Protein AF-0000000078465126 (afdb_homodimer)

Solvent-accessible surface area (backbone atoms only — not comparable to full-atom values): 21123 Å² total; per-residue (Å²): 135,84,80,79,78,78,78,77,76,74,73,74,71,70,72,68,72,71,70,72,54,33,46,31,30,32,21,65,24,27,44,39,33,75,88,56,52,77,50,41,41,66,29,32,48,38,38,35,36,29,52,96,70,33,20,34,39,36,42,40,41,42,85,44,65,56,59,35,47,18,15,30,31,31,20,53,16,15,35,66,43,62,28,32,54,52,13,58,57,61,22,40,92,79,71,47,52,25,33,24,78,83,40,97,57,58,82,42,30,24,50,16,47,65,36,61,45,54,20,35,80,84,5,37,25,74,43,76,48,77,39,65,83,33,42,70,57,74,97,67,34,45,57,3,14,14,42,36,35,24,62,27,44,38,47,43,37,66,69,82,46,79,48,8,45,64,60,12,51,10,68,55,54,47,28,25,17,43,24,8,30,46,72,67,43,70,67,72,78,70,83,68,84,81,80,80,80,77,71,83,71,84,127,135,85,80,77,79,78,76,78,76,74,72,76,69,72,71,67,73,70,69,72,52,33,47,32,31,32,21,64,24,27,45,42,32,75,86,56,53,78,48,41,42,67,29,31,46,38,39,36,40,30,51,96,72,32,19,34,40,34,41,38,40,41,86,43,65,57,60,35,47,16,14,31,31,31,20,54,15,15,35,65,44,61,26,32,56,54,13,60,58,59,22,40,94,78,71,47,53,24,32,23,78,83,39,96,56,58,81,42,31,24,49,19,47,64,33,62,45,54,20,36,80,85,5,37,26,75,45,76,48,77,41,66,82,34,41,70,58,73,95,69,34,47,59,4,12,15,42,34,34,24,64,27,43,39,45,42,36,66,70,81,46,78,48,8,46,64,60,12,52,10,69,56,54,46,27,24,17,44,24,9,30,45,69,66,44,69,64,71,78,66,84,69,83,83,79,81,80,78,72,82,70,84,125

Foldseek 3Di:
DPPPPPPPPPPPPPPPPQQPFKWKKKWFKFFQDAPCDPDTHTQWMWMWIDGPQKIKIWIKGAPADAFAKKWKWWADALDCPRSNCVLPFGQAPPPFWQAEPPDPPNVGHRLGGDFIFTAHRRRMTGGTDMDGSAACDDPSHSAFIKIWIARHGQCRLPPPDPCNGTHSPRHGTGMMTGMHTDDGDSPPPPPDDDDDPPPPPPD/DPPPPPPPPPPPPPPPPQQPFKWKKKWFKFFQDAPCDPDTHTQWMWMWTDGPQKIKIWIKGAPADAFAKKWKWWADALDCPRSNCVLPFGQAPPPFWQAAPPDPPNVGHRLGGDFIFTAHRRRMTGGTDMDGSAACDDPSHSAFIKIWIARHGQCRLPPPDPCNGTHSPRHGTGMMTGMHTDDGDSPPPPPDDDDDPPPPPPD

Organism: Toxocara canis (NCBI:txid6265)

Structure (mmCIF, N/CA/C/O backbone):
data_AF-0000000078465126-model_v1
#
loop_
_entity.id
_entity.type
_entity.pdbx_description
1 polymer 'Superoxide dismutase'
#
loop_
_atom_site.group_PDB
_atom_site.id
_atom_site.type_symbol
_atom_site.label_atom_id
_atom_site.label_alt_id
_atom_site.label_comp_id
_atom_site.label_asym_id
_atom_site.label_entity_id
_atom_site.label_seq_id
_atom_site.pdbx_PDB_ins_code
_atom_site.Cartn_x
_atom_site.Cartn_y
_atom_site.Cartn_z
_atom_site.occupancy
_atom_site.B_iso_or_equiv
_atom_site.auth_seq_id
_atom_site.auth_comp_id
_atom_site.auth_asym_id
_atom_site.auth_atom_id
_atom_site.pdbx_PDB_model_num
ATOM 1 N N . MET A 1 1 ? -54.25 -12.383 51.281 1 35.88 1 MET A N 1
ATOM 2 C CA . MET A 1 1 ? -53.875 -11.812 50 1 35.88 1 MET A CA 1
ATOM 3 C C . MET A 1 1 ? -52.406 -11.531 49.938 1 35.88 1 MET A C 1
ATOM 5 O O . MET A 1 1 ? -51.906 -10.594 50.562 1 35.88 1 MET A O 1
ATOM 9 N N . HIS A 1 2 ? -51.531 -12.609 49.906 1 43.81 2 HIS A N 1
ATOM 10 C CA . HIS A 1 2 ? -50.094 -12.609 49.875 1 43.81 2 HIS A CA 1
ATOM 11 C C . HIS A 1 2 ? -49.562 -11.914 48.625 1 43.81 2 HIS A C 1
ATOM 13 O O . HIS A 1 2 ? -49.938 -12.266 47.5 1 43.81 2 HIS A O 1
ATOM 19 N N . VAL A 1 3 ? -49.188 -10.617 48.688 1 42.22 3 VAL A N 1
ATOM 20 C CA . VAL A 1 3 ? -48.562 -9.805 47.656 1 42.22 3 VAL A CA 1
ATOM 21 C C . VAL A 1 3 ? -47.219 -10.414 47.25 1 42.22 3 VAL A C 1
ATOM 23 O O . VAL A 1 3 ? -46.312 -10.555 48.062 1 42.22 3 VAL A O 1
ATOM 26 N N . ALA A 1 4 ? -47.156 -11.352 46.25 1 45.34 4 ALA A N 1
ATOM 27 C CA . ALA A 1 4 ? -45.938 -11.875 45.625 1 45.34 4 ALA A CA 1
ATOM 28 C C . ALA A 1 4 ? -45.062 -10.742 45.062 1 45.34 4 ALA A C 1
ATOM 30 O O . ALA A 1 4 ? -45.531 -9.906 44.312 1 45.34 4 ALA A O 1
ATOM 31 N N . THR A 1 5 ? -44.094 -10.234 45.844 1 44.03 5 THR A N 1
ATOM 32 C CA . THR A 1 5 ? -43.094 -9.281 45.406 1 44.03 5 THR A CA 1
ATOM 33 C C . THR A 1 5 ? -42.312 -9.836 44.219 1 44.03 5 THR A C 1
ATOM 35 O O . THR A 1 5 ? -41.656 -10.883 44.344 1 44.03 5 THR A O 1
ATOM 38 N N . PHE A 1 6 ? -42.75 -9.672 42.969 1 46.06 6 PHE A N 1
ATOM 39 C CA . PHE A 1 6 ? -41.969 -9.984 41.781 1 46.06 6 PHE A CA 1
AT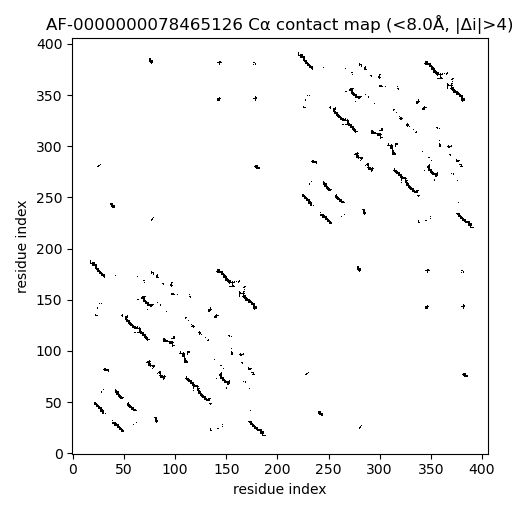OM 40 C C . PHE A 1 6 ? -40.688 -9.18 41.781 1 46.06 6 PHE A C 1
ATOM 42 O O . PHE A 1 6 ? -40.719 -7.945 41.781 1 46.06 6 PHE A O 1
ATOM 49 N N . ILE A 1 7 ? -39.594 -9.688 42.406 1 44.06 7 ILE A N 1
ATOM 50 C CA . ILE A 1 7 ? -38.281 -9.102 42.25 1 44.06 7 ILE A CA 1
ATOM 51 C C . ILE A 1 7 ? -37.844 -9.18 40.781 1 44.06 7 ILE A C 1
ATOM 53 O O . ILE A 1 7 ? -37.781 -10.273 40.188 1 44.06 7 ILE A O 1
ATOM 57 N N . LEU A 1 8 ? -38.156 -8.148 40 1 44.09 8 LEU A N 1
ATOM 58 C CA . LEU A 1 8 ? -37.594 -8.016 38.656 1 44.09 8 LEU A CA 1
ATOM 59 C C . LEU A 1 8 ? -36.062 -8.031 38.719 1 44.09 8 LEU A C 1
ATOM 61 O O . LEU A 1 8 ? -35.469 -7.16 39.312 1 44.09 8 LEU A O 1
ATOM 65 N N . LEU A 1 9 ? -35.438 -9.211 38.625 1 42.88 9 LEU A N 1
ATOM 66 C CA . LEU A 1 9 ? -34 -9.297 38.438 1 42.88 9 LEU A CA 1
ATOM 67 C C . LEU A 1 9 ? -33.594 -8.633 37.125 1 42.88 9 LEU A C 1
ATOM 69 O O . LEU A 1 9 ? -33.969 -9.086 36.062 1 42.88 9 LEU A O 1
ATOM 73 N N . LEU A 1 10 ? -33.438 -7.32 37.219 1 44.53 10 LEU A N 1
ATOM 74 C CA . LEU A 1 10 ? -32.75 -6.68 36.062 1 44.53 10 LEU A CA 1
ATOM 75 C C . LEU A 1 10 ? -31.406 -7.309 35.812 1 44.53 10 LEU A C 1
ATOM 77 O O . LEU A 1 10 ? -30.516 -7.27 36.688 1 44.53 10 LEU A O 1
ATOM 81 N N . SER A 1 11 ? -31.359 -8.375 35.062 1 43.53 11 SER A N 1
ATOM 82 C CA . SER A 1 11 ? -30.047 -8.852 34.594 1 43.53 11 SER A CA 1
ATOM 83 C C . SER A 1 11 ? -29.266 -7.742 33.906 1 43.53 11 SER A C 1
ATOM 85 O O . SER A 1 11 ? -29.766 -7.109 32.969 1 43.53 11 SER A O 1
ATOM 87 N N . PHE A 1 12 ? -28.406 -7.055 34.656 1 43.94 12 PHE A N 1
ATOM 88 C CA . PHE A 1 12 ? -27.422 -6.207 34 1 43.94 12 PHE A CA 1
ATOM 89 C C . PHE A 1 12 ? -26.672 -6.98 32.906 1 43.94 12 PHE A C 1
ATOM 91 O O . PHE A 1 12 ? -25.938 -7.918 33.219 1 43.94 12 PHE A O 1
ATOM 98 N N . VAL A 1 13 ? -27.297 -7.176 31.812 1 42.69 13 VAL A N 1
ATOM 99 C CA . VAL A 1 13 ? -26.453 -7.613 30.703 1 42.69 13 VAL A CA 1
ATOM 100 C C . VAL A 1 13 ? -25.25 -6.695 30.578 1 42.69 13 VAL A C 1
ATOM 102 O O . VAL A 1 13 ? -25.391 -5.492 30.344 1 42.69 13 VAL A O 1
ATOM 105 N N . SER A 1 14 ? -24.25 -6.961 31.375 1 39.88 14 SER A N 1
ATOM 106 C CA . SER A 1 14 ? -23 -6.301 31.031 1 39.88 14 SER A CA 1
ATOM 107 C C . SER A 1 14 ? -22.766 -6.281 29.516 1 39.88 14 SER A C 1
ATOM 109 O O . SER A 1 14 ? -22.719 -7.336 28.875 1 39.88 14 SER A O 1
ATOM 111 N N . PHE A 1 15 ? -23.297 -5.281 28.875 1 40.47 15 PHE A N 1
ATOM 112 C CA . PHE A 1 15 ? -22.75 -5.066 27.547 1 40.47 15 PHE A CA 1
ATOM 113 C C . PHE A 1 15 ? -21.219 -5.168 27.578 1 40.47 15 PHE A C 1
ATOM 115 O O . PHE A 1 15 ? -20.562 -4.344 28.203 1 40.47 15 PHE A O 1
ATOM 122 N N . SER A 1 16 ? -20.75 -6.332 27.656 1 39.59 16 SER A N 1
ATOM 123 C CA . SER A 1 16 ? -19.328 -6.406 27.344 1 39.59 16 SER A CA 1
ATOM 124 C C . SER A 1 16 ? -18.969 -5.453 26.203 1 39.59 16 SER A C 1
ATOM 126 O O . SER A 1 16 ? -19.609 -5.461 25.156 1 39.59 16 SER A O 1
ATOM 128 N N . SER A 1 17 ? -18.562 -4.309 26.531 1 40.88 17 SER A N 1
ATOM 129 C CA . SER A 1 17 ? -17.922 -3.494 25.5 1 40.88 17 SER A CA 1
ATOM 130 C C . SER A 1 17 ? -17.125 -4.355 24.531 1 40.88 17 SER A C 1
ATOM 132 O O . SER A 1 17 ? -16.156 -5.012 24.938 1 40.88 17 SER A O 1
ATOM 134 N N . SER A 1 18 ? -17.703 -5.094 23.703 1 43.53 18 SER A N 1
ATOM 135 C CA . SER A 1 18 ? -16.969 -5.766 22.641 1 43.53 18 SER A CA 1
ATOM 136 C C . SER A 1 18 ? -15.773 -4.93 22.188 1 43.53 18 SER A C 1
ATOM 138 O O . SER A 1 18 ? -15.938 -3.783 21.766 1 43.53 18 SER A O 1
ATOM 140 N N . GLN A 1 19 ? -14.703 -4.93 22.953 1 47.03 19 GLN A N 1
ATOM 141 C CA . GLN A 1 19 ? -13.453 -4.324 22.516 1 47.03 19 GLN A CA 1
ATOM 142 C C . GLN A 1 19 ? -13.258 -4.504 21.016 1 47.03 19 GLN A C 1
ATOM 144 O O . GLN A 1 19 ? -13.195 -5.633 20.516 1 47.03 19 GLN A O 1
ATOM 149 N N . MET A 1 20 ? -13.914 -3.75 20.188 1 56.91 20 MET A N 1
ATOM 150 C CA . MET A 1 20 ? -13.727 -3.814 18.75 1 56.91 20 MET A CA 1
ATOM 151 C C . MET A 1 20 ? -12.25 -3.871 18.391 1 56.91 20 MET A C 1
ATOM 153 O O . MET A 1 20 ? -11.43 -3.189 19 1 56.91 20 MET A O 1
ATOM 157 N N . ALA A 1 21 ? -11.719 -4.922 17.859 1 67.94 21 ALA A N 1
ATOM 158 C CA . ALA A 1 21 ? -10.344 -5.129 17.406 1 67.94 21 ALA A CA 1
ATOM 159 C C . ALA A 1 21 ? -9.852 -3.939 16.578 1 67.94 21 ALA A C 1
ATOM 161 O O . ALA A 1 21 ? -10.555 -3.453 15.695 1 67.94 21 ALA A O 1
ATOM 162 N N . ALA A 1 22 ? -8.766 -3.273 17.094 1 83.94 22 ALA A N 1
ATOM 163 C CA . ALA A 1 22 ? -8.156 -2.115 16.438 1 83.94 22 ALA A CA 1
ATOM 164 C C . ALA A 1 22 ? -7.637 -2.477 15.055 1 83.94 22 ALA A C 1
ATOM 166 O O . ALA A 1 22 ? -6.988 -3.51 14.875 1 83.94 22 ALA A O 1
ATOM 167 N N . LEU A 1 23 ? -8.086 -1.692 14.055 1 93.19 23 LEU A N 1
ATOM 168 C CA . LEU A 1 23 ? -7.473 -1.823 12.742 1 93.19 23 LEU A CA 1
ATOM 169 C C . LEU A 1 23 ? -6.082 -1.194 12.727 1 93.19 23 LEU A C 1
ATOM 171 O O . LEU A 1 23 ? -5.867 -0.138 13.32 1 93.19 23 LEU A O 1
ATOM 175 N N . ARG A 1 24 ? -5.172 -1.903 12.062 1 97.38 24 ARG A N 1
ATOM 176 C CA . ARG A 1 24 ? -3.785 -1.449 12.016 1 97.38 24 ARG A CA 1
ATOM 177 C C . ARG A 1 24 ? -3.275 -1.399 10.578 1 97.38 24 ARG A C 1
ATOM 179 O O . ARG A 1 24 ? -3.678 -2.213 9.742 1 97.38 24 ARG A O 1
ATOM 186 N N . GLY A 1 25 ? -2.426 -0.397 10.328 1 98.38 25 GLY A N 1
ATOM 187 C CA . GLY A 1 25 ? -1.74 -0.257 9.055 1 98.38 25 GLY A CA 1
ATOM 188 C C . GLY A 1 25 ? -0.276 0.112 9.203 1 98.38 25 GLY A C 1
ATOM 189 O O . GLY A 1 25 ? 0.188 0.402 10.305 1 98.38 25 GLY A O 1
ATOM 190 N N . ARG A 1 26 ? 0.407 -0.006 8.125 1 98.75 26 ARG A N 1
ATOM 191 C CA . ARG A 1 26 ? 1.817 0.363 8.07 1 98.75 26 ARG A CA 1
ATOM 192 C C . ARG A 1 26 ? 2.189 0.896 6.691 1 98.75 26 ARG A C 1
ATOM 194 O O . ARG A 1 26 ? 1.671 0.424 5.676 1 98.75 26 ARG A O 1
ATOM 201 N N . ALA A 1 27 ? 3.072 1.847 6.656 1 98.81 27 ALA A N 1
ATOM 202 C CA . ALA A 1 27 ? 3.627 2.352 5.402 1 98.81 27 ALA A CA 1
ATOM 203 C C . ALA A 1 27 ? 5.152 2.395 5.457 1 98.81 27 ALA A C 1
ATOM 205 O O . ALA A 1 27 ? 5.73 2.92 6.41 1 98.81 27 ALA A O 1
ATOM 206 N N . TYR A 1 28 ? 5.809 1.729 4.539 1 98.31 28 TYR A N 1
ATOM 207 C CA . TYR A 1 28 ? 7.203 2.031 4.227 1 98.31 28 TYR A CA 1
ATOM 208 C C . TYR A 1 28 ? 7.312 3.314 3.41 1 98.31 28 TYR A C 1
ATOM 210 O O . TYR A 1 28 ? 6.793 3.391 2.293 1 98.31 28 TYR A O 1
ATOM 218 N N . VAL A 1 29 ? 7.941 4.301 3.953 1 98.69 29 VAL A N 1
ATOM 219 C CA . VAL A 1 29 ? 8.023 5.617 3.334 1 98.69 29 VAL A CA 1
ATOM 220 C C . VAL A 1 29 ? 9.367 5.773 2.619 1 98.69 29 VAL A C 1
ATOM 222 O O . VAL A 1 29 ? 10.422 5.664 3.244 1 98.69 29 VAL A O 1
ATOM 225 N N . PHE A 1 30 ? 9.281 6.039 1.357 1 98.06 30 PHE A N 1
ATOM 226 C CA . PHE A 1 30 ? 10.477 6.156 0.54 1 98.06 30 PHE A CA 1
ATOM 227 C C . PHE A 1 30 ? 10.742 7.613 0.168 1 98.06 30 PHE A C 1
ATOM 229 O O . PHE A 1 30 ? 9.797 8.367 -0.087 1 98.06 30 PHE A O 1
ATOM 236 N N . THR A 1 31 ? 12.039 7.93 0.124 1 97.88 31 THR A N 1
ATOM 237 C CA . THR A 1 31 ? 12.43 9.258 -0.333 1 97.88 31 THR A CA 1
ATOM 238 C C . THR A 1 31 ? 12.039 9.469 -1.793 1 97.88 31 THR A C 1
ATOM 240 O O . THR A 1 31 ? 12.211 8.57 -2.621 1 97.88 31 THR A O 1
ATOM 243 N N . ALA A 1 32 ? 11.406 10.625 -2.002 1 96.88 32 ALA A N 1
ATOM 244 C CA . ALA A 1 32 ? 11.086 10.969 -3.385 1 96.88 32 ALA A CA 1
ATOM 245 C C . ALA A 1 32 ? 12.352 11.078 -4.234 1 96.88 32 ALA A C 1
ATOM 247 O O . ALA A 1 32 ? 13.328 11.711 -3.826 1 96.88 32 ALA A O 1
ATOM 248 N N . GLN A 1 33 ? 12.336 10.344 -5.312 1 88.88 33 GLN A N 1
ATOM 249 C CA . GLN A 1 33 ? 13.484 10.398 -6.215 1 88.88 33 GLN A CA 1
ATOM 250 C C . GLN A 1 33 ? 13.062 10.836 -7.613 1 88.88 33 GLN A C 1
ATOM 252 O O . GLN A 1 33 ? 11.992 10.445 -8.094 1 88.88 33 GLN A O 1
ATOM 257 N N . ALA A 1 34 ? 14.016 11.602 -8.148 1 79.94 34 ALA A N 1
ATOM 258 C CA . ALA A 1 34 ? 13.758 12 -9.523 1 79.94 34 ALA A CA 1
ATOM 259 C C . ALA A 1 34 ? 13.734 10.781 -10.445 1 79.94 34 ALA A C 1
ATOM 261 O O . ALA A 1 34 ? 14.508 9.844 -10.266 1 79.94 34 ALA A O 1
ATOM 262 N N . ASN A 1 35 ? 12.945 10.719 -11.438 1 71.31 35 ASN A N 1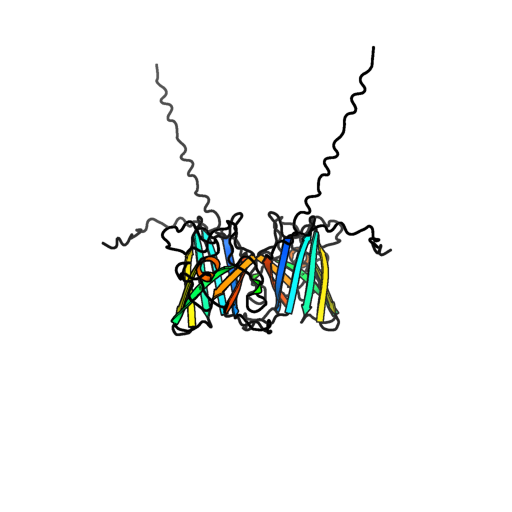
ATOM 263 C CA . ASN A 1 35 ? 12.844 9.758 -12.531 1 71.31 35 ASN A CA 1
ATOM 264 C C . ASN A 1 35 ? 12.656 8.336 -12.008 1 71.31 35 ASN A C 1
ATOM 266 O O . ASN A 1 35 ? 13.031 7.367 -12.68 1 71.31 35 ASN A O 1
ATOM 270 N N . ASN A 1 36 ? 12.133 8.125 -10.82 1 69.75 36 ASN A N 1
ATOM 271 C CA . ASN A 1 36 ? 11.953 6.797 -10.242 1 69.75 36 ASN A CA 1
ATOM 272 C C . ASN A 1 36 ? 13.258 6.004 -10.227 1 69.75 36 ASN A C 1
ATOM 274 O O . ASN A 1 36 ? 13.281 4.832 -10.609 1 69.75 36 ASN A O 1
ATOM 278 N N . ASN A 1 37 ? 14.227 6.637 -9.875 1 80.81 37 ASN A N 1
ATOM 279 C CA . ASN A 1 37 ? 15.516 5.957 -9.812 1 80.81 37 ASN A CA 1
ATOM 280 C C . ASN A 1 37 ? 15.469 4.754 -8.875 1 80.81 37 ASN A C 1
ATOM 282 O O . ASN A 1 37 ? 14.836 4.805 -7.824 1 80.81 37 ASN A O 1
ATOM 286 N N . ASN A 1 38 ? 16.016 3.652 -9.266 1 89.38 38 ASN A N 1
ATOM 287 C CA . ASN A 1 38 ? 16.188 2.404 -8.523 1 89.38 38 ASN A CA 1
ATOM 288 C C . ASN A 1 38 ? 17.609 2.258 -7.984 1 89.38 38 ASN A C 1
ATOM 290 O O . ASN A 1 38 ? 18.578 2.582 -8.68 1 89.38 38 ASN A O 1
ATOM 294 N N . PRO A 1 39 ? 17.812 1.863 -6.625 1 94.81 39 PRO A N 1
ATOM 295 C CA . PRO A 1 39 ? 16.781 1.394 -5.684 1 94.81 39 PRO A CA 1
ATOM 296 C C . PRO A 1 39 ? 16.094 2.535 -4.938 1 94.81 39 PRO A C 1
ATOM 298 O O . PRO A 1 39 ? 16.516 3.689 -5.051 1 94.81 39 PRO A O 1
ATOM 301 N N . PHE A 1 40 ? 14.984 2.23 -4.312 1 95.56 40 PHE A N 1
ATOM 302 C CA . PHE A 1 40 ? 14.219 3.199 -3.533 1 95.56 40 PHE A CA 1
ATOM 303 C C . PHE A 1 40 ? 14.789 3.334 -2.127 1 95.56 40 PHE A C 1
ATOM 305 O O . PHE A 1 40 ? 14.805 2.367 -1.363 1 95.56 40 PHE A O 1
ATOM 312 N N . PRO A 1 41 ? 15.258 4.574 -1.784 1 96.31 41 PRO A N 1
ATOM 313 C CA . PRO A 1 41 ? 15.75 4.77 -0.416 1 96.31 41 PRO A CA 1
ATOM 314 C C . PRO A 1 41 ? 14.617 4.84 0.608 1 96.31 41 PRO A C 1
ATOM 316 O O . PRO A 1 41 ? 13.695 5.645 0.463 1 96.31 41 PRO A O 1
ATOM 319 N N . LEU A 1 42 ? 14.703 4 1.599 1 96.62 42 LEU A N 1
ATOM 320 C CA . LEU A 1 42 ? 13.727 4.023 2.682 1 96.62 42 LEU A CA 1
ATOM 321 C C . LEU A 1 42 ? 13.992 5.184 3.631 1 96.62 42 LEU A C 1
ATOM 323 O O . LEU A 1 42 ? 15.086 5.293 4.199 1 96.62 42 LEU A O 1
ATOM 327 N N . ALA A 1 43 ? 13 6.059 3.773 1 98.19 43 ALA A N 1
ATOM 328 C CA . ALA A 1 43 ? 13.102 7.203 4.676 1 98.19 43 ALA A CA 1
ATOM 329 C C . ALA A 1 43 ? 12.602 6.848 6.07 1 98.19 43 ALA A C 1
ATOM 331 O O . ALA A 1 43 ? 13.008 7.465 7.059 1 98.19 43 ALA A O 1
ATOM 332 N N . GLY A 1 44 ? 11.695 5.926 6.125 1 98.12 44 GLY A N 1
ATOM 333 C CA . GLY A 1 44 ? 11.172 5.516 7.422 1 98.12 44 GLY A CA 1
ATOM 334 C C . GLY A 1 44 ? 9.945 4.629 7.32 1 98.12 44 GLY A C 1
ATOM 335 O O . GLY A 1 44 ? 9.555 4.23 6.223 1 98.12 44 GLY A O 1
ATOM 336 N N . ILE A 1 45 ? 9.453 4.223 8.484 1 98.38 45 ILE A N 1
ATOM 337 C CA . ILE A 1 45 ? 8.273 3.381 8.609 1 98.38 45 ILE A CA 1
ATOM 338 C C . ILE A 1 45 ? 7.262 4.043 9.539 1 98.38 45 ILE A C 1
ATOM 340 O O . ILE A 1 45 ? 7.629 4.559 10.602 1 98.38 45 ILE A O 1
ATOM 344 N N . LEU A 1 46 ? 6.031 4.098 9.102 1 98.81 46 LEU A N 1
ATOM 345 C CA . LEU A 1 46 ? 4.949 4.648 9.906 1 98.81 46 LEU A CA 1
ATOM 346 C C . LEU A 1 46 ? 3.887 3.594 10.188 1 98.81 46 LEU A C 1
ATOM 348 O O . LEU A 1 46 ? 3.463 2.873 9.281 1 98.81 46 LEU A O 1
ATOM 352 N N . ASP A 1 47 ? 3.471 3.531 11.422 1 98.69 47 ASP A N 1
ATOM 353 C CA . ASP A 1 47 ? 2.383 2.656 11.844 1 98.69 47 ASP A CA 1
ATOM 354 C C . ASP A 1 47 ? 1.099 3.451 12.078 1 98.69 47 ASP A C 1
ATOM 356 O O . ASP A 1 47 ? 1.14 4.57 12.594 1 98.69 47 ASP A O 1
ATOM 360 N N . PHE A 1 48 ? 0.005 2.848 11.734 1 98.44 48 PHE A N 1
ATOM 361 C CA . PHE A 1 48 ? -1.333 3.402 11.906 1 98.44 48 PHE A CA 1
ATOM 362 C C . PHE A 1 48 ? -2.191 2.482 12.766 1 98.44 48 PHE A C 1
ATOM 364 O O . PHE A 1 48 ? -2.254 1.275 12.523 1 98.44 48 PHE A O 1
ATOM 371 N N . THR A 1 49 ? -2.787 3.045 13.766 1 97.19 49 THR A N 1
ATOM 372 C CA . THR A 1 49 ? -3.717 2.285 14.594 1 97.19 49 THR A CA 1
ATOM 373 C C . THR A 1 49 ? -5.016 3.059 14.797 1 97.19 49 THR A C 1
ATOM 375 O O . THR A 1 49 ? -4.996 4.223 15.211 1 97.19 49 THR A O 1
ATOM 378 N N . GLU A 1 50 ? -6.039 2.424 14.438 1 96.31 50 GLU A N 1
ATOM 379 C CA . GLU A 1 50 ? -7.336 3.053 14.672 1 96.31 50 GLU A CA 1
ATOM 380 C C . GLU A 1 50 ? -8.07 2.391 15.836 1 96.31 50 GLU A C 1
ATOM 382 O O . GLU A 1 50 ? -8.273 1.175 15.836 1 96.31 50 GLU A O 1
ATOM 387 N N . ASN A 1 51 ? -8.414 3.207 16.812 1 91.5 51 ASN A N 1
ATOM 388 C CA . ASN A 1 51 ? -9.234 2.818 17.953 1 91.5 51 ASN A CA 1
ATOM 389 C C . ASN A 1 51 ? -10.297 3.865 18.266 1 91.5 51 ASN A C 1
ATOM 391 O O . ASN A 1 51 ? -9.984 5.039 18.469 1 91.5 51 ASN A O 1
ATOM 395 N N . ASN A 1 52 ? -11.594 3.434 18.312 1 89.56 52 ASN A N 1
ATOM 396 C CA . ASN A 1 52 ? -12.688 4.324 18.672 1 89.56 52 ASN A CA 1
ATOM 397 C C . ASN A 1 52 ? -12.648 5.613 17.859 1 89.56 52 ASN A C 1
ATOM 399 O O . ASN A 1 52 ? -12.719 6.711 18.422 1 89.56 52 ASN A O 1
ATOM 403 N N . GLU A 1 53 ? -12.422 5.527 16.609 1 88.62 53 GLU A N 1
ATOM 404 C CA . GLU A 1 53 ? -12.492 6.613 15.648 1 88.62 53 GLU A CA 1
ATOM 405 C C . GLU A 1 53 ? -11.297 7.559 15.789 1 88.62 53 GLU A C 1
ATOM 407 O O . GLU A 1 53 ? -11.328 8.68 15.281 1 88.62 53 GLU A O 1
ATOM 412 N N . ILE A 1 54 ? -10.336 7.125 16.516 1 94.31 54 ILE A N 1
ATOM 413 C CA . ILE A 1 54 ? -9.086 7.871 16.641 1 94.31 54 ILE A CA 1
ATOM 414 C C . ILE A 1 54 ? -7.965 7.109 15.93 1 94.31 54 ILE A C 1
ATOM 416 O O . ILE A 1 54 ? -7.742 5.93 16.203 1 94.31 54 ILE A O 1
ATOM 420 N N . LEU A 1 55 ? -7.352 7.797 15.016 1 96.5 55 LEU A N 1
ATOM 421 C CA . LEU A 1 55 ? -6.195 7.227 14.328 1 96.5 55 LEU A CA 1
ATOM 422 C C . LEU A 1 55 ? -4.895 7.688 14.977 1 96.5 55 LEU A C 1
ATOM 424 O O . LEU A 1 55 ? -4.629 8.891 15.055 1 96.5 55 LEU A O 1
ATOM 428 N N . THR A 1 56 ? -4.18 6.762 15.445 1 97.81 56 THR A N 1
ATOM 429 C CA . THR A 1 56 ? -2.836 7.051 15.938 1 97.81 56 THR A CA 1
ATOM 430 C C . THR A 1 56 ? -1.793 6.715 14.875 1 97.81 56 THR A C 1
ATOM 432 O O . THR A 1 56 ? -1.802 5.613 14.312 1 97.81 56 THR A O 1
ATOM 435 N N . VAL A 1 57 ? -0.946 7.719 14.594 1 98.38 57 VAL A N 1
ATOM 436 C CA . VAL A 1 57 ? 0.187 7.496 13.703 1 98.38 57 VAL A CA 1
ATOM 437 C C . VAL A 1 57 ? 1.491 7.582 14.492 1 98.38 57 VAL A C 1
ATOM 439 O O . VAL A 1 57 ? 1.706 8.539 15.242 1 98.38 57 VAL A O 1
ATOM 442 N N . SER A 1 58 ? 2.289 6.551 14.305 1 98.81 58 SER A N 1
ATOM 443 C CA . SER A 1 58 ? 3.57 6.527 15 1 98.81 58 SER A CA 1
ATOM 444 C C . SER A 1 58 ? 4.691 6.047 14.086 1 98.81 58 SER A C 1
ATOM 446 O O . SER A 1 58 ? 4.441 5.316 13.125 1 98.81 58 SER A O 1
ATOM 448 N N . GLY A 1 59 ? 5.945 6.484 14.43 1 98.75 59 GLY A N 1
ATOM 449 C CA . GLY A 1 59 ? 7.129 6.133 13.656 1 98.75 59 GLY A CA 1
ATOM 450 C C . GLY A 1 59 ? 8.031 7.324 13.375 1 98.75 59 GLY A C 1
ATOM 451 O O . GLY A 1 59 ? 8.023 8.305 14.125 1 98.75 59 GLY A O 1
ATOM 452 N N . SER A 1 60 ? 8.859 7.141 12.312 1 98.81 60 SER A N 1
ATOM 453 C CA . SER A 1 60 ? 9.781 8.227 11.992 1 98.81 60 SER A CA 1
ATOM 454 C C . SER A 1 60 ? 10.055 8.297 10.492 1 98.81 60 SER A C 1
ATOM 456 O O . SER A 1 60 ? 9.914 7.293 9.789 1 98.81 60 SER A O 1
ATOM 458 N N . VAL A 1 61 ? 10.32 9.422 10.078 1 98.81 61 VAL A N 1
ATOM 459 C CA . VAL A 1 61 ? 10.758 9.695 8.711 1 98.81 61 VAL A CA 1
ATOM 460 C C . VAL A 1 61 ? 12.039 10.516 8.734 1 98.81 61 VAL A C 1
ATOM 462 O O . VAL A 1 61 ? 12.109 11.555 9.391 1 98.81 61 VAL A O 1
ATOM 465 N N . SER A 1 62 ? 13.062 10.094 8.031 1 98.69 62 SER A N 1
ATOM 466 C CA . SER A 1 62 ? 14.359 10.766 7.996 1 98.69 62 SER A CA 1
ATOM 467 C C . SER A 1 62 ? 14.625 11.391 6.629 1 98.69 62 SER A C 1
ATOM 469 O O . SER A 1 62 ? 13.836 11.211 5.699 1 98.69 62 SER A O 1
ATOM 471 N N . GLY A 1 63 ? 15.711 12.133 6.559 1 98.12 63 GLY A N 1
ATOM 472 C CA . GLY A 1 63 ? 16.094 12.758 5.305 1 98.12 63 GLY A CA 1
ATOM 473 C C . GLY A 1 63 ? 15.352 14.047 5.023 1 98.12 63 GLY A C 1
ATOM 474 O O . GLY A 1 63 ? 15.25 14.469 3.873 1 98.12 63 GLY A O 1
ATOM 475 N N . LEU A 1 64 ? 14.789 14.586 6.039 1 98.62 64 LEU A N 1
ATOM 476 C CA . LEU A 1 64 ? 14.031 15.828 5.902 1 98.62 64 LEU A CA 1
ATOM 477 C C . LEU A 1 64 ? 14.93 17.031 6.148 1 98.62 64 LEU A C 1
ATOM 479 O O . LEU A 1 64 ? 16.047 16.891 6.641 1 98.62 64 LEU A O 1
ATOM 483 N N . THR A 1 65 ? 14.461 18.172 5.656 1 98.38 65 THR A N 1
ATOM 484 C CA . THR A 1 65 ? 15.211 19.391 5.969 1 98.38 65 THR A CA 1
ATOM 485 C C . THR A 1 65 ? 15.266 19.609 7.477 1 98.38 65 THR A C 1
ATOM 487 O O . THR A 1 65 ? 14.227 19.672 8.141 1 98.38 65 THR A O 1
ATOM 490 N N . ALA A 1 66 ? 16.453 19.859 7.93 1 98.38 66 ALA A N 1
ATOM 491 C CA . ALA A 1 66 ? 16.719 19.938 9.367 1 98.38 66 ALA A CA 1
ATOM 492 C C . ALA A 1 66 ? 15.961 21.094 10 1 98.38 66 ALA A C 1
ATOM 494 O O . ALA A 1 66 ? 15.992 22.219 9.492 1 98.38 66 ALA A O 1
ATOM 495 N N . GLY A 1 67 ? 15.234 20.688 11.102 1 98.19 67 GLY A N 1
ATOM 496 C CA . GLY A 1 67 ? 14.641 21.719 11.945 1 98.19 67 GLY A CA 1
ATOM 497 C C . GLY A 1 67 ? 13.367 22.297 11.367 1 98.19 67 GLY A C 1
ATOM 498 O O . GLY A 1 67 ? 12.766 23.203 11.953 1 98.19 67 GLY A O 1
ATOM 499 N N . GLN A 1 68 ? 12.867 21.797 10.344 1 98.06 68 GLN A N 1
ATOM 500 C CA . GLN A 1 68 ? 11.742 22.422 9.648 1 98.06 68 GLN A CA 1
ATOM 501 C C . GLN A 1 68 ? 10.461 21.625 9.844 1 98.06 68 GLN A C 1
ATOM 503 O O . GLN A 1 68 ? 10.5 20.438 10.18 1 98.06 68 GLN A O 1
ATOM 508 N N . MET A 1 69 ? 9.344 22.375 9.68 1 98.06 69 MET A N 1
ATOM 509 C CA . MET A 1 69 ? 8.031 21.734 9.57 1 98.06 69 MET A CA 1
ATOM 510 C C . MET A 1 69 ? 7.773 21.281 8.141 1 98.06 69 MET A C 1
ATOM 512 O O . MET A 1 69 ? 8.211 21.922 7.184 1 98.06 69 MET A O 1
ATOM 516 N N . HIS A 1 70 ? 7.098 20.219 8.062 1 98.62 70 HIS A N 1
ATOM 517 C CA . HIS A 1 70 ? 6.754 19.625 6.777 1 98.62 70 HIS A CA 1
ATOM 518 C C . HIS A 1 70 ? 5.281 19.234 6.723 1 98.62 70 HIS A C 1
ATOM 520 O O . HIS A 1 70 ? 4.746 18.672 7.68 1 98.62 70 HIS A O 1
ATOM 526 N N . GLY A 1 71 ? 4.602 19.625 5.629 1 97.81 71 GLY A N 1
ATOM 527 C CA . GLY A 1 71 ? 3.252 19.125 5.434 1 97.81 71 GLY A CA 1
ATOM 528 C C . GLY A 1 71 ? 3.162 17.609 5.469 1 97.81 71 GLY A C 1
ATOM 529 O O . GLY A 1 71 ? 4.035 16.922 4.938 1 97.81 71 GLY A O 1
ATOM 530 N N . PHE A 1 72 ? 2.16 17.141 6.109 1 98.06 72 PHE A N 1
ATOM 531 C CA . PHE A 1 72 ? 1.912 15.727 6.332 1 98.06 72 PHE A CA 1
ATOM 532 C C . PHE A 1 72 ? 0.485 15.359 5.945 1 98.06 72 PHE A C 1
ATOM 534 O O . PHE A 1 72 ? -0.468 15.742 6.625 1 98.06 72 PHE A O 1
ATOM 541 N N . HIS A 1 73 ? 0.375 14.594 4.773 1 97.88 73 HIS A N 1
ATOM 542 C CA . HIS A 1 73 ? -0.955 14.406 4.203 1 97.88 73 HIS A CA 1
ATOM 543 C C . HIS A 1 73 ? -1.135 12.984 3.68 1 97.88 73 HIS A C 1
ATOM 545 O O . HIS A 1 73 ? -0.18 12.375 3.199 1 97.88 73 HIS A O 1
ATOM 551 N N . VAL A 1 74 ? -2.365 12.453 3.812 1 98.25 74 VAL A N 1
ATOM 552 C CA . VAL A 1 74 ? -2.758 11.297 3.02 1 98.25 74 VAL A CA 1
ATOM 553 C C . VAL A 1 74 ? -3.273 11.75 1.656 1 98.25 74 VAL A C 1
ATOM 555 O O . VAL A 1 74 ? -4.18 12.586 1.575 1 98.25 74 VAL A O 1
ATOM 558 N N . HIS A 1 75 ? -2.668 11.273 0.64 1 98.38 75 HIS A N 1
ATOM 559 C CA . HIS A 1 75 ? -3.096 11.57 -0.723 1 98.38 75 HIS A CA 1
ATOM 560 C C . HIS A 1 75 ? -4.02 10.484 -1.256 1 98.38 75 HIS A C 1
ATOM 562 O O . HIS A 1 75 ? -4.023 9.359 -0.748 1 98.38 75 HIS A O 1
ATOM 568 N N . ALA A 1 76 ? -4.766 10.797 -2.299 1 96.81 76 ALA A N 1
ATOM 569 C CA . ALA A 1 76 ? -5.883 9.977 -2.766 1 96.81 76 ALA A CA 1
ATOM 570 C C . ALA A 1 76 ? -5.383 8.695 -3.424 1 96.81 76 ALA A C 1
ATOM 572 O O . ALA A 1 76 ? -6.051 7.66 -3.367 1 96.81 76 ALA A O 1
ATOM 573 N N . VAL A 1 77 ? -4.203 8.766 -3.99 1 97.94 77 VAL A N 1
ATOM 574 C CA . VAL A 1 77 ? -3.746 7.691 -4.863 1 97.94 77 VAL A CA 1
ATOM 575 C C . VAL A 1 77 ? -2.537 7 -4.238 1 97.94 77 VAL A C 1
ATOM 577 O O . VAL A 1 77 ? -1.62 7.664 -3.746 1 97.94 77 VAL A O 1
ATOM 580 N N . GLY A 1 78 ? -2.627 5.629 -4.195 1 98.5 78 GLY A N 1
ATOM 581 C CA . GLY A 1 78 ? -1.532 4.824 -3.68 1 98.5 78 GLY A CA 1
ATOM 582 C C . GLY A 1 78 ? -0.486 4.5 -4.73 1 98.5 78 GLY A C 1
ATOM 583 O O . GLY A 1 78 ? -0.243 3.328 -5.031 1 98.5 78 GLY A O 1
ATOM 584 N N . ASP A 1 79 ? 0.122 5.488 -5.309 1 97.88 79 ASP A N 1
ATOM 585 C CA . ASP A 1 79 ? 1.192 5.398 -6.297 1 97.88 79 ASP A CA 1
ATOM 586 C C . ASP A 1 79 ? 2.396 6.242 -5.879 1 97.88 79 ASP A C 1
ATOM 588 O O . ASP A 1 79 ? 2.303 7.469 -5.789 1 97.88 79 ASP A O 1
ATOM 592 N N . ILE A 1 80 ? 3.537 5.57 -5.66 1 97.5 80 ILE A N 1
ATOM 593 C CA . ILE A 1 80 ? 4.684 6.281 -5.098 1 97.5 80 ILE A CA 1
ATOM 594 C C . ILE A 1 80 ? 5.641 6.684 -6.219 1 97.5 80 ILE A C 1
ATOM 596 O O . ILE A 1 80 ? 6.766 7.109 -5.957 1 97.5 80 ILE A O 1
ATOM 600 N N . GLY A 1 81 ? 5.23 6.531 -7.426 1 96.19 81 GLY A N 1
ATOM 601 C CA . GLY A 1 81 ? 6.07 6.875 -8.562 1 96.19 81 GLY A CA 1
ATOM 602 C C . GLY A 1 81 ? 6.16 8.367 -8.812 1 96.19 81 GLY A C 1
ATOM 603 O O . GLY A 1 81 ? 5.527 9.156 -8.109 1 96.19 81 GLY A O 1
ATOM 604 N N . ASN A 1 82 ? 7.059 8.719 -9.742 1 95.19 82 ASN A N 1
ATOM 605 C CA . ASN A 1 82 ? 7.242 10.102 -10.188 1 95.19 82 ASN A CA 1
ATOM 606 C C . ASN A 1 82 ? 7.523 11.039 -9.023 1 95.19 82 ASN A C 1
ATOM 608 O O . ASN A 1 82 ? 6.848 12.055 -8.859 1 95.19 82 ASN A O 1
ATOM 612 N N . SER A 1 83 ? 8.5 10.68 -8.211 1 95.5 83 SER A N 1
ATOM 613 C CA . SER A 1 83 ? 8.891 11.484 -7.059 1 95.5 83 SER A CA 1
ATOM 614 C C . SER A 1 83 ? 7.695 11.797 -6.164 1 95.5 83 SER A C 1
ATOM 616 O O . SER A 1 83 ? 7.512 12.938 -5.738 1 95.5 83 SER A O 1
ATOM 618 N N . CYS A 1 84 ? 6.809 10.883 -6.012 1 96.94 84 CYS A N 1
ATOM 619 C CA . CYS A 1 84 ? 5.633 10.938 -5.156 1 96.94 84 CYS A CA 1
ATOM 620 C C . CYS A 1 84 ? 4.535 11.781 -5.793 1 96.94 84 CYS A C 1
ATOM 622 O O . CYS A 1 84 ? 3.441 11.906 -5.234 1 96.94 84 CYS A O 1
ATOM 624 N N . ASN A 1 85 ? 4.773 12.289 -6.98 1 96.69 85 ASN A N 1
ATOM 625 C CA . ASN A 1 85 ? 3.744 13.078 -7.648 1 96.69 85 ASN A CA 1
ATOM 626 C C . ASN A 1 85 ? 2.588 12.203 -8.125 1 96.69 85 ASN A C 1
ATOM 628 O O . ASN A 1 85 ? 1.462 12.68 -8.273 1 96.69 85 ASN A O 1
ATOM 632 N N . ALA A 1 86 ? 2.848 10.992 -8.32 1 96.62 86 ALA A N 1
ATOM 633 C CA . ALA A 1 86 ? 1.813 10.086 -8.812 1 96.62 86 ALA A CA 1
ATOM 634 C C . ALA A 1 86 ? 0.764 9.812 -7.738 1 96.62 86 ALA A C 1
ATOM 636 O O . ALA A 1 86 ? -0.307 9.281 -8.031 1 96.62 86 ALA A O 1
ATOM 637 N N . ALA A 1 87 ? 1.045 10.188 -6.512 1 97.5 87 ALA A N 1
ATOM 638 C CA . ALA A 1 87 ? 0.055 10.062 -5.445 1 97.5 87 ALA A CA 1
ATOM 639 C C . ALA A 1 87 ? -1.086 11.055 -5.633 1 97.5 87 ALA A C 1
ATOM 641 O O . ALA A 1 87 ? -2.131 10.945 -4.988 1 97.5 87 ALA A O 1
ATOM 642 N N . LEU A 1 88 ? -0.885 12.016 -6.426 1 96.94 88 LEU A N 1
ATOM 643 C CA . LEU A 1 88 ? -1.854 13.055 -6.762 1 96.94 88 LEU A CA 1
ATOM 644 C C . LEU A 1 88 ? -2.262 13.836 -5.52 1 96.94 88 LEU A C 1
ATOM 646 O O . LEU A 1 88 ? -1.431 14.102 -4.645 1 96.94 88 LEU A O 1
ATOM 650 N N . GLY A 1 89 ? -3.479 14.445 -5.469 1 95.75 89 GLY A N 1
ATOM 651 C CA . GLY A 1 89 ? -3.826 15.414 -4.449 1 95.75 89 GLY A CA 1
ATOM 652 C C . GLY A 1 89 ? -4.273 14.781 -3.146 1 95.75 89 GLY A C 1
ATOM 653 O O . GLY A 1 89 ? -4.398 13.555 -3.057 1 95.75 89 GLY A O 1
ATOM 654 N N . HIS A 1 90 ? -4.582 15.656 -2.102 1 95.69 90 HIS A N 1
ATOM 655 C CA . HIS A 1 90 ? -5.082 15.195 -0.809 1 95.69 90 HIS A CA 1
ATOM 656 C C . HIS A 1 90 ? -6.293 14.289 -0.977 1 95.69 90 HIS A C 1
ATOM 658 O O . HIS A 1 90 ? -7.137 14.523 -1.848 1 95.69 90 HIS A O 1
ATOM 664 N N . TYR A 1 91 ? -6.363 13.32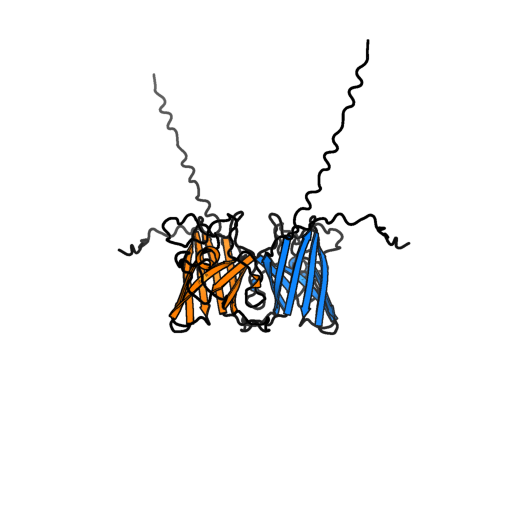 -0.138 1 95.88 91 TYR A N 1
ATOM 665 C CA . TYR A 1 91 ? -7.609 12.562 -0.035 1 95.88 91 TYR A CA 1
ATOM 666 C C . TYR A 1 91 ? -8.742 13.453 0.476 1 95.88 91 TYR A C 1
ATOM 668 O O . TYR A 1 91 ? -8.719 13.891 1.627 1 95.88 91 TYR A O 1
ATOM 676 N N . ASN A 1 92 ? -9.703 13.68 -0.436 1 92.62 92 ASN A N 1
ATOM 677 C CA . ASN A 1 92 ? -10.797 14.602 -0.158 1 92.62 92 ASN A CA 1
ATOM 678 C C . ASN A 1 92 ? -12.133 14.062 -0.683 1 92.62 92 ASN A C 1
ATOM 680 O O . ASN A 1 92 ? -12.75 14.68 -1.553 1 92.62 92 ASN A O 1
ATOM 684 N N . PRO A 1 93 ? -12.57 12.977 -0.06 1 90.19 93 PRO A N 1
ATOM 685 C CA . PRO A 1 93 ? -13.781 12.336 -0.576 1 90.19 93 PRO A CA 1
ATOM 686 C C . PRO A 1 93 ? -15.031 13.195 -0.381 1 90.19 93 PRO A C 1
ATOM 688 O O . PRO A 1 93 ? -16.062 12.953 -1.026 1 90.19 93 PRO A O 1
ATOM 691 N N . LEU A 1 94 ? -14.945 14.211 0.408 1 85.56 94 LEU A N 1
ATOM 692 C CA . LEU A 1 94 ? -16.125 15.016 0.71 1 85.56 94 LEU A CA 1
ATOM 693 C C . LEU A 1 94 ? -16.062 16.359 -0.012 1 85.56 94 LEU A C 1
ATOM 695 O O . LEU A 1 94 ? -16.938 17.203 0.17 1 85.56 94 LEU A O 1
ATOM 699 N N . GLY A 1 95 ? -15.016 16.547 -0.735 1 84.31 95 GLY A N 1
ATOM 700 C CA . GLY A 1 95 ? -14.906 17.75 -1.553 1 84.31 95 GLY A CA 1
ATOM 701 C C . GLY A 1 95 ? -14.836 19.016 -0.735 1 84.31 95 GLY A C 1
ATOM 702 O O . GLY A 1 95 ? -15.422 20.031 -1.107 1 84.31 95 GLY A O 1
ATOM 703 N N . ARG A 1 96 ? -14.141 18.969 0.406 1 79.5 96 ARG A N 1
ATOM 704 C CA . ARG A 1 96 ? -14.008 20.125 1.287 1 79.5 96 ARG A CA 1
ATOM 705 C C . ARG A 1 96 ? -12.828 21 0.878 1 79.5 96 ARG A C 1
ATOM 707 O O . ARG A 1 96 ? -12 20.594 0.064 1 79.5 96 ARG A O 1
ATOM 714 N N . THR A 1 97 ? -12.859 22.156 1.37 1 78.75 97 THR A N 1
ATOM 715 C CA . THR A 1 97 ? -11.672 22.984 1.237 1 78.75 97 THR A CA 1
ATOM 716 C C . THR A 1 97 ? -10.57 22.531 2.188 1 78.75 97 THR A C 1
ATOM 718 O O . THR A 1 97 ? -10.82 21.734 3.096 1 78.75 97 THR A O 1
ATOM 721 N N . HIS A 1 98 ? -9.18 22.844 2.002 1 76.75 98 HIS A N 1
ATOM 722 C CA . HIS A 1 98 ? -7.984 22.312 2.652 1 76.75 98 HIS A CA 1
ATOM 723 C C . HIS A 1 98 ? -8.07 22.484 4.168 1 76.75 98 HIS A C 1
ATOM 725 O O . HIS A 1 98 ? -7.691 21.578 4.914 1 76.75 98 HIS A O 1
ATOM 731 N N . GLY A 1 99 ? -8.625 23.234 4.805 1 66.06 99 GLY A N 1
ATOM 732 C CA . GLY A 1 99 ? -8.648 23.484 6.234 1 66.06 99 GLY A CA 1
ATOM 733 C C . GLY A 1 99 ? -7.559 22.75 6.992 1 66.06 99 GLY A C 1
ATOM 734 O O . GLY A 1 99 ? -6.582 22.297 6.395 1 66.06 99 GLY A O 1
ATOM 735 N N . GLY A 1 100 ? -7.152 22.766 8.297 1 59.44 100 GLY A N 1
ATOM 736 C CA . GLY A 1 100 ? -6.148 22.047 9.07 1 59.44 100 GLY A CA 1
ATOM 737 C C . GLY A 1 100 ? -6.578 21.766 10.492 1 59.44 100 GLY A C 1
ATOM 738 O O . GLY A 1 100 ? -7.582 22.312 10.961 1 59.44 100 GLY A O 1
ATOM 739 N N . PRO A 1 101 ? -5.895 20.75 10.984 1 57.88 101 PRO A N 1
ATOM 740 C CA . PRO A 1 101 ? -6.191 20.562 12.406 1 57.88 101 PRO A CA 1
ATOM 741 C C . PRO A 1 101 ? -6.051 21.859 13.219 1 57.88 101 PRO A C 1
ATOM 743 O O . PRO A 1 101 ? -5.141 22.656 12.961 1 57.88 101 PRO A O 1
ATOM 746 N N . GLY A 1 102 ? -7.059 22.172 14.023 1 55.34 102 GLY A N 1
ATOM 747 C CA . GLY A 1 102 ? -6.992 23.328 14.906 1 55.34 102 GLY A CA 1
ATOM 748 C C . GLY A 1 102 ? -7.656 24.562 14.328 1 55.34 102 GLY A C 1
ATOM 749 O O . GLY A 1 102 ? -7.723 25.594 14.984 1 55.34 102 GLY A O 1
ATOM 750 N N . GLN A 1 103 ? -8.008 24.453 13.141 1 58.56 103 GLN A N 1
ATOM 751 C CA . GLN A 1 103 ? -8.664 25.641 12.586 1 58.56 103 GLN A CA 1
ATOM 752 C C . GLN A 1 103 ? -10.078 25.797 13.141 1 58.56 103 GLN A C 1
ATOM 754 O O . GLN A 1 103 ? -10.68 24.828 13.602 1 58.56 103 GLN A O 1
ATOM 759 N N . PRO A 1 104 ? -10.531 27.125 13.242 1 52 104 PRO A N 1
ATOM 760 C CA . PRO A 1 104 ? -11.836 27.438 13.836 1 52 104 PRO A CA 1
ATOM 761 C C . PRO A 1 104 ? -12.969 26.594 13.242 1 52 104 PRO A C 1
ATOM 763 O O . PRO A 1 104 ? -13.969 26.344 13.914 1 52 104 PRO A O 1
ATOM 766 N N . PHE A 1 105 ? -12.805 26.297 11.945 1 53.5 105 PHE A N 1
ATOM 767 C CA . PHE A 1 105 ? -13.828 25.438 11.375 1 53.5 105 PHE A CA 1
ATOM 768 C C . PHE A 1 105 ? -13.25 24.062 11.031 1 53.5 105 PHE A C 1
ATOM 770 O O . PHE A 1 105 ? -13.156 23.703 9.859 1 53.5 105 PHE A O 1
ATOM 777 N N . PRO A 1 106 ? -12.852 23.375 12.109 1 56.75 106 PRO A N 1
ATOM 778 C CA . PRO A 1 106 ? -12.125 22.125 11.914 1 56.75 106 PRO A CA 1
ATOM 779 C C . PRO A 1 106 ? -12.898 21.109 11.078 1 56.75 106 PRO A C 1
ATOM 781 O O . PRO A 1 106 ? -12.328 20.141 10.586 1 56.75 106 PRO A O 1
ATOM 784 N N . THR A 1 107 ? -14.156 21.547 10.797 1 62.38 107 THR A N 1
ATOM 785 C CA . THR A 1 107 ? -15 20.594 10.086 1 62.38 107 THR A CA 1
ATOM 786 C C . THR A 1 107 ? -14.797 20.719 8.578 1 62.38 107 THR A C 1
ATOM 788 O O . THR A 1 107 ? -15.148 19.797 7.824 1 62.38 107 THR A O 1
ATOM 791 N N . ILE A 1 108 ? -14.156 21.75 8.172 1 74.25 108 ILE A N 1
ATOM 792 C CA . ILE A 1 108 ? -13.984 21.906 6.73 1 74.25 108 ILE A CA 1
ATOM 793 C C . ILE A 1 108 ? -12.531 21.609 6.352 1 74.25 108 ILE A C 1
ATOM 795 O O . ILE A 1 108 ? -11.695 22.531 6.316 1 74.25 108 ILE A O 1
ATOM 799 N N . ARG A 1 109 ? -12.25 20.391 6.199 1 84.12 109 ARG A N 1
ATOM 800 C CA . ARG A 1 109 ? -10.891 20.031 5.812 1 84.12 109 ARG A CA 1
ATOM 801 C C . ARG A 1 109 ? -10.883 18.734 4.992 1 84.12 109 ARG A C 1
ATOM 803 O O . ARG A 1 109 ? -11.82 17.938 5.082 1 84.12 109 ARG A O 1
ATOM 810 N N . HIS A 1 110 ? -9.828 18.656 4.172 1 90.56 110 HIS A N 1
ATOM 811 C CA . HIS A 1 110 ? -9.633 17.375 3.52 1 90.56 110 HIS A CA 1
ATOM 812 C C . HIS A 1 110 ? -9.477 16.25 4.543 1 90.56 110 HIS A C 1
ATOM 814 O O . HIS A 1 110 ? -8.766 16.406 5.539 1 90.56 110 HIS A O 1
ATOM 820 N N . VAL A 1 111 ? -10.055 15.164 4.301 1 90.81 111 VAL A N 1
ATOM 821 C CA . VAL A 1 111 ? -9.922 13.992 5.168 1 90.81 111 VAL A CA 1
ATOM 822 C C . VAL A 1 111 ? -8.445 13.633 5.324 1 90.81 111 VAL A C 1
ATOM 824 O O . VAL A 1 111 ? -8.008 13.227 6.406 1 90.81 111 VAL A O 1
ATOM 827 N N . GLY A 1 112 ? -7.645 13.828 4.301 1 95.38 112 GLY A N 1
ATOM 828 C CA . GLY A 1 112 ? -6.254 13.406 4.293 1 95.38 112 GLY A CA 1
ATOM 829 C C . GLY A 1 112 ? -5.309 14.477 4.812 1 95.38 112 GLY A C 1
ATOM 830 O O . GLY A 1 112 ? -4.09 14.289 4.805 1 95.38 112 GLY A O 1
ATOM 831 N N . ASP A 1 113 ? -5.84 15.594 5.242 1 94.12 113 ASP A N 1
ATOM 832 C CA . ASP A 1 113 ? -4.98 16.641 5.773 1 94.12 113 ASP A CA 1
ATOM 833 C C . ASP A 1 113 ? -4.645 16.391 7.242 1 94.12 113 ASP A C 1
ATOM 835 O O . ASP A 1 113 ? -5.457 16.656 8.125 1 94.12 113 ASP A O 1
ATOM 839 N N . LEU A 1 114 ? -3.371 16 7.488 1 94.62 114 LEU A N 1
ATOM 840 C CA . LEU A 1 114 ? -2.963 15.695 8.852 1 94.62 114 LEU A CA 1
ATOM 841 C C . LEU A 1 114 ? -2.1 16.812 9.43 1 94.62 114 LEU A C 1
ATOM 843 O O . LEU A 1 114 ? -1.529 16.656 10.516 1 94.62 114 LEU A O 1
ATOM 847 N N . GLY A 1 115 ? -1.988 17.859 8.719 1 93.69 115 GLY A N 1
ATOM 848 C CA . GLY A 1 115 ? -1.24 19 9.219 1 93.69 115 GLY A CA 1
ATOM 849 C C . GLY A 1 115 ? 0.246 18.906 8.922 1 93.69 115 GLY A C 1
ATOM 850 O O . GLY A 1 115 ? 0.648 18.719 7.773 1 93.69 115 GLY A O 1
ATOM 851 N N . ASN A 1 116 ? 1.065 19.031 10.039 1 96.44 116 ASN A N 1
ATOM 852 C CA . ASN A 1 116 ? 2.516 19.125 9.906 1 96.44 116 ASN A CA 1
ATOM 853 C C . ASN A 1 116 ? 3.23 18.156 10.836 1 96.44 116 ASN A C 1
ATOM 855 O O . ASN A 1 116 ? 2.668 17.734 11.852 1 96.44 116 ASN A O 1
ATOM 859 N N . VAL A 1 117 ? 4.41 17.828 10.43 1 97.75 117 VAL A N 1
ATOM 860 C CA . VAL A 1 117 ? 5.367 17.156 11.305 1 97.75 117 VAL A CA 1
ATOM 861 C C . VAL A 1 117 ? 6.656 17.969 11.391 1 97.75 117 VAL A C 1
ATOM 863 O O . VAL A 1 117 ? 7.012 18.688 10.445 1 97.75 117 VAL A O 1
ATOM 866 N N . GLN A 1 118 ? 7.301 17.828 12.484 1 98.31 118 GLN A N 1
ATOM 867 C CA . GLN A 1 118 ? 8.523 18.594 12.727 1 98.31 118 GLN A CA 1
ATOM 868 C C . GLN A 1 118 ? 9.758 17.703 12.625 1 98.31 118 GLN A C 1
ATOM 870 O O . GLN A 1 118 ? 9.852 16.688 13.32 1 98.31 118 GLN A O 1
ATOM 875 N N . ALA A 1 119 ? 10.68 18.078 11.773 1 98.75 119 ALA A N 1
ATOM 876 C CA . ALA A 1 119 ? 11.969 17.391 11.734 1 98.75 119 ALA A CA 1
ATOM 877 C C . ALA A 1 119 ? 12.914 17.938 12.805 1 98.75 119 ALA A C 1
ATOM 879 O O . ALA A 1 119 ? 12.953 19.141 13.055 1 98.75 119 ALA A O 1
ATOM 880 N N . SER A 1 120 ? 13.633 17.094 13.383 1 98.62 120 SER A N 1
ATOM 881 C CA . SER A 1 120 ? 14.688 17.484 14.312 1 98.62 120 SER A CA 1
ATOM 882 C C . SER A 1 120 ? 15.859 18.125 13.586 1 98.62 120 SER A C 1
ATOM 884 O O . SER A 1 120 ? 15.844 18.25 12.359 1 98.62 120 SER A O 1
ATOM 886 N N . ALA A 1 121 ? 16.844 18.516 14.391 1 98.44 121 ALA A N 1
ATOM 887 C CA . ALA A 1 121 ? 18.062 19.078 13.82 1 98.44 121 ALA A CA 1
ATOM 888 C C . ALA A 1 121 ? 18.797 18.031 12.984 1 98.44 121 ALA A C 1
ATOM 890 O O . ALA A 1 121 ? 19.625 18.375 12.133 1 98.44 121 ALA A O 1
ATOM 891 N N . ALA A 1 122 ? 18.547 16.812 13.18 1 98.44 122 ALA A N 1
ATOM 892 C CA . ALA A 1 122 ? 19.156 15.727 12.422 1 98.44 122 ALA A CA 1
ATOM 893 C C . ALA A 1 122 ? 18.359 15.398 11.164 1 98.44 122 ALA A C 1
ATOM 895 O O . ALA A 1 122 ? 18.703 14.484 10.422 1 98.44 122 ALA A O 1
ATOM 896 N N . GLY A 1 123 ? 17.266 16.047 10.977 1 98.69 123 GLY A N 1
ATOM 897 C CA . GLY A 1 123 ? 16.438 15.82 9.805 1 98.69 123 GLY A CA 1
ATOM 898 C C . GLY A 1 123 ? 15.508 14.625 9.953 1 98.69 123 GLY A C 1
ATOM 899 O O . GLY A 1 123 ? 15.18 13.961 8.977 1 98.69 123 GLY A O 1
ATOM 900 N N . VAL A 1 124 ? 15.18 14.328 11.195 1 98.88 124 VAL A N 1
ATOM 901 C CA . VAL A 1 124 ? 14.305 13.195 11.484 1 98.88 124 VAL A CA 1
ATOM 902 C C . VAL A 1 124 ? 13.016 13.695 12.133 1 98.88 124 VAL A C 1
ATOM 904 O O . VAL A 1 124 ? 13.055 14.438 13.117 1 98.88 124 VAL A O 1
ATOM 907 N N . ALA A 1 125 ? 11.891 13.367 11.555 1 98.88 125 ALA A N 1
ATOM 908 C CA . ALA A 1 125 ? 10.609 13.586 12.219 1 98.88 125 ALA A CA 1
ATOM 909 C C . ALA A 1 125 ? 10.164 12.344 12.977 1 98.88 125 ALA A C 1
ATOM 911 O O . ALA A 1 125 ? 9.891 11.305 12.375 1 98.88 125 ALA A O 1
ATOM 912 N N . ASN A 1 126 ? 10.148 12.391 14.242 1 98.75 126 ASN A N 1
ATOM 913 C CA . ASN A 1 126 ? 9.516 11.375 15.078 1 98.75 126 ASN A CA 1
ATOM 914 C C . ASN A 1 126 ? 8.047 11.68 15.312 1 98.75 126 ASN A C 1
ATOM 916 O O . ASN A 1 126 ? 7.703 12.742 15.844 1 98.75 126 ASN A O 1
ATOM 920 N N . ILE A 1 127 ? 7.223 10.773 14.945 1 98.44 127 ILE A N 1
ATOM 921 C CA . ILE A 1 127 ? 5.789 11.031 14.938 1 98.44 127 ILE A CA 1
ATOM 922 C C . ILE A 1 127 ? 5.09 10.125 15.953 1 98.44 127 ILE A C 1
ATOM 924 O O . ILE A 1 127 ? 5.348 8.922 15.992 1 98.44 127 ILE A O 1
ATOM 928 N N . ASN A 1 128 ? 4.32 10.617 16.766 1 98.31 128 ASN A N 1
ATOM 929 C CA . ASN A 1 128 ? 3.35 9.984 17.656 1 98.31 128 ASN A CA 1
ATOM 930 C C . ASN A 1 128 ? 2.162 10.898 17.922 1 98.31 128 ASN A C 1
ATOM 932 O O . ASN A 1 128 ? 2.199 11.719 18.844 1 98.31 128 ASN A O 1
ATOM 936 N N . ALA A 1 129 ? 1.149 10.773 17.125 1 96.94 129 ALA A N 1
ATOM 937 C CA . ALA A 1 129 ? 0.061 11.75 17.172 1 96.94 129 ALA A CA 1
ATOM 938 C C . ALA A 1 129 ? -1.281 11.086 16.875 1 96.94 129 ALA A C 1
ATOM 940 O O . ALA A 1 129 ? -1.333 10.031 16.234 1 96.94 129 ALA A O 1
ATOM 941 N N . ASN A 1 130 ? -2.266 11.727 17.391 1 96 130 ASN A N 1
ATOM 942 C CA . ASN A 1 130 ? -3.639 11.273 17.188 1 96 130 ASN A CA 1
ATOM 943 C C . ASN A 1 130 ? -4.391 12.18 16.219 1 96 130 ASN A C 1
ATOM 945 O O . ASN A 1 130 ? -4.242 13.406 16.266 1 96 130 ASN A O 1
ATOM 949 N N . PHE A 1 131 ? -5.102 11.547 15.383 1 93.12 131 PHE A N 1
ATOM 950 C CA . PHE A 1 131 ? -5.91 12.273 14.406 1 93.12 131 PHE A CA 1
ATOM 951 C C . PHE A 1 131 ? -7.359 11.812 14.461 1 93.12 131 PHE A C 1
ATOM 953 O O . PHE A 1 131 ? -7.637 10.641 14.734 1 93.12 131 PHE A O 1
ATOM 960 N N . ARG A 1 132 ? -8.188 12.727 14.109 1 89.5 132 ARG A N 1
ATOM 961 C CA . ARG A 1 132 ? -9.609 12.414 13.992 1 89.5 132 ARG A CA 1
ATOM 962 C C . ARG A 1 132 ? -10.102 12.617 12.562 1 89.5 132 ARG A C 1
ATOM 964 O O . ARG A 1 132 ? -9.375 13.156 11.727 1 89.5 132 ARG A O 1
ATOM 971 N N . ARG A 1 133 ? -11.227 12.07 12.18 1 88.06 133 ARG A N 1
ATOM 972 C CA . ARG A 1 133 ? -11.898 12.219 10.898 1 88.06 133 ARG A CA 1
ATOM 973 C C . ARG A 1 133 ? -11.156 11.477 9.797 1 88.06 133 ARG A C 1
ATOM 975 O O . ARG A 1 133 ? -11.469 11.633 8.617 1 88.06 133 ARG A O 1
ATOM 982 N N . VAL A 1 134 ? -10.086 10.953 10.109 1 93.75 134 VAL A N 1
ATOM 983 C CA . VAL A 1 134 ? -9.336 10.062 9.234 1 93.75 134 VAL A CA 1
ATOM 984 C C . VAL A 1 134 ? -9.18 8.695 9.898 1 93.75 134 VAL A C 1
ATOM 986 O O . VAL A 1 134 ? -9.008 8.602 11.117 1 93.75 134 VAL A O 1
ATOM 989 N N . GLY A 1 135 ? -9.281 7.645 9.023 1 95.5 135 GLY A N 1
ATOM 990 C CA . GLY A 1 135 ? -9.18 6.352 9.672 1 95.5 135 GLY A CA 1
ATOM 991 C C . GLY A 1 135 ? -8.961 5.207 8.703 1 95.5 135 GLY A C 1
ATOM 992 O O . GLY A 1 135 ? -8.766 5.43 7.504 1 95.5 135 GLY A O 1
ATOM 993 N N . LEU A 1 136 ? -8.984 4.027 9.289 1 96.38 136 LEU A N 1
ATOM 994 C CA . LEU A 1 136 ? -8.711 2.793 8.562 1 96.38 136 LEU A CA 1
ATOM 995 C C . LEU A 1 136 ? -10.008 2.023 8.305 1 96.38 136 LEU A C 1
ATOM 997 O O . LEU A 1 136 ? -9.992 1.003 7.609 1 96.38 136 LEU A O 1
ATOM 1001 N N . SER A 1 137 ? -11.055 2.51 8.766 1 91.38 137 SER A N 1
ATOM 1002 C CA . SER A 1 137 ? -12.344 1.829 8.641 1 91.38 137 SER A CA 1
ATOM 1003 C C . SER A 1 137 ? -13.344 2.676 7.859 1 91.38 137 SER A C 1
ATOM 1005 O O . SER A 1 137 ? -13.109 3.867 7.641 1 91.38 137 SER A O 1
ATOM 1007 N N . GLY A 1 138 ? -14.359 1.932 7.371 1 88.25 138 GLY A N 1
ATOM 1008 C CA . GLY A 1 138 ? -15.461 2.654 6.754 1 88.25 138 GLY A CA 1
ATOM 1009 C C . GLY A 1 138 ? -15.188 3.053 5.316 1 88.25 138 GLY A C 1
ATOM 1010 O O . GLY A 1 138 ? -14.172 2.652 4.742 1 88.25 138 GLY A O 1
ATOM 1011 N N . PRO A 1 139 ? -16.062 3.83 4.77 1 88.56 139 PRO A N 1
ATOM 1012 C CA . PRO A 1 139 ? -15.984 4.141 3.342 1 88.56 139 PRO A CA 1
ATOM 1013 C C 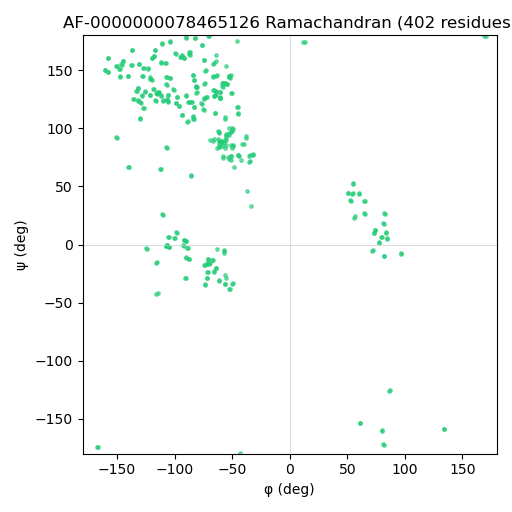. PRO A 1 139 ? -14.82 5.066 3 1 88.56 139 PRO A C 1
ATOM 1015 O O . PRO A 1 139 ? -14.422 5.16 1.835 1 88.56 139 PRO A O 1
ATOM 1018 N N . PHE A 1 140 ? -14.328 5.664 4.008 1 91.88 140 PHE A N 1
ATOM 1019 C CA . PHE A 1 140 ? -13.25 6.609 3.736 1 91.88 140 PHE A CA 1
ATOM 1020 C C . PHE A 1 140 ? -11.922 6.086 4.266 1 91.88 140 PHE A C 1
ATOM 1022 O O . PHE A 1 140 ? -11.031 6.863 4.609 1 91.88 140 PHE A O 1
ATOM 1029 N N . SER A 1 141 ? -11.891 4.746 4.34 1 95.19 141 SER A N 1
ATOM 1030 C CA . SER A 1 141 ? -10.648 4.117 4.781 1 95.19 141 SER A CA 1
ATOM 1031 C C . SER A 1 141 ? -9.461 4.598 3.957 1 95.19 141 SER A C 1
ATOM 1033 O O . SER A 1 141 ? -9.562 4.738 2.736 1 95.19 141 SER A O 1
ATOM 1035 N N . ILE A 1 142 ? -8.32 4.723 4.625 1 97.81 142 ILE A N 1
ATOM 1036 C CA . ILE A 1 142 ? -7.148 5.242 3.92 1 97.81 142 ILE A CA 1
ATOM 1037 C C . ILE A 1 142 ? -6.242 4.09 3.5 1 97.81 142 ILE A C 1
ATOM 1039 O O . ILE A 1 142 ? -5.18 4.309 2.914 1 97.81 142 ILE A O 1
ATOM 1043 N N . PHE A 1 143 ? -6.637 2.822 3.699 1 97.75 143 PHE A N 1
ATOM 1044 C CA . PHE A 1 143 ? -5.852 1.708 3.178 1 97.75 143 PHE A CA 1
ATOM 1045 C C . PHE A 1 143 ? -5.652 1.845 1.673 1 97.75 143 PHE A C 1
ATOM 1047 O O . PHE A 1 143 ? -6.586 2.191 0.947 1 97.75 143 PHE A O 1
ATOM 1054 N N . GLY A 1 144 ? -4.414 1.524 1.272 1 98.31 144 GLY A N 1
ATOM 1055 C CA . GLY A 1 144 ? -4.098 1.539 -0.147 1 98.31 144 GLY A CA 1
ATOM 1056 C C . GLY A 1 144 ? -3.771 2.926 -0.671 1 98.31 144 GLY A C 1
ATOM 1057 O O . GLY A 1 144 ? -3.332 3.076 -1.812 1 98.31 144 GLY A O 1
ATOM 1058 N N . ARG A 1 145 ? -3.988 3.932 0.102 1 98.56 145 ARG A N 1
ATOM 1059 C CA . ARG A 1 145 ? -3.631 5.301 -0.264 1 98.56 145 ARG A CA 1
ATOM 1060 C C . ARG A 1 145 ? -2.217 5.637 0.195 1 98.56 145 ARG A C 1
ATOM 1062 O O . ARG A 1 145 ? -1.539 4.801 0.799 1 98.56 145 ARG A O 1
ATOM 1069 N N . ALA A 1 146 ? -1.765 6.863 -0.13 1 98.88 146 ALA A N 1
ATOM 1070 C CA . ALA A 1 146 ? -0.366 7.172 0.158 1 98.88 146 ALA A CA 1
ATOM 1071 C C . ALA A 1 146 ? -0.253 8.25 1.229 1 98.88 146 ALA A C 1
ATOM 1073 O O . ALA A 1 146 ? -0.93 9.281 1.155 1 98.88 146 ALA A O 1
ATOM 1074 N N . ILE A 1 147 ? 0.581 7.992 2.219 1 98.94 147 ILE A N 1
ATOM 1075 C CA . ILE A 1 147 ? 1.047 9.047 3.109 1 98.94 147 ILE A CA 1
ATOM 1076 C C . ILE A 1 147 ? 2.193 9.812 2.449 1 98.94 147 ILE A C 1
ATOM 1078 O O . ILE A 1 147 ? 3.074 9.211 1.833 1 98.94 147 ILE A O 1
ATOM 1082 N N . VAL A 1 148 ? 2.143 11.125 2.539 1 98.81 148 VAL A N 1
ATOM 1083 C CA . VAL A 1 148 ? 3.098 11.977 1.842 1 98.81 148 VAL A CA 1
ATOM 1084 C C . VAL A 1 148 ? 3.65 13.023 2.805 1 98.81 148 VAL A C 1
ATOM 1086 O O . VAL A 1 148 ? 2.898 13.633 3.568 1 98.81 148 VAL A O 1
ATOM 1089 N N . VAL A 1 149 ? 4.949 13.211 2.768 1 98.88 149 VAL A N 1
ATOM 1090 C CA . VAL A 1 149 ? 5.633 14.305 3.449 1 98.88 149 VAL A CA 1
ATOM 1091 C C . VAL A 1 149 ? 6.082 15.352 2.43 1 98.88 149 VAL A C 1
ATOM 1093 O O . VAL A 1 149 ? 6.703 15.016 1.418 1 98.88 149 VAL A O 1
ATOM 1096 N N . HIS A 1 150 ? 5.73 16.578 2.721 1 98.62 150 HIS A N 1
ATOM 1097 C CA . HIS A 1 150 ? 6.062 17.672 1.817 1 98.62 150 HIS A CA 1
ATOM 1098 C C . HIS A 1 150 ? 7.301 18.422 2.293 1 98.62 150 HIS A C 1
ATOM 1100 O O . HIS A 1 150 ? 7.73 18.25 3.438 1 98.62 150 HIS A O 1
ATOM 1106 N N . ALA A 1 151 ? 7.848 19.203 1.412 1 98.31 151 ALA A N 1
ATOM 1107 C CA . ALA A 1 151 ? 9.102 19.922 1.658 1 98.31 151 ALA A CA 1
ATOM 1108 C C . ALA A 1 151 ? 8.891 21.094 2.613 1 98.31 151 ALA A C 1
ATOM 1110 O O . ALA A 1 151 ? 9.758 21.391 3.434 1 98.31 151 ALA A O 1
ATOM 1111 N N . MET A 1 152 ? 7.75 21.688 2.512 1 98.06 152 MET A N 1
ATOM 1112 C CA . MET A 1 152 ? 7.488 22.891 3.295 1 98.06 152 MET A CA 1
ATOM 1113 C C . MET A 1 152 ? 6.34 22.672 4.27 1 98.06 152 MET A C 1
ATOM 1115 O O . MET A 1 152 ? 5.613 21.688 4.164 1 98.06 152 MET A O 1
ATOM 1119 N N . GLN A 1 153 ? 6.234 23.609 5.16 1 97.31 153 GLN A N 1
ATOM 1120 C CA . GLN A 1 153 ? 5.145 23.609 6.129 1 97.31 153 GLN A CA 1
ATOM 1121 C C . GLN A 1 153 ? 3.797 23.812 5.441 1 97.31 153 GLN A C 1
ATOM 1123 O O . GLN A 1 153 ? 3.68 24.641 4.535 1 97.31 153 GLN A O 1
ATOM 1128 N N . ASP A 1 154 ? 2.828 22.953 5.84 1 95.06 154 ASP A N 1
ATOM 1129 C CA . ASP A 1 154 ? 1.435 23.234 5.496 1 95.06 154 ASP A CA 1
ATOM 1130 C C . ASP A 1 154 ? 0.933 24.484 6.191 1 95.06 154 ASP A C 1
ATOM 1132 O O . ASP A 1 154 ? 0.99 24.594 7.418 1 95.06 154 ASP A O 1
ATOM 1136 N N . ASP A 1 155 ? 0.388 25.406 5.555 1 92.12 155 ASP A N 1
ATOM 1137 C CA . ASP A 1 155 ? -0.053 26.672 6.156 1 92.12 155 ASP A CA 1
ATOM 1138 C C . ASP A 1 155 ? -1.509 26.578 6.609 1 92.12 155 ASP A C 1
ATOM 1140 O O . ASP A 1 155 ? -2.123 27.594 6.949 1 92.12 155 ASP A O 1
ATOM 1144 N N . LEU A 1 156 ? -2.102 25.391 6.469 1 85.56 156 LEU A N 1
ATOM 1145 C CA . LEU A 1 156 ? -3.428 25.047 6.969 1 85.56 156 LEU A CA 1
ATOM 1146 C C . LEU A 1 156 ? -4.5 25.891 6.273 1 85.56 156 LEU A C 1
ATOM 1148 O O . LEU A 1 156 ? -5.531 26.203 6.871 1 85.56 156 LEU A O 1
ATOM 1152 N N . GLY A 1 157 ? -4.172 26.281 5.094 1 84.69 157 GLY A N 1
ATOM 1153 C CA . GLY A 1 157 ? -5.129 27.047 4.312 1 84.69 157 GLY A CA 1
ATOM 1154 C C . GLY A 1 157 ? -5.117 28.531 4.648 1 84.69 157 GLY A C 1
ATOM 1155 O O . GLY A 1 157 ? -5.926 29.297 4.125 1 84.69 157 GLY A O 1
ATOM 1156 N N . LEU A 1 158 ? -4.164 29 5.406 1 84.06 158 LEU A N 1
ATOM 1157 C CA . LEU A 1 158 ? -4.191 30.344 5.957 1 84.06 158 LEU A CA 1
ATOM 1158 C C . LEU A 1 158 ? -3.178 31.25 5.25 1 84.06 158 LEU A C 1
ATOM 1160 O O . LEU A 1 158 ? -3.07 32.438 5.559 1 84.06 158 LEU A O 1
ATOM 1164 N N . GLY A 1 159 ? -2.443 30.766 4.336 1 87.56 159 GLY A N 1
ATOM 1165 C CA . GLY A 1 159 ? -1.359 31.5 3.707 1 87.56 159 GLY A CA 1
ATOM 1166 C C . GLY A 1 159 ? -1.842 32.562 2.742 1 87.56 159 GLY A C 1
ATOM 1167 O O . GLY A 1 159 ? -1.078 33.469 2.357 1 87.56 159 GLY A O 1
ATOM 1168 N N . GLY A 1 160 ? -3.107 32.531 2.271 1 87.62 160 GLY A N 1
ATOM 1169 C CA . GLY A 1 160 ? -3.66 33.594 1.442 1 87.62 160 GLY A CA 1
ATOM 1170 C C . GLY A 1 160 ? -3.338 33.438 -0.03 1 87.62 160 GLY A C 1
ATOM 1171 O O . GLY A 1 160 ? -3.506 34.375 -0.816 1 87.62 160 GLY A O 1
ATOM 1172 N N . VAL A 1 161 ? -2.74 32.375 -0.393 1 90.75 161 VAL A N 1
ATOM 1173 C CA . VAL A 1 161 ? -2.449 32.094 -1.795 1 90.75 161 VAL A CA 1
ATOM 1174 C C . VAL A 1 161 ? -3.281 30.922 -2.27 1 90.75 161 VAL A C 1
ATOM 1176 O O . VAL A 1 161 ? -3.758 30.125 -1.456 1 90.75 161 VAL A O 1
ATOM 1179 N N . PRO A 1 162 ? -3.523 30.797 -3.607 1 88.06 162 PRO A N 1
ATOM 1180 C CA . PRO A 1 162 ? -4.359 29.703 -4.121 1 88.06 162 PRO A CA 1
ATOM 1181 C C . PRO A 1 162 ? -3.9 28.328 -3.643 1 88.06 162 PRO A C 1
ATOM 1183 O O . PRO A 1 162 ? -4.73 27.484 -3.301 1 88.06 162 PRO A O 1
ATOM 1186 N N . ALA A 1 163 ? -2.639 28.094 -3.547 1 89.94 163 ALA A N 1
ATOM 1187 C CA . ALA A 1 163 ? -2.107 26.797 -3.135 1 89.94 163 ALA A CA 1
ATOM 1188 C C . ALA A 1 163 ? -2.477 26.484 -1.686 1 89.94 163 ALA A C 1
ATOM 1190 O O . ALA A 1 163 ? -2.525 25.328 -1.286 1 89.94 163 ALA A O 1
ATOM 1191 N N . SER A 1 164 ? -2.754 27.5 -0.904 1 89.31 164 SER A N 1
ATOM 1192 C CA . SER A 1 164 ? -3.172 27.312 0.481 1 89.31 164 SER A CA 1
ATOM 1193 C C . SER A 1 164 ? -4.473 26.516 0.56 1 89.31 164 SER A C 1
ATOM 1195 O O . SER A 1 164 ? -4.641 25.672 1.444 1 89.31 164 SER A O 1
ATOM 1197 N N . LEU A 1 165 ? -5.281 26.656 -0.394 1 84 165 LEU A N 1
ATOM 1198 C CA . LEU A 1 165 ? -6.629 26.094 -0.325 1 84 165 LEU A CA 1
ATOM 1199 C C . LEU A 1 165 ? -6.652 24.672 -0.873 1 84 165 LEU A C 1
ATOM 1201 O O . LEU A 1 165 ? -7.629 23.938 -0.671 1 84 165 LEU A O 1
ATOM 1205 N N . THR A 1 166 ? -5.594 24.25 -1.488 1 85.06 166 THR A N 1
ATOM 1206 C CA . THR A 1 166 ? -5.609 22.938 -2.104 1 85.06 166 THR A CA 1
ATOM 1207 C C . THR A 1 166 ? -4.598 22.016 -1.43 1 85.06 166 THR A C 1
ATOM 1209 O O . THR A 1 166 ? -4.914 20.859 -1.107 1 85.06 166 THR A O 1
ATOM 1212 N N . THR A 1 167 ? -3.432 22.641 -1.179 1 87.5 167 THR A N 1
ATOM 1213 C CA . THR A 1 167 ? -2.363 21.781 -0.683 1 87.5 167 THR A CA 1
ATOM 1214 C C . THR A 1 167 ? -1.819 22.297 0.644 1 87.5 167 THR A C 1
ATOM 1216 O O . THR A 1 167 ? -0.882 21.734 1.206 1 87.5 167 THR A O 1
ATOM 1219 N N . GLY A 1 168 ? -2.373 23.5 1.066 1 91 168 GLY A N 1
ATOM 1220 C CA . GLY A 1 168 ? -1.779 24.172 2.213 1 91 168 GLY A CA 1
ATOM 1221 C C . GLY A 1 168 ? -0.443 24.812 1.899 1 91 168 GLY A C 1
ATOM 1222 O O . GLY A 1 168 ? 0.322 25.141 2.809 1 91 168 GLY A O 1
ATOM 1223 N N . ASN A 1 169 ? -0.172 24.828 0.606 1 94.75 169 ASN A N 1
ATOM 1224 C CA . ASN A 1 169 ? 1.07 25.438 0.132 1 94.75 169 ASN A CA 1
ATOM 1225 C C . ASN A 1 169 ? 2.291 24.734 0.731 1 94.75 169 ASN A C 1
ATOM 1227 O O . ASN A 1 169 ? 3.24 25.406 1.152 1 94.75 169 ASN A O 1
ATOM 1231 N N . ALA A 1 170 ? 2.277 23.484 0.76 1 96.25 170 ALA A N 1
ATOM 1232 C CA . ALA A 1 170 ? 3.295 22.734 1.493 1 96.25 170 ALA A CA 1
ATOM 1233 C C . ALA A 1 170 ? 4.469 22.375 0.586 1 96.25 170 ALA A C 1
ATOM 1235 O O . ALA A 1 170 ? 5.398 21.688 1.012 1 96.25 170 ALA A O 1
ATOM 1236 N N . GLY A 1 171 ? 4.469 22.719 -0.708 1 96.75 171 GLY A N 1
ATOM 1237 C CA . GLY A 1 171 ? 5.598 22.531 -1.603 1 96.75 171 GLY A CA 1
ATOM 1238 C C . GLY A 1 171 ? 5.715 21.109 -2.125 1 96.75 171 GLY A C 1
ATOM 1239 O O . GLY A 1 171 ? 4.734 20.375 -2.139 1 96.75 171 GLY A O 1
ATOM 1240 N N . ALA A 1 172 ? 6.945 20.781 -2.598 1 97 172 ALA A N 1
ATOM 1241 C CA . ALA A 1 172 ? 7.199 19.516 -3.271 1 97 172 ALA A CA 1
ATOM 1242 C C . ALA A 1 172 ? 7.031 18.328 -2.311 1 97 172 ALA A C 1
ATOM 1244 O O . ALA A 1 172 ? 7.129 18.5 -1.092 1 97 172 ALA A O 1
ATOM 1245 N N . ARG A 1 173 ? 6.754 17.203 -2.877 1 98.12 173 ARG A N 1
ATOM 1246 C CA . ARG A 1 173 ? 6.723 15.961 -2.111 1 98.12 173 ARG A CA 1
ATOM 1247 C C . ARG A 1 173 ? 8.125 15.398 -1.917 1 98.12 173 ARG A C 1
ATOM 1249 O O . ARG A 1 173 ? 8.891 15.281 -2.877 1 98.12 173 ARG A O 1
ATOM 1256 N N . VAL A 1 174 ? 8.484 15.047 -0.664 1 98.19 174 VAL A N 1
ATOM 1257 C CA . VAL A 1 174 ? 9.875 14.656 -0.434 1 98.19 174 VAL A CA 1
ATOM 1258 C C . VAL A 1 174 ? 9.938 13.195 -0.014 1 98.19 174 VAL A C 1
ATOM 1260 O O . VAL A 1 174 ? 11 12.578 -0.045 1 98.19 174 VAL A O 1
ATOM 1263 N N . ALA A 1 175 ? 8.828 12.617 0.371 1 98.62 175 ALA A N 1
ATOM 1264 C CA . ALA A 1 175 ? 8.734 11.203 0.711 1 98.62 175 ALA A CA 1
ATOM 1265 C C . ALA A 1 175 ? 7.285 10.719 0.661 1 98.62 175 ALA A C 1
ATOM 1267 O O . ALA A 1 175 ? 6.355 11.492 0.896 1 98.62 175 ALA A O 1
ATOM 1268 N N . CYS A 1 176 ? 7.105 9.461 0.348 1 98.75 176 CYS A N 1
ATOM 1269 C CA . CYS A 1 176 ? 5.754 8.914 0.354 1 98.75 176 CYS A CA 1
ATOM 1270 C C . CYS A 1 176 ? 5.785 7.398 0.51 1 98.75 176 CYS A C 1
ATOM 1272 O O . CYS A 1 176 ? 6.828 6.77 0.334 1 98.75 176 CYS A O 1
ATOM 1274 N N . GLY A 1 177 ? 4.723 6.809 0.917 1 98.81 177 GLY A N 1
ATOM 1275 C CA . GLY A 1 177 ? 4.535 5.379 1.096 1 98.81 177 GLY A CA 1
ATOM 1276 C C . GLY A 1 177 ? 3.078 4.961 1.064 1 98.81 177 GLY A C 1
ATOM 1277 O O . GLY A 1 177 ? 2.201 5.711 1.496 1 98.81 177 GLY A O 1
ATOM 1278 N N . ILE A 1 178 ? 2.826 3.752 0.571 1 98.94 178 ILE A N 1
ATOM 1279 C CA . ILE A 1 178 ? 1.469 3.217 0.527 1 98.94 178 ILE A CA 1
ATOM 1280 C C . ILE A 1 178 ? 1.091 2.654 1.895 1 98.94 178 ILE A C 1
ATOM 1282 O O . ILE A 1 178 ? 1.887 1.954 2.525 1 98.94 178 ILE A O 1
ATOM 1286 N N . ILE A 1 179 ? -0.11 2.959 2.34 1 98.88 179 ILE A N 1
ATOM 1287 C CA . ILE A 1 179 ? -0.598 2.477 3.627 1 98.88 179 ILE A CA 1
ATOM 1288 C C . ILE A 1 179 ? -1.169 1.07 3.467 1 98.88 179 ILE A C 1
ATOM 1290 O O . ILE A 1 179 ? -2.234 0.889 2.871 1 98.88 179 ILE A O 1
ATOM 1294 N N . GLY A 1 180 ? -0.481 0.131 4.02 1 98.81 180 GLY A N 1
ATOM 1295 C CA . GLY A 1 180 ? -0.854 -1.271 3.939 1 98.81 180 GLY A CA 1
ATOM 1296 C C . GLY A 1 180 ? -1.687 -1.738 5.117 1 98.81 180 GLY A C 1
ATOM 1297 O O . GLY A 1 180 ? -1.693 -1.099 6.172 1 98.81 180 GLY A O 1
ATOM 1298 N N . ARG A 1 181 ? -2.324 -2.861 4.91 1 97.94 181 ARG A N 1
ATOM 1299 C CA . ARG A 1 181 ? -3.17 -3.477 5.93 1 97.94 181 ARG A CA 1
ATOM 1300 C C . ARG A 1 181 ? -2.369 -4.441 6.793 1 97.94 181 ARG A C 1
ATOM 1302 O O . ARG A 1 181 ? -1.665 -5.312 6.277 1 97.94 181 ARG A O 1
ATOM 1309 N N . LEU A 1 182 ? -2.447 -4.293 8.094 1 97.25 182 LEU A N 1
ATOM 1310 C CA . LEU A 1 182 ? -1.872 -5.262 9.016 1 97.25 182 LEU A CA 1
ATOM 1311 C C . LEU A 1 182 ? -2.961 -6.125 9.641 1 97.25 182 LEU A C 1
ATOM 1313 O O . LEU A 1 182 ? -4.145 -5.969 9.328 1 97.25 182 LEU A O 1
ATOM 1317 N N . VAL A 1 183 ? -2.492 -7.145 10.438 1 86.25 183 VAL A N 1
ATOM 1318 C CA . VAL A 1 183 ? -3.434 -8.008 11.141 1 86.25 183 VAL A CA 1
ATOM 1319 C C . VAL A 1 183 ? -4.176 -7.195 12.203 1 86.25 183 VAL A C 1
ATOM 1321 O O . VAL A 1 183 ? -3.609 -6.273 12.797 1 86.25 183 VAL A O 1
ATOM 1324 N N . ARG A 1 184 ? -5.465 -7.641 12.305 1 73.75 184 ARG A N 1
ATOM 1325 C CA . ARG A 1 184 ? -6.227 -7 13.367 1 73.75 184 ARG A CA 1
ATOM 1326 C C . ARG A 1 184 ? -5.77 -7.488 14.742 1 73.75 184 ARG A C 1
ATOM 1328 O O . ARG A 1 184 ? -5.387 -8.648 14.891 1 73.75 184 ARG A O 1
ATOM 1335 N N . TYR A 1 185 ? -5.441 -6.562 15.633 1 56.78 185 TYR A N 1
ATOM 1336 C CA . TYR A 1 185 ? -5.094 -6.953 17 1 56.78 185 TYR A CA 1
ATOM 1337 C C . TYR A 1 185 ? -6.336 -7.004 17.891 1 56.78 185 TYR A C 1
ATOM 1339 O O . TYR A 1 185 ? -7.152 -6.078 17.875 1 56.78 185 TYR A O 1
ATOM 1347 N N . ASN A 1 186 ? -6.789 -8.219 18.203 1 50.19 186 ASN A N 1
ATOM 1348 C CA . ASN A 1 186 ? -7.793 -8.25 19.266 1 50.19 186 ASN A CA 1
ATOM 1349 C C . ASN A 1 186 ? -7.207 -7.812 20.609 1 50.19 186 ASN A C 1
ATOM 1351 O O . ASN A 1 186 ? -6.195 -8.352 21.047 1 50.19 186 ASN A O 1
ATOM 1355 N N . CYS A 1 187 ? -7.246 -6.578 20.969 1 40.06 187 CYS A N 1
ATOM 1356 C CA . CYS A 1 187 ? -6.82 -6.18 22.312 1 40.06 187 CYS A CA 1
ATOM 1357 C C . CYS A 1 187 ? -7.516 -7.02 23.375 1 40.06 187 CYS A C 1
ATOM 1359 O O . CYS A 1 187 ? -8.742 -7.055 23.438 1 40.06 187 CYS A O 1
ATOM 1361 N N . SER A 1 188 ? -7.062 -8.078 23.703 1 35.56 188 SER A N 1
ATOM 1362 C CA . SER A 1 188 ? -7.566 -8.703 24.922 1 35.56 188 SER A CA 1
ATOM 1363 C C . SER A 1 188 ? -7.578 -7.723 26.094 1 35.56 188 SER A C 1
ATOM 1365 O O . SER A 1 188 ? -6.566 -7.078 26.375 1 35.56 188 SER A O 1
ATOM 1367 N N . PHE A 1 189 ? -8.711 -7.121 26.438 1 30.8 189 PHE A N 1
ATOM 1368 C CA . PHE A 1 189 ? -8.852 -6.449 27.719 1 30.8 189 PHE A CA 1
ATOM 1369 C C . PHE A 1 189 ? -8.281 -7.305 28.844 1 30.8 189 PHE A C 1
ATOM 1371 O O . PHE A 1 189 ? -8.789 -8.391 29.141 1 30.8 189 PHE A O 1
ATOM 1378 N N . LYS A 1 190 ? -7.074 -7.387 29.031 1 31.61 190 LYS A N 1
ATOM 1379 C CA . LYS A 1 190 ? -6.766 -7.852 30.375 1 31.61 190 LYS A CA 1
ATOM 1380 C C . LYS A 1 190 ? -7.414 -6.957 31.438 1 31.61 190 LYS A C 1
ATOM 1382 O O . LYS A 1 190 ? -7.379 -5.73 31.312 1 31.61 190 LYS A O 1
ATOM 1387 N N . ASN A 1 191 ? -8.43 -7.359 32.156 1 30.86 191 ASN A N 1
ATOM 1388 C CA . ASN A 1 191 ? -8.93 -6.832 33.406 1 30.86 191 ASN A CA 1
ATOM 1389 C C . ASN A 1 191 ? -7.793 -6.375 34.312 1 30.86 191 ASN A C 1
ATOM 1391 O O . ASN A 1 191 ? -7.203 -7.188 35.031 1 30.86 191 ASN A O 1
ATOM 1395 N N . THR A 1 192 ? -6.762 -5.648 33.938 1 28.52 192 THR A N 1
ATOM 1396 C CA . THR A 1 192 ? -5.957 -5.164 35.031 1 28.52 192 THR A CA 1
ATOM 1397 C C . THR A 1 192 ? -6.832 -4.469 36.094 1 28.52 192 THR A C 1
ATOM 1399 O O . THR A 1 192 ? -7.926 -3.998 35.75 1 28.52 192 THR A O 1
ATOM 1402 N N . ASP A 1 193 ? -6.473 -4.57 37.438 1 28.31 193 ASP A N 1
ATOM 1403 C CA . ASP A 1 193 ? -6.91 -3.932 38.688 1 28.31 193 ASP A CA 1
ATOM 1404 C C . ASP A 1 193 ? -7.105 -2.43 38.5 1 28.31 193 ASP A C 1
ATOM 1406 O O . ASP A 1 193 ? -6.59 -1.853 37.531 1 28.31 193 ASP A O 1
ATOM 1410 N N . SER A 1 194 ? -7.531 -1.582 39.625 1 28.09 194 SER A N 1
ATOM 1411 C CA . SER A 1 194 ? -8 -0.299 40.125 1 28.09 194 SER A CA 1
ATOM 1412 C C . SER A 1 194 ? -6.977 0.803 39.906 1 28.09 194 SER A C 1
ATOM 1414 O O . SER A 1 194 ? -7.125 1.919 40.406 1 28.09 194 SER A O 1
ATOM 1416 N N . SER A 1 195 ? -5.73 0.721 39.406 1 26.23 195 SER A N 1
ATOM 1417 C CA . SER A 1 195 ? -4.953 1.875 39.844 1 26.23 195 SER A CA 1
ATOM 1418 C C . SER A 1 195 ? -5.527 3.172 39.281 1 26.23 195 SER A C 1
ATOM 1420 O O . SER A 1 195 ? -6.227 3.16 38.281 1 26.23 195 SER A O 1
ATOM 1422 N N . GLU A 1 196 ? -5.223 4.348 39.938 1 25.59 196 GLU A N 1
ATOM 1423 C CA . GLU A 1 196 ? -5.484 5.777 40.062 1 25.59 196 GLU A CA 1
ATOM 1424 C C . GLU A 1 196 ? -5.156 6.523 38.781 1 25.59 196 GLU A C 1
ATOM 1426 O O . GLU A 1 196 ? -4.051 6.398 38.25 1 25.59 196 GLU A O 1
ATOM 1431 N N . LEU A 1 197 ? -6.102 6.793 37.906 1 24.52 197 LEU A N 1
ATOM 1432 C CA . LEU A 1 197 ? -6.102 7.777 36.844 1 24.52 197 LEU A CA 1
ATOM 1433 C C . LEU A 1 197 ? -5.641 9.141 37.344 1 24.52 197 LEU A C 1
ATOM 1435 O O . LEU A 1 197 ? -6.324 9.766 38.188 1 24.52 197 LEU A O 1
ATOM 1439 N N . VAL A 1 198 ? -4.355 9.258 37.75 1 21.03 198 VAL A N 1
ATOM 1440 C CA . VAL A 1 198 ? -3.973 10.609 38.156 1 21.03 198 VAL A CA 1
ATOM 1441 C C . VAL A 1 198 ? -4.121 11.562 37 1 21.03 198 VAL A C 1
ATOM 1443 O O . VAL A 1 198 ? -3.477 11.391 35.938 1 21.03 198 VAL A O 1
ATOM 1446 N N . VAL A 1 199 ? -5.285 12.133 36.781 1 22.47 199 VAL A N 1
ATOM 1447 C CA . VAL A 1 199 ? -5.703 13.281 35.969 1 22.47 199 VAL A CA 1
ATOM 1448 C C . VAL A 1 199 ? -4.844 14.492 36.344 1 22.47 199 VAL A C 1
ATOM 1450 O O . VAL A 1 199 ? -4.859 14.953 37.469 1 22.47 199 VAL A O 1
ATOM 1453 N N . ALA A 1 200 ? -3.551 14.57 35.938 1 20.58 200 ALA A N 1
ATOM 1454 C CA . ALA A 1 200 ? -2.91 15.844 36.281 1 20.58 200 ALA A CA 1
ATOM 1455 C C . ALA A 1 200 ? -3.707 17.016 35.719 1 20.58 200 ALA A C 1
ATOM 1457 O O . ALA A 1 200 ? -3.984 17.062 34.5 1 20.58 200 ALA A O 1
ATOM 1458 N N . ILE A 1 201 ? -4.609 17.562 36.594 1 21.27 201 ILE A N 1
ATOM 1459 C CA . ILE A 1 201 ? -5.32 18.844 36.562 1 21.27 201 ILE A CA 1
ATOM 1460 C C . ILE A 1 201 ? -4.316 19.984 36.5 1 21.27 201 ILE A C 1
ATOM 1462 O O . ILE A 1 201 ? -3.482 20.156 37.406 1 21.27 201 ILE A O 1
ATOM 1466 N N . ILE A 1 202 ? -3.684 20.266 35.344 1 20.94 202 ILE A N 1
ATOM 1467 C CA . ILE A 1 202 ? -2.994 21.562 35.375 1 20.94 202 ILE A CA 1
ATOM 1468 C C . ILE A 1 202 ? -3.951 22.641 35.875 1 20.94 202 ILE A C 1
ATOM 1470 O O . ILE A 1 202 ? -5.047 22.797 35.344 1 20.94 202 ILE A O 1
ATOM 1474 N N . SER A 1 203 ? -3.781 22.984 37.219 1 23.34 203 SER A N 1
ATOM 1475 C CA . SER A 1 203 ? -4.285 24.156 37.938 1 23.34 203 SER A CA 1
ATOM 1476 C C . SER A 1 203 ? -3.984 25.438 37.125 1 23.34 203 SER A C 1
ATOM 1478 O O . SER A 1 203 ? -2.945 25.531 36.469 1 23.34 203 SER A O 1
ATOM 1480 N N . MET B 1 1 ? -68.688 -1.598 -32.375 1 35.75 1 MET B N 1
ATOM 1481 C CA . MET B 1 1 ? -67.812 -1.878 -31.234 1 35.75 1 MET B CA 1
ATOM 1482 C C . MET B 1 1 ? -66.312 -1.755 -31.625 1 35.75 1 MET B C 1
ATOM 1484 O O . MET B 1 1 ? -65.812 -2.58 -32.375 1 35.75 1 MET B O 1
ATOM 1488 N N . HIS B 1 2 ? -65.812 -0.491 -31.844 1 43.56 2 HIS B N 1
ATOM 1489 C CA . HIS B 1 2 ? -64.5 -0.124 -32.25 1 43.56 2 HIS B CA 1
ATOM 1490 C C . HIS B 1 2 ? -63.469 -0.569 -31.203 1 43.56 2 HIS B C 1
ATOM 1492 O O . HIS B 1 2 ? -63.594 -0.229 -30.031 1 43.56 2 HIS B O 1
ATOM 1498 N N . VAL B 1 3 ? -62.781 -1.715 -31.359 1 39.72 3 VAL B N 1
ATOM 1499 C CA . VAL B 1 3 ? -61.688 -2.264 -30.562 1 39.72 3 VAL B CA 1
ATOM 1500 C C . VAL B 1 3 ? -60.5 -1.312 -30.578 1 39.72 3 VAL B C 1
ATOM 1502 O O . VAL B 1 3 ? -59.938 -1.019 -31.641 1 39.72 3 VAL B O 1
ATOM 1505 N N . ALA B 1 4 ? -60.375 -0.308 -29.656 1 45.41 4 ALA B N 1
ATOM 1506 C CA . ALA B 1 4 ? -59.219 0.543 -29.422 1 45.41 4 ALA B CA 1
ATOM 1507 C C . ALA B 1 4 ? -57.969 -0.293 -29.203 1 45.41 4 ALA B C 1
ATOM 1509 O O . ALA B 1 4 ? -57.938 -1.189 -28.359 1 45.41 4 ALA B O 1
ATOM 1510 N N . THR B 1 5 ? -57.125 -0.548 -30.234 1 43.72 5 THR B N 1
ATOM 1511 C CA . THR B 1 5 ? -55.812 -1.182 -30.156 1 43.72 5 THR B CA 1
ATOM 1512 C C . THR B 1 5 ? -54.906 -0.386 -29.25 1 43.72 5 THR B C 1
ATOM 1514 O O . THR B 1 5 ? -54.594 0.781 -29.516 1 43.72 5 THR B O 1
ATOM 1517 N N . PHE B 1 6 ? -54.906 -0.567 -27.938 1 46.94 6 PHE B N 1
ATOM 1518 C CA . PHE B 1 6 ? -53.906 -0.001 -27.031 1 46.94 6 PHE B CA 1
ATOM 1519 C C . PHE B 1 6 ? -52.5 -0.474 -27.422 1 46.94 6 PHE B C 1
ATOM 1521 O O . PHE B 1 6 ? -52.25 -1.677 -27.453 1 46.94 6 PHE B O 1
ATOM 1528 N N . ILE B 1 7 ? -51.812 0.274 -28.328 1 45.03 7 ILE B N 1
ATOM 1529 C CA . ILE B 1 7 ? -50.375 0.037 -28.578 1 45.03 7 ILE B CA 1
ATOM 1530 C C . ILE B 1 7 ? -49.594 0.281 -27.297 1 45.03 7 ILE B C 1
ATOM 1532 O O . ILE B 1 7 ? -49.594 1.39 -26.75 1 45.03 7 ILE B O 1
ATOM 1536 N N . LEU B 1 8 ? -49.438 -0.73 -26.484 1 45.28 8 LEU B N 1
ATOM 1537 C CA . LEU B 1 8 ? -48.469 -0.654 -25.375 1 45.28 8 LEU B CA 1
ATOM 1538 C C . LEU B 1 8 ? -47.062 -0.311 -25.891 1 45.28 8 LEU B C 1
ATOM 1540 O O . LEU B 1 8 ? -46.5 -1.059 -26.672 1 45.28 8 LEU B O 1
ATOM 1544 N N . LEU B 1 9 ? -46.75 0.962 -25.969 1 43.5 9 LEU B N 1
ATOM 1545 C CA . LEU B 1 9 ? -45.375 1.363 -26.234 1 43.5 9 LEU B CA 1
ATOM 1546 C C . LEU B 1 9 ? -44.438 0.87 -25.141 1 43.5 9 LEU B C 1
ATOM 1548 O O . LEU B 1 9 ? -44.562 1.288 -23.984 1 43.5 9 LEU B O 1
ATOM 1552 N N . LEU B 1 10 ? -43.969 -0.369 -25.266 1 45.34 10 LEU B N 1
ATOM 1553 C CA . LEU B 1 10 ? -42.875 -0.802 -24.406 1 45.34 10 LEU B CA 1
ATOM 1554 C C . LEU B 1 10 ? -41.656 0.122 -24.547 1 45.34 10 LEU B C 1
ATOM 1556 O O . LEU B 1 10 ? -41.094 0.252 -25.641 1 45.34 10 LEU B O 1
ATOM 1560 N N . SER B 1 11 ? -41.656 1.221 -23.844 1 44.25 11 SER B N 1
ATOM 1561 C CA . SER B 1 11 ? -40.406 1.98 -23.781 1 44.25 11 SER B CA 1
ATOM 1562 C C . SER B 1 11 ? -39.25 1.088 -23.391 1 44.25 11 SER B C 1
ATOM 1564 O O . SER B 1 11 ? -39.281 0.397 -22.375 1 44.25 11 SER B O 1
ATOM 1566 N N . PHE B 1 12 ? -38.5 0.598 -24.375 1 44.62 12 PHE B N 1
ATOM 1567 C CA . PHE B 1 12 ? -37.188 0.004 -24.078 1 44.62 12 PHE B CA 1
ATOM 1568 C C . PHE B 1 12 ? -36.344 0.951 -23.234 1 44.62 12 PHE B C 1
ATOM 1570 O O . PHE B 1 12 ? -35.938 2.018 -23.719 1 44.62 12 PHE B O 1
ATOM 1577 N N . VAL B 1 13 ? -36.625 1.041 -22 1 43.75 13 VAL B N 1
ATOM 1578 C CA . VAL B 1 13 ? -35.594 1.676 -21.172 1 43.75 13 VAL B CA 1
ATOM 1579 C C . VAL B 1 13 ? -34.25 1.051 -21.469 1 43.75 13 VAL B C 1
ATOM 1581 O O . VAL B 1 13 ? -34.062 -0.155 -21.297 1 43.75 13 VAL B O 1
ATOM 1584 N N . SER B 1 14 ? -33.594 1.547 -22.484 1 40.5 14 SER B N 1
ATOM 1585 C CA . SER B 1 14 ? -32.188 1.178 -22.578 1 40.5 14 SER B CA 1
ATOM 1586 C C . SER B 1 14 ? -31.516 1.22 -21.203 1 40.5 14 SER B C 1
ATOM 1588 O O . SER B 1 14 ? -31.5 2.266 -20.547 1 40.5 14 SER B O 1
ATOM 1590 N N . PHE B 1 15 ? -31.609 0.128 -20.5 1 41.81 15 PHE B N 1
ATOM 1591 C CA . PHE B 1 15 ? -30.641 0.052 -19.422 1 41.81 15 PHE B CA 1
ATOM 1592 C C . PHE B 1 15 ? -29.266 0.475 -19.906 1 41.81 15 PHE B C 1
ATOM 1594 O O . PHE B 1 15 ? -28.656 -0.198 -20.734 1 41.81 15 PHE B O 1
ATOM 1601 N N . SER B 1 16 ? -29.094 1.726 -20.031 1 40.22 16 SER B N 1
ATOM 1602 C CA . SER B 1 16 ? -27.688 2.092 -20.141 1 40.22 16 SER B CA 1
ATOM 1603 C C . SER B 1 16 ? -26.812 1.238 -19.234 1 40.22 16 SER B C 1
ATOM 1605 O O . SER B 1 16 ? -27.094 1.123 -18.031 1 40.22 16 SER B O 1
ATOM 1607 N N . SER B 1 17 ? -26.328 0.201 -19.734 1 41.38 17 SER B N 1
ATOM 1608 C CA . SER B 1 17 ? -25.266 -0.464 -18.984 1 41.38 17 SER B CA 1
ATOM 1609 C C . SER B 1 17 ? -24.375 0.547 -18.266 1 41.38 17 SER B C 1
ATOM 1611 O O . SER B 1 17 ? -23.719 1.366 -18.922 1 41.38 17 SER B O 1
ATOM 1613 N N . SER B 1 18 ? -24.797 1.181 -17.281 1 43.88 18 SER B N 1
ATOM 1614 C CA . SER B 1 18 ? -23.891 1.99 -16.469 1 43.88 18 SER B CA 1
ATOM 1615 C C . SER B 1 18 ? -22.484 1.392 -16.438 1 43.88 18 SER B C 1
ATOM 1617 O O . SER B 1 18 ? -22.312 0.24 -16.031 1 43.88 18 SER B O 1
ATOM 1619 N N . GLN B 1 19 ? -21.719 1.576 -17.469 1 47.03 19 GLN B N 1
ATOM 1620 C CA . GLN B 1 19 ? -20.312 1.207 -17.469 1 47.03 19 GLN B CA 1
ATOM 1621 C C . GLN B 1 19 ? -19.688 1.45 -16.094 1 47.03 19 GLN B C 1
ATOM 1623 O O . GLN B 1 19 ? -19.672 2.582 -15.609 1 47.03 19 GLN B O 1
ATOM 1628 N N . MET B 1 20 ? -19.922 0.629 -15.141 1 57.06 20 MET B N 1
ATOM 1629 C CA . MET B 1 20 ? -19.312 0.756 -13.82 1 57.06 20 MET B CA 1
ATOM 1630 C C . MET B 1 20 ? -17.828 1.059 -13.93 1 57.06 20 MET B C 1
ATOM 1632 O O . MET B 1 20 ? -17.141 0.507 -14.797 1 57.06 20 MET B O 1
ATOM 1636 N N . ALA B 1 21 ? -17.328 2.199 -13.562 1 68 21 ALA B N 1
ATOM 1637 C CA . ALA B 1 21 ? -15.938 2.635 -13.539 1 68 21 ALA B CA 1
ATOM 1638 C C . ALA B 1 21 ? -15.039 1.556 -12.953 1 68 21 ALA B C 1
ATOM 1640 O O . ALA B 1 21 ? -15.344 0.992 -11.898 1 68 21 ALA B O 1
ATOM 1641 N N . ALA B 1 22 ? -14.078 1.061 -13.789 1 83.88 22 ALA B N 1
ATOM 1642 C CA . ALA B 1 22 ? -13.125 0.029 -13.391 1 83.88 22 ALA B CA 1
ATOM 1643 C C . ALA B 1 22 ? -12.266 0.503 -12.219 1 83.88 22 ALA B C 1
ATOM 1645 O O . ALA B 1 22 ? -11.773 1.634 -12.219 1 83.88 22 ALA B O 1
ATOM 1646 N N . LEU B 1 23 ? -12.25 -0.315 -11.156 1 93.12 23 LEU B N 1
ATOM 1647 C CA . LEU B 1 23 ? -11.289 -0.059 -10.094 1 93.12 23 LEU B CA 1
ATOM 1648 C C . LEU B 1 23 ? -9.883 -0.461 -10.523 1 93.12 23 LEU B C 1
ATOM 1650 O O . LEU B 1 23 ? -9.703 -1.486 -11.188 1 93.12 23 LEU B O 1
ATOM 1654 N N . ARG B 1 24 ? -8.938 0.406 -10.164 1 97.31 24 ARG B N 1
ATOM 1655 C CA . ARG B 1 24 ? -7.555 0.174 -10.555 1 97.31 24 ARG B CA 1
ATOM 1656 C C . ARG B 1 24 ? -6.625 0.237 -9.352 1 97.31 24 ARG B C 1
ATOM 1658 O O . ARG B 1 24 ? -6.871 0.996 -8.414 1 97.31 24 ARG B O 1
ATOM 1665 N N . GLY B 1 25 ? -5.59 -0.63 -9.414 1 98.38 25 GLY B N 1
ATOM 1666 C CA . GLY B 1 25 ? -4.527 -0.63 -8.414 1 98.38 25 GLY B CA 1
ATOM 1667 C C . GLY B 1 25 ? -3.145 -0.768 -9.023 1 98.38 25 GLY B C 1
ATOM 1668 O O . GLY B 1 25 ? -3.008 -1.002 -10.227 1 98.38 25 GLY B O 1
ATOM 1669 N N . ARG B 1 26 ? -2.184 -0.514 -8.203 1 98.69 26 ARG B N 1
ATOM 1670 C CA . ARG B 1 26 ? -0.787 -0.656 -8.602 1 98.69 26 ARG B CA 1
ATOM 1671 C C . ARG B 1 26 ? 0.076 -1.09 -7.418 1 98.69 26 ARG B C 1
ATOM 1673 O O . ARG B 1 26 ? -0.164 -0.677 -6.281 1 98.69 26 ARG B O 1
ATOM 1680 N N . ALA B 1 27 ? 1.069 -1.912 -7.688 1 98.81 27 ALA B N 1
ATOM 1681 C CA . ALA B 1 27 ? 2.061 -2.295 -6.688 1 98.81 27 ALA B CA 1
ATOM 1682 C C . ALA B 1 27 ? 3.479 -2.098 -7.215 1 98.81 27 ALA B C 1
ATOM 1684 O O . ALA B 1 27 ? 3.805 -2.547 -8.32 1 98.81 27 ALA B O 1
ATOM 1685 N N . TYR B 1 28 ? 4.273 -1.293 -6.535 1 98.31 28 TYR B N 1
ATOM 1686 C CA . TYR B 1 28 ? 5.723 -1.369 -6.684 1 98.31 28 TYR B CA 1
ATOM 1687 C C . TYR B 1 28 ? 6.281 -2.598 -5.973 1 98.31 28 TYR B C 1
ATOM 1689 O O . TYR B 1 28 ? 6.16 -2.723 -4.75 1 98.31 28 TYR B O 1
ATOM 1697 N N . VAL B 1 29 ? 6.848 -3.502 -6.711 1 98.69 29 VAL B N 1
ATOM 1698 C CA . VAL B 1 29 ? 7.324 -4.777 -6.184 1 98.69 29 VAL B CA 1
ATOM 1699 C C . VAL B 1 29 ? 8.828 -4.699 -5.93 1 98.69 29 VAL B C 1
ATOM 1701 O O . VAL B 1 29 ? 9.609 -4.441 -6.848 1 98.69 29 VAL B O 1
ATOM 1704 N N . PHE B 1 30 ? 9.18 -4.93 -4.703 1 98.06 30 PHE B N 1
ATOM 1705 C CA . PHE B 1 30 ? 10.586 -4.844 -4.305 1 98.06 30 PHE B CA 1
ATOM 1706 C C . PHE B 1 30 ? 11.164 -6.23 -4.07 1 98.06 30 PHE B C 1
ATOM 1708 O O . PHE B 1 30 ? 10.484 -7.117 -3.555 1 98.06 30 PHE B O 1
ATOM 1715 N N . THR B 1 31 ? 12.445 -6.34 -4.441 1 97.88 31 THR B N 1
ATOM 1716 C CA . THR B 1 31 ? 13.164 -7.582 -4.16 1 97.88 31 THR B CA 1
ATOM 1717 C C . THR B 1 31 ? 13.289 -7.805 -2.656 1 97.88 31 THR B C 1
ATOM 1719 O O . THR B 1 31 ? 13.57 -6.871 -1.904 1 97.88 31 THR B O 1
ATOM 1722 N N . ALA B 1 32 ? 12.938 -9.055 -2.291 1 96.81 32 ALA B N 1
ATOM 1723 C CA . ALA B 1 32 ? 13.117 -9.406 -0.885 1 96.81 32 ALA B CA 1
ATOM 1724 C C . ALA B 1 32 ? 14.578 -9.289 -0.471 1 96.81 32 ALA B C 1
ATOM 1726 O O . ALA B 1 32 ? 15.469 -9.766 -1.178 1 96.81 32 ALA B O 1
ATOM 1727 N N . GLN B 1 33 ? 14.789 -8.531 0.578 1 88.94 33 GLN B N 1
ATOM 1728 C CA . GLN B 1 33 ? 16.156 -8.383 1.071 1 88.94 33 GLN B CA 1
ATOM 1729 C C . GLN B 1 33 ? 16.266 -8.852 2.518 1 88.94 33 GLN B C 1
ATOM 1731 O O . GLN B 1 33 ? 15.367 -8.617 3.326 1 88.94 33 GLN B O 1
ATOM 1736 N N . ALA B 1 34 ? 17.438 -9.469 2.689 1 80.19 34 ALA B N 1
ATOM 1737 C CA . ALA B 1 34 ? 17.688 -9.875 4.07 1 80.19 34 ALA B CA 1
ATOM 1738 C C . ALA B 1 34 ? 17.781 -8.656 4.988 1 80.19 34 ALA B C 1
ATOM 1740 O O . ALA B 1 34 ? 18.312 -7.617 4.598 1 80.19 34 ALA B O 1
ATOM 1741 N N . ASN B 1 35 ? 17.375 -8.695 6.176 1 71.56 35 ASN B N 1
ATOM 1742 C CA . ASN B 1 35 ? 17.484 -7.738 7.27 1 71.56 35 ASN B CA 1
ATOM 1743 C C . ASN B 1 35 ? 16.906 -6.375 6.879 1 71.56 35 ASN B C 1
ATOM 1745 O O . ASN B 1 35 ? 17.312 -5.352 7.434 1 71.56 35 ASN B O 1
ATOM 1749 N N . ASN B 1 36 ? 16.016 -6.27 5.914 1 69.94 36 ASN B N 1
ATOM 1750 C CA . ASN B 1 36 ? 15.453 -5.008 5.457 1 69.94 36 ASN B CA 1
ATOM 1751 C C . ASN B 1 36 ? 16.547 -4.016 5.059 1 69.94 36 ASN B C 1
ATOM 1753 O O . ASN B 1 36 ? 16.5 -2.848 5.449 1 69.94 36 ASN B O 1
ATOM 1757 N N . ASN B 1 37 ? 17.438 -4.492 4.402 1 81.31 37 ASN B N 1
ATOM 1758 C CA . ASN B 1 37 ? 18.516 -3.615 3.963 1 81.31 37 ASN B CA 1
ATOM 1759 C C . ASN B 1 37 ? 17.984 -2.459 3.119 1 81.31 37 ASN B C 1
ATOM 1761 O O . 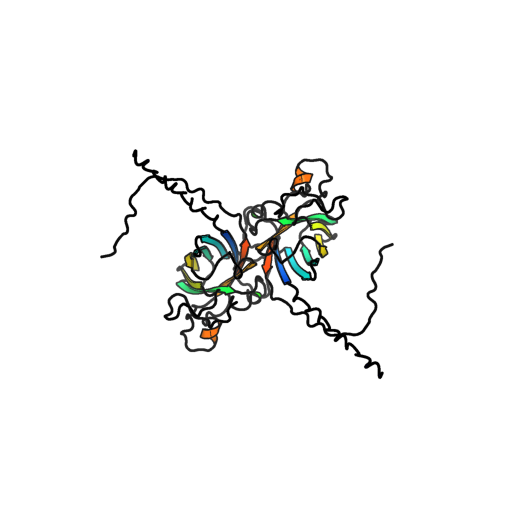ASN B 1 37 ? 17.078 -2.639 2.312 1 81.31 37 ASN B O 1
ATOM 1765 N N . ASN B 1 38 ? 18.453 -1.27 3.344 1 89.75 38 ASN B N 1
ATOM 1766 C CA . ASN B 1 38 ? 18.172 -0.033 2.621 1 89.75 38 ASN B CA 1
ATOM 1767 C C . ASN B 1 38 ? 19.312 0.323 1.663 1 89.75 38 ASN B C 1
ATOM 1769 O O . ASN B 1 38 ? 20.484 0.167 2 1 89.75 38 ASN B O 1
ATOM 1773 N N . PRO B 1 39 ? 19.016 0.713 0.331 1 94.88 39 PRO B N 1
ATOM 1774 C CA . PRO B 1 39 ? 17.688 0.993 -0.226 1 94.88 39 PRO B CA 1
ATOM 1775 C C . PRO B 1 39 ? 17 -0.261 -0.75 1 94.88 39 PRO B C 1
ATOM 1777 O O . PRO B 1 39 ? 17.609 -1.331 -0.81 1 94.88 39 PRO B O 1
ATOM 1780 N N . PHE B 1 40 ? 15.703 -0.15 -0.989 1 95.56 40 PHE B N 1
ATOM 1781 C CA . PHE B 1 40 ? 14.898 -1.247 -1.518 1 95.56 40 PHE B CA 1
ATOM 1782 C C . PHE B 1 40 ? 15.023 -1.324 -3.035 1 95.56 40 PHE B C 1
ATOM 1784 O O . PHE B 1 40 ? 14.656 -0.38 -3.74 1 95.56 40 PHE B O 1
ATOM 1791 N N . PRO B 1 41 ? 15.547 -2.486 -3.535 1 96.31 41 PRO B N 1
ATOM 1792 C CA . PRO B 1 41 ? 15.609 -2.633 -4.992 1 96.31 41 PRO B CA 1
ATOM 1793 C C . PRO B 1 41 ? 14.234 -2.902 -5.613 1 96.31 41 PRO B C 1
ATOM 1795 O O . PRO B 1 41 ? 13.539 -3.832 -5.199 1 96.31 41 PRO B O 1
ATOM 1798 N N . LEU B 1 42 ? 13.891 -2.094 -6.57 1 96.62 42 LEU B N 1
ATOM 1799 C CA . LEU B 1 42 ? 12.641 -2.293 -7.297 1 96.62 42 LEU B CA 1
ATOM 1800 C C . LEU B 1 42 ? 12.773 -3.426 -8.305 1 96.62 42 LEU B C 1
ATOM 1802 O O . LEU B 1 42 ? 13.641 -3.381 -9.188 1 96.62 42 LEU B O 1
ATOM 1806 N N . ALA B 1 43 ? 11.93 -4.434 -8.156 1 98.19 43 ALA B N 1
ATOM 1807 C CA . ALA B 1 43 ? 11.922 -5.566 -9.07 1 98.19 43 ALA B CA 1
ATOM 1808 C C . ALA B 1 43 ? 10.953 -5.332 -10.234 1 98.19 43 ALA B C 1
ATOM 1810 O O . ALA B 1 43 ? 11.125 -5.902 -11.312 1 98.19 43 ALA B O 1
ATOM 1811 N N . GLY B 1 44 ? 9.938 -4.578 -9.977 1 98.12 44 GLY B N 1
ATOM 1812 C CA . GLY B 1 44 ? 8.984 -4.285 -11.031 1 98.12 44 GLY B CA 1
ATOM 1813 C C . GLY B 1 44 ? 7.727 -3.592 -10.531 1 98.12 44 GLY B C 1
ATOM 1814 O O . GLY B 1 44 ? 7.637 -3.234 -9.359 1 98.12 44 GLY B O 1
ATOM 1815 N N . ILE B 1 45 ? 6.844 -3.295 -11.484 1 98.38 45 ILE B N 1
ATOM 1816 C CA . ILE B 1 45 ? 5.562 -2.65 -11.211 1 98.38 45 ILE B CA 1
ATOM 1817 C C . ILE B 1 45 ? 4.43 -3.486 -11.797 1 98.38 45 ILE B C 1
ATOM 1819 O O . ILE B 1 45 ? 4.523 -3.967 -12.93 1 98.38 45 ILE B O 1
ATOM 1823 N N . LEU B 1 46 ? 3.418 -3.713 -10.992 1 98.81 46 LEU B N 1
ATOM 1824 C CA . LEU B 1 46 ? 2.238 -4.453 -11.43 1 98.81 46 LEU B CA 1
ATOM 1825 C C . LEU B 1 46 ? 0.989 -3.58 -11.344 1 98.81 46 LEU B C 1
ATOM 1827 O O . LEU B 1 46 ? 0.763 -2.912 -10.328 1 98.81 46 LEU B O 1
ATOM 1831 N N . ASP B 1 47 ? 0.216 -3.615 -12.383 1 98.62 47 ASP B N 1
ATOM 1832 C CA . ASP B 1 47 ? -1.073 -2.932 -12.422 1 98.62 47 ASP B CA 1
ATOM 1833 C C . ASP B 1 47 ? -2.225 -3.922 -12.266 1 98.62 47 ASP B C 1
ATOM 1835 O O . ASP B 1 47 ? -2.174 -5.031 -12.797 1 98.62 47 ASP B O 1
ATOM 1839 N N . PHE B 1 48 ? -3.242 -3.49 -11.578 1 98.38 48 PHE B N 1
ATOM 1840 C CA . PHE B 1 48 ? -4.465 -4.246 -11.344 1 98.38 48 PHE B CA 1
ATOM 1841 C C . PHE B 1 48 ? -5.68 -3.494 -11.867 1 98.38 48 PHE B C 1
ATOM 1843 O O . PHE B 1 48 ? -5.852 -2.307 -11.586 1 98.38 48 PHE B O 1
ATOM 1850 N N . THR B 1 49 ? -6.457 -4.168 -12.648 1 97.19 49 THR B N 1
ATOM 1851 C CA . THR B 1 49 ? -7.703 -3.582 -13.125 1 97.19 49 THR B CA 1
ATOM 1852 C C . THR B 1 49 ? -8.867 -4.551 -12.938 1 97.19 49 THR B C 1
ATOM 1854 O O . THR B 1 49 ? -8.797 -5.703 -13.367 1 97.19 49 THR B O 1
ATOM 1857 N N . GLU B 1 50 ? -9.812 -4.078 -12.258 1 96.25 50 GLU B N 1
ATOM 1858 C CA . GLU B 1 50 ? -11 -4.906 -12.086 1 96.25 50 GLU B CA 1
ATOM 1859 C C . GLU B 1 50 ? -12.156 -4.391 -12.945 1 96.25 50 GLU B C 1
ATOM 1861 O O . GLU B 1 50 ? -12.531 -3.223 -12.844 1 96.25 50 GLU B O 1
ATOM 1866 N N . ASN B 1 51 ? -12.656 -5.266 -13.789 1 91.44 51 ASN B N 1
ATOM 1867 C CA . ASN B 1 51 ? -13.844 -5.039 -14.609 1 91.44 51 ASN B CA 1
ATOM 1868 C C . ASN B 1 51 ? -14.773 -6.246 -14.594 1 91.44 51 ASN B C 1
ATOM 1870 O O . ASN B 1 51 ? -14.359 -7.359 -14.914 1 91.44 51 ASN B O 1
ATOM 1874 N N . ASN B 1 52 ? -16.062 -6.027 -14.227 1 89.5 52 ASN B N 1
ATOM 1875 C CA . ASN B 1 52 ? -17.078 -7.086 -14.242 1 89.5 52 ASN B CA 1
ATOM 1876 C C . ASN B 1 52 ? -16.578 -8.328 -13.508 1 89.5 52 ASN B C 1
ATOM 1878 O O . ASN B 1 52 ? -16.656 -9.438 -14.039 1 89.5 52 ASN B O 1
ATOM 1882 N N . GLU B 1 53 ? -15.992 -8.156 -12.414 1 88.69 53 GLU B N 1
ATOM 1883 C CA . GLU B 1 53 ? -15.586 -9.211 -11.492 1 88.69 53 GLU B CA 1
ATOM 1884 C C . GLU B 1 53 ? -14.367 -9.969 -12.023 1 88.69 53 GLU B C 1
ATOM 1886 O O . GLU B 1 53 ? -14.062 -11.07 -11.547 1 88.69 53 GLU B O 1
ATOM 1891 N N . ILE B 1 54 ? -13.773 -9.414 -13.008 1 94.25 54 ILE B N 1
ATOM 1892 C CA . ILE B 1 54 ? -12.523 -9.969 -13.523 1 94.25 54 ILE B CA 1
ATOM 1893 C C . ILE B 1 54 ? -11.367 -9.031 -13.188 1 94.25 54 ILE B C 1
ATOM 1895 O O . ILE B 1 54 ? -11.422 -7.832 -13.477 1 94.25 54 ILE B O 1
ATOM 1899 N N . LEU B 1 55 ? -10.391 -9.594 -12.523 1 96.44 55 LEU B N 1
ATOM 1900 C CA . LEU B 1 55 ? -9.188 -8.836 -12.219 1 96.44 55 LEU B CA 1
ATOM 1901 C C . LEU B 1 55 ? -8.094 -9.109 -13.258 1 96.44 55 LEU B C 1
ATOM 1903 O O . LEU B 1 55 ? -7.688 -10.25 -13.445 1 96.44 55 LEU B O 1
ATOM 1907 N N . THR B 1 56 ? -7.719 -8.094 -13.898 1 97.81 56 THR B N 1
ATOM 1908 C CA . THR B 1 56 ? -6.566 -8.18 -14.789 1 97.81 56 THR B CA 1
ATOM 1909 C C . THR B 1 56 ? -5.309 -7.66 -14.094 1 97.81 56 THR B C 1
ATOM 1911 O O . THR B 1 56 ? -5.309 -6.559 -13.539 1 97.81 56 THR B O 1
ATOM 1914 N N . VAL B 1 57 ? -4.266 -8.523 -14.117 1 98.38 57 VAL B N 1
ATOM 1915 C CA . VAL B 1 57 ? -2.961 -8.109 -13.617 1 98.38 57 VAL B CA 1
ATOM 1916 C C . VAL B 1 57 ? -1.97 -8.008 -14.773 1 98.38 57 VAL B C 1
ATOM 1918 O O . VAL B 1 57 ? -1.854 -8.938 -15.578 1 98.38 57 VAL B O 1
ATOM 1921 N N . SER B 1 58 ? -1.326 -6.852 -14.828 1 98.81 58 SER B N 1
ATOM 1922 C CA . SER B 1 58 ? -0.345 -6.648 -15.891 1 98.81 58 SER B CA 1
ATOM 1923 C C . SER B 1 58 ? 0.916 -5.977 -15.359 1 98.81 58 SER B C 1
ATOM 1925 O O . SER B 1 58 ? 0.869 -5.273 -14.344 1 98.81 58 SER B O 1
ATOM 1927 N N . GLY B 1 59 ? 2.053 -6.223 -16.062 1 98.75 59 GLY B N 1
ATOM 1928 C CA . GLY B 1 59 ? 3.35 -5.676 -15.703 1 98.75 59 GLY B CA 1
ATOM 1929 C C . GLY B 1 59 ? 4.461 -6.703 -15.734 1 98.75 59 GLY B C 1
ATOM 1930 O O . GLY B 1 59 ? 4.375 -7.695 -16.469 1 98.75 59 GLY B O 1
ATOM 1931 N N . SER B 1 60 ? 5.551 -6.363 -15 1 98.81 60 SER B N 1
ATOM 1932 C CA . SER B 1 60 ? 6.68 -7.289 -15.008 1 98.81 60 SER B CA 1
ATOM 1933 C C . SER B 1 60 ? 7.414 -7.277 -13.672 1 98.81 60 SER B C 1
ATOM 1935 O O . SER B 1 60 ? 7.352 -6.289 -12.93 1 98.81 60 SER B O 1
ATOM 1937 N N . VAL B 1 61 ? 7.969 -8.344 -13.383 1 98.81 61 VAL B N 1
ATOM 1938 C CA . VAL B 1 61 ? 8.844 -8.508 -12.234 1 98.81 61 VAL B CA 1
ATOM 1939 C C . VAL B 1 61 ? 10.172 -9.125 -12.672 1 98.81 61 VAL B C 1
ATOM 1941 O O . VAL B 1 61 ? 10.195 -10.156 -13.344 1 98.81 61 VAL B O 1
ATOM 1944 N N . SER B 1 62 ? 11.289 -8.516 -12.32 1 98.69 62 SER B N 1
ATOM 1945 C CA . SER B 1 62 ? 12.617 -8.969 -12.703 1 98.69 62 SER B CA 1
ATOM 1946 C C . SER B 1 62 ? 13.391 -9.508 -11.508 1 98.69 62 SER B C 1
ATOM 1948 O O . SER B 1 62 ? 12.914 -9.43 -10.375 1 98.69 62 SER B O 1
ATOM 1950 N N . GLY B 1 63 ? 14.547 -10.078 -11.805 1 98.19 63 GLY B N 1
ATOM 1951 C CA . GLY B 1 63 ? 15.398 -10.609 -10.75 1 98.19 63 GLY B CA 1
ATOM 1952 C C . GLY B 1 63 ? 14.984 -11.984 -10.273 1 98.19 63 GLY B C 1
ATOM 1953 O O . GLY B 1 63 ? 15.32 -12.398 -9.164 1 98.19 63 GLY B O 1
ATOM 1954 N N . LEU B 1 64 ? 14.227 -12.633 -11.07 1 98.62 64 LEU B N 1
ATOM 1955 C CA . LEU B 1 64 ? 13.758 -13.977 -10.734 1 98.62 64 LEU B CA 1
ATOM 1956 C C . LEU B 1 64 ? 14.703 -15.039 -11.273 1 98.62 64 LEU B C 1
ATOM 1958 O O . LEU B 1 64 ? 15.578 -14.734 -12.094 1 98.62 64 LEU B O 1
ATOM 1962 N N . THR B 1 65 ? 14.594 -16.219 -10.703 1 98.31 65 THR B N 1
ATOM 1963 C CA . THR B 1 65 ? 15.383 -17.312 -11.258 1 98.31 65 THR B CA 1
ATOM 1964 C C . THR B 1 65 ? 15 -17.562 -12.719 1 98.31 65 THR B C 1
ATOM 1966 O O . THR B 1 65 ? 13.828 -17.797 -13.023 1 98.31 65 THR B O 1
ATOM 1969 N N . ALA B 1 66 ? 16.016 -17.641 -13.523 1 98.38 66 ALA B N 1
ATOM 1970 C CA . ALA B 1 66 ? 15.828 -17.703 -14.969 1 98.38 66 ALA B CA 1
ATOM 1971 C C . ALA B 1 66 ? 15.102 -18.984 -15.367 1 98.38 66 ALA B C 1
ATOM 1973 O O . ALA B 1 66 ? 15.461 -20.078 -14.914 1 98.38 66 ALA B O 1
ATOM 1974 N N . GLY B 1 67 ? 14.008 -18.734 -16.172 1 98.19 67 GLY B N 1
ATOM 1975 C CA . GLY B 1 67 ? 13.352 -19.859 -16.828 1 98.19 67 GLY B CA 1
ATOM 1976 C C . GLY B 1 67 ? 12.414 -20.609 -15.891 1 98.19 67 GLY B C 1
ATOM 1977 O O . GLY B 1 67 ? 11.82 -21.609 -16.281 1 98.19 67 GLY B O 1
ATOM 1978 N N . GLN B 1 68 ? 12.188 -20.172 -14.75 1 98 68 GLN B N 1
ATOM 1979 C CA . GLN B 1 68 ? 11.453 -20.938 -13.75 1 98 68 GLN B CA 1
ATOM 1980 C C . GLN B 1 68 ? 10.062 -20.359 -13.523 1 98 68 GLN B C 1
ATOM 1982 O O . GLN B 1 68 ? 9.812 -19.188 -13.836 1 98 68 GLN B O 1
ATOM 1987 N N . MET B 1 69 ? 9.18 -21.281 -13.023 1 98.06 69 MET B N 1
ATOM 1988 C CA . MET B 1 69 ? 7.891 -20.844 -12.5 1 98.06 69 MET B CA 1
ATOM 1989 C C . MET B 1 69 ? 8.023 -20.391 -11.047 1 98.06 69 MET B C 1
ATOM 1991 O O . MET B 1 69 ? 8.828 -20.938 -10.289 1 98.06 69 MET B O 1
ATOM 1995 N N . HIS B 1 70 ? 7.254 -19.438 -10.734 1 98.62 70 HIS B N 1
ATOM 1996 C CA . HIS B 1 70 ? 7.238 -18.875 -9.383 1 98.62 70 HIS B CA 1
ATOM 1997 C C . HIS B 1 70 ? 5.812 -18.734 -8.867 1 98.62 70 HIS B C 1
ATOM 1999 O O . HIS B 1 70 ? 4.93 -18.266 -9.594 1 98.62 70 HIS B O 1
ATOM 2005 N N . GLY B 1 71 ? 5.57 -19.188 -7.637 1 97.81 71 GLY B N 1
ATOM 2006 C CA . GLY B 1 71 ? 4.285 -18.891 -7.016 1 97.81 71 GLY B CA 1
ATOM 2007 C C . GLY B 1 71 ? 3.959 -17.422 -6.984 1 97.81 71 GLY B C 1
ATOM 2008 O O . GLY B 1 71 ? 4.836 -16.594 -6.734 1 97.81 71 GLY B O 1
ATOM 2009 N N . PHE B 1 72 ? 2.748 -17.125 -7.266 1 98.06 72 PHE B N 1
ATOM 2010 C CA . PHE B 1 72 ? 2.227 -15.773 -7.371 1 98.06 72 PHE B CA 1
ATOM 2011 C C . PHE B 1 72 ? 0.953 -15.625 -6.547 1 98.06 72 PHE B C 1
ATOM 2013 O O . PHE B 1 72 ? -0.093 -16.172 -6.902 1 98.06 72 PHE B O 1
ATOM 2020 N N . HIS B 1 73 ? 1.098 -14.852 -5.383 1 97.88 73 HIS B N 1
ATOM 2021 C CA . HIS B 1 73 ? 0.002 -14.859 -4.422 1 97.88 73 HIS B CA 1
ATOM 2022 C C . HIS B 1 73 ? -0.227 -13.469 -3.834 1 97.88 73 HIS B C 1
ATOM 2024 O O . HIS B 1 73 ? 0.72 -12.695 -3.666 1 97.88 73 HIS B O 1
ATOM 2030 N N . VAL B 1 74 ? -1.495 -13.148 -3.562 1 98.25 74 VAL B N 1
ATOM 2031 C CA . VAL B 1 74 ? -1.798 -12.039 -2.658 1 98.25 74 VAL B CA 1
ATOM 2032 C C . VAL B 1 74 ? -1.782 -12.539 -1.215 1 98.25 74 VAL B C 1
ATOM 2034 O O . VAL B 1 74 ? -2.479 -13.5 -0.873 1 98.25 74 VAL B O 1
ATOM 2037 N N . HIS B 1 75 ? -0.977 -11.945 -0.427 1 98.38 75 HIS B N 1
ATOM 2038 C CA . HIS B 1 75 ? -0.909 -12.266 0.994 1 98.38 75 HIS B CA 1
ATOM 2039 C C . HIS B 1 75 ? -1.777 -11.32 1.814 1 98.38 75 HIS B C 1
ATOM 2041 O O . HIS B 1 75 ? -2.109 -10.227 1.358 1 98.38 75 HIS B O 1
ATOM 2047 N N . ALA B 1 76 ? -2.102 -11.727 3.035 1 96.94 76 ALA B N 1
ATOM 2048 C CA . ALA B 1 76 ? -3.131 -11.086 3.848 1 96.94 76 ALA B CA 1
ATOM 2049 C C . ALA B 1 76 ? -2.66 -9.719 4.352 1 96.94 76 ALA B C 1
ATOM 2051 O O . ALA B 1 76 ? -3.465 -8.805 4.527 1 96.94 76 ALA B O 1
ATOM 2052 N N . VAL B 1 77 ? -1.366 -9.594 4.52 1 98 77 VAL B N 1
ATOM 2053 C CA . VAL B 1 77 ? -0.833 -8.438 5.23 1 98 77 VAL B CA 1
ATOM 2054 C C . VAL B 1 77 ? -0.001 -7.578 4.277 1 98 77 VAL B C 1
ATOM 2056 O O . VAL B 1 77 ? 0.809 -8.102 3.512 1 98 77 VAL B O 1
ATOM 2059 N N . GLY B 1 78 ? -0.308 -6.25 4.297 1 98.5 78 GLY B N 1
ATOM 2060 C CA . GLY B 1 78 ? 0.432 -5.297 3.484 1 98.5 78 GLY B CA 1
ATOM 2061 C C . GLY B 1 78 ? 1.69 -4.785 4.16 1 98.5 78 GLY B C 1
ATOM 2062 O O . GLY B 1 78 ? 1.835 -3.584 4.391 1 98.5 78 GLY B O 1
ATOM 2063 N N . ASP B 1 79 ? 2.592 -5.648 4.512 1 97.88 79 ASP B N 1
ATOM 2064 C CA . ASP B 1 79 ? 3.891 -5.367 5.117 1 97.88 79 ASP B CA 1
ATOM 2065 C C . ASP B 1 79 ? 5.02 -6.023 4.324 1 97.88 79 ASP B C 1
ATOM 2067 O O . ASP B 1 79 ? 5.094 -7.254 4.242 1 97.88 79 ASP B O 1
ATOM 2071 N N . ILE B 1 80 ? 5.914 -5.199 3.773 1 97.5 80 ILE B N 1
ATOM 2072 C CA . ILE B 1 80 ? 6.918 -5.738 2.865 1 97.5 80 ILE B CA 1
ATOM 2073 C C . ILE B 1 80 ? 8.234 -5.949 3.617 1 97.5 80 ILE B C 1
ATOM 2075 O O . ILE B 1 80 ? 9.273 -6.188 3.002 1 97.5 80 ILE B O 1
ATOM 2079 N N . GLY B 1 81 ? 8.195 -5.836 4.891 1 96.25 81 GLY B N 1
ATOM 2080 C CA . GLY B 1 81 ? 9.391 -6.012 5.699 1 96.25 81 GLY B CA 1
ATOM 2081 C C . GLY B 1 81 ? 9.789 -7.465 5.871 1 96.25 81 GLY B C 1
ATOM 2082 O O . GLY B 1 81 ? 9.102 -8.367 5.383 1 96.25 81 GLY B O 1
ATOM 2083 N N . ASN B 1 82 ? 10.984 -7.648 6.469 1 95.25 82 ASN B N 1
ATOM 2084 C CA . ASN B 1 82 ? 11.508 -8.969 6.801 1 95.25 82 ASN B CA 1
ATOM 2085 C C . ASN B 1 82 ? 11.547 -9.883 5.578 1 95.25 82 ASN B C 1
ATOM 2087 O O . ASN B 1 82 ? 11.023 -10.992 5.613 1 95.25 82 ASN B O 1
ATOM 2091 N N . SER B 1 83 ? 12.156 -9.414 4.52 1 95.62 83 SER B N 1
ATOM 2092 C CA . SER B 1 83 ? 12.289 -10.172 3.279 1 95.62 83 SER B CA 1
ATOM 2093 C C . SER B 1 83 ? 10.938 -10.688 2.795 1 95.62 83 SER B C 1
ATOM 2095 O O . SER B 1 83 ? 10.805 -11.852 2.424 1 95.62 83 SER B O 1
ATOM 2097 N N . CYS B 1 84 ? 9.922 -9.922 2.943 1 97 84 CYS B N 1
ATOM 2098 C CA . CYS B 1 84 ? 8.555 -10.18 2.494 1 97 84 CYS B CA 1
ATOM 2099 C C . CYS B 1 84 ? 7.855 -11.164 3.42 1 97 84 CYS B C 1
ATOM 2101 O O . CYS B 1 84 ? 6.676 -11.469 3.229 1 97 84 CYS B O 1
ATOM 2103 N N . ASN B 1 85 ? 8.531 -11.594 4.469 1 96.81 85 ASN B N 1
ATOM 2104 C CA . ASN B 1 85 ? 7.895 -12.523 5.402 1 96.81 85 ASN B CA 1
ATOM 2105 C C . ASN B 1 85 ? 6.824 -11.828 6.238 1 96.81 85 ASN B C 1
ATOM 2107 O O . ASN B 1 85 ? 5.891 -12.469 6.719 1 96.81 85 ASN B O 1
ATOM 2111 N N . ALA B 1 86 ? 6.945 -10.594 6.371 1 96.69 86 ALA B N 1
ATOM 2112 C CA . ALA B 1 86 ? 5.988 -9.844 7.188 1 96.69 86 ALA B CA 1
ATOM 2113 C C . ALA B 1 86 ? 4.629 -9.766 6.5 1 96.69 86 ALA B C 1
ATOM 2115 O O . ALA B 1 86 ? 3.631 -9.398 7.125 1 96.69 86 ALA B O 1
ATOM 2116 N N . ALA B 1 87 ? 4.566 -10.117 5.234 1 97.5 87 ALA B N 1
ATOM 2117 C CA . ALA B 1 87 ? 3.285 -10.172 4.535 1 97.5 87 ALA B CA 1
ATOM 2118 C C . ALA B 1 87 ? 2.43 -11.328 5.047 1 97.5 87 ALA B C 1
ATOM 2120 O O . ALA B 1 87 ? 1.232 -11.398 4.762 1 97.5 87 ALA B O 1
ATOM 2121 N N . LEU B 1 88 ? 3.014 -12.219 5.715 1 96.94 88 LEU B N 1
ATOM 2122 C CA . LEU B 1 88 ? 2.373 -13.383 6.309 1 96.94 88 LEU B CA 1
ATOM 2123 C C . LEU B 1 88 ? 1.727 -14.258 5.238 1 96.94 88 LEU B C 1
ATOM 2125 O O . LEU B 1 88 ? 2.275 -14.414 4.145 1 96.94 88 LEU B O 1
ATOM 2129 N N . GLY B 1 89 ? 0.661 -15.047 5.566 1 95.88 89 GLY B N 1
ATOM 2130 C CA . GLY B 1 89 ? 0.166 -16.094 4.68 1 95.88 89 GLY B CA 1
ATOM 2131 C C . GLY B 1 89 ? -0.752 -15.562 3.594 1 95.88 89 GLY B C 1
ATOM 2132 O O . GLY B 1 89 ? -1.084 -14.375 3.576 1 95.88 89 GLY B O 1
ATOM 2133 N N . HIS B 1 90 ? -1.228 -16.5 2.666 1 95.75 90 HIS B N 1
ATOM 2134 C CA . HIS B 1 90 ? -2.168 -16.172 1.605 1 95.75 90 HIS B CA 1
ATOM 2135 C C . HIS B 1 90 ? -3.396 -15.453 2.166 1 95.75 90 HIS B C 1
ATOM 2137 O O . HIS B 1 90 ? -3.875 -15.797 3.25 1 95.75 90 HIS B O 1
ATOM 2143 N N . TYR B 1 91 ? -3.873 -14.531 1.417 1 95.94 91 TYR B N 1
ATOM 2144 C CA . TYR B 1 91 ? -5.188 -13.984 1.728 1 95.94 91 TYR B CA 1
ATOM 2145 C C . TYR B 1 91 ? -6.27 -15.039 1.569 1 95.94 91 TYR B C 1
ATOM 2147 O O . TYR B 1 91 ? -6.539 -15.508 0.458 1 95.94 91 TYR B O 1
ATOM 2155 N N . ASN B 1 92 ? -6.875 -15.398 2.729 1 92.81 92 ASN B N 1
ATOM 2156 C CA . ASN B 1 92 ? -7.848 -16.484 2.781 1 92.81 92 ASN B CA 1
ATOM 2157 C C . ASN B 1 92 ? -9.008 -16.141 3.709 1 92.81 92 ASN B C 1
ATOM 2159 O O . ASN B 1 92 ? -9.227 -16.828 4.711 1 92.81 92 ASN B O 1
ATOM 2163 N N . PRO B 1 93 ? -9.773 -15.148 3.289 1 90.38 93 PRO B N 1
ATOM 2164 C CA . PRO B 1 93 ? -10.852 -14.695 4.172 1 90.38 93 PRO B CA 1
ATOM 2165 C C . PRO B 1 93 ? -11.945 -15.742 4.352 1 90.38 93 PRO B C 1
ATOM 2167 O O . PRO B 1 93 ? -12.742 -15.656 5.293 1 90.38 93 PRO B O 1
ATOM 2170 N N . LEU B 1 94 ? -11.961 -16.766 3.549 1 85.81 94 LEU B N 1
ATOM 2171 C CA . LEU B 1 94 ? -13.031 -17.75 3.607 1 85.81 94 LEU B CA 1
ATOM 2172 C C . LEU B 1 94 ? -12.547 -19.047 4.242 1 85.81 94 LEU B C 1
ATOM 2174 O O . LEU B 1 94 ? -13.297 -20.016 4.324 1 85.81 94 LEU B O 1
ATOM 2178 N N . GLY B 1 95 ? -11.305 -19.047 4.59 1 84.81 95 GLY B N 1
ATOM 2179 C CA . GLY B 1 95 ? -10.758 -20.188 5.297 1 84.81 95 GLY B CA 1
ATOM 2180 C C . GLY B 1 95 ? -10.75 -21.453 4.461 1 84.81 95 GLY B C 1
ATOM 2181 O O . GLY B 1 95 ? -11.031 -22.547 4.969 1 84.81 95 GLY B O 1
ATOM 2182 N N . ARG B 1 96 ? -10.469 -21.344 3.172 1 80.12 96 ARG B N 1
ATOM 2183 C CA . ARG B 1 96 ? -10.445 -22.484 2.262 1 80.12 96 ARG B CA 1
ATOM 2184 C C . ARG B 1 96 ? -9.07 -23.141 2.262 1 80.12 96 ARG B C 1
ATOM 2186 O O . ARG B 1 96 ? -8.109 -22.594 2.795 1 80.12 96 ARG B O 1
ATOM 2193 N N . THR B 1 97 ? -9.062 -24.297 1.767 1 79.12 97 THR B N 1
ATOM 2194 C CA . THR B 1 97 ? -7.773 -24.938 1.505 1 79.12 97 THR B CA 1
ATOM 2195 C C . THR B 1 97 ? -7.109 -24.328 0.274 1 79.12 97 THR B C 1
ATOM 2197 O O . THR B 1 97 ? -7.75 -23.609 -0.492 1 79.12 97 THR B O 1
ATOM 2200 N N . HIS B 1 98 ? -5.691 -24.406 0.005 1 77.44 98 HIS B N 1
ATOM 2201 C CA . HIS B 1 98 ? -4.859 -23.719 -0.974 1 77.44 98 HIS B CA 1
ATOM 2202 C C . HIS B 1 98 ? -5.383 -23.938 -2.391 1 77.44 98 HIS B C 1
ATOM 2204 O O . HIS B 1 98 ? -5.414 -23 -3.191 1 77.44 98 HIS B O 1
ATOM 2210 N N . GLY B 1 99 ? -5.969 -24.828 -2.838 1 66.25 99 GLY B N 1
ATOM 2211 C CA . GLY B 1 99 ? -6.398 -25.109 -4.199 1 66.25 99 GLY B CA 1
ATOM 2212 C C . GLY B 1 99 ? -5.73 -24.219 -5.23 1 66.25 99 GLY B C 1
ATOM 2213 O O . GLY B 1 99 ? -4.695 -23.609 -4.957 1 66.25 99 GLY B O 1
ATOM 2214 N N . GLY B 1 100 ? -5.777 -24.219 -6.586 1 60.16 100 GLY B N 1
ATOM 2215 C CA . GLY B 1 100 ? -5.191 -23.359 -7.602 1 60.16 100 GLY B CA 1
ATOM 2216 C C . GLY B 1 100 ? -6.078 -23.172 -8.82 1 60.16 100 GLY B C 1
ATOM 2217 O O . GLY B 1 100 ? -7.086 -23.875 -8.961 1 60.16 100 GLY B O 1
ATOM 2218 N N . PRO B 1 101 ? -5.754 -22.062 -9.477 1 58.28 101 PRO B N 1
ATOM 2219 C CA . PRO B 1 101 ? -6.504 -21.953 -10.734 1 58.28 101 PRO B CA 1
ATOM 2220 C C . PRO B 1 101 ? -6.426 -23.219 -11.578 1 58.28 101 PRO B C 1
ATOM 2222 O O . PRO B 1 101 ? -5.375 -23.875 -11.633 1 58.28 101 PRO B O 1
ATOM 2225 N N . GLY B 1 102 ? -7.582 -23.703 -12.031 1 55.97 102 GLY B N 1
ATOM 2226 C CA . GLY B 1 102 ? -7.625 -24.844 -12.93 1 55.97 102 GLY B CA 1
ATOM 2227 C C . GLY B 1 102 ? -7.863 -26.156 -12.203 1 55.97 102 GLY B C 1
ATOM 2228 O O . GLY B 1 102 ? -7.961 -27.219 -12.836 1 55.97 102 GLY B O 1
ATOM 2229 N N . GLN B 1 103 ? -7.836 -26.094 -10.969 1 59.03 103 GLN B N 1
ATOM 2230 C CA . GLN B 1 103 ? -8.086 -27.359 -10.266 1 59.03 103 GLN B CA 1
ATOM 2231 C C . GLN B 1 103 ? -9.555 -27.75 -10.352 1 59.03 103 GLN B C 1
ATOM 2233 O O . GLN B 1 103 ? -10.422 -26.906 -10.57 1 59.03 103 GLN B O 1
ATOM 2238 N N . PRO B 1 104 ? -9.797 -29.156 -10.336 1 52.44 104 PRO B N 1
ATOM 2239 C CA . PRO B 1 104 ? -11.148 -29.688 -10.484 1 52.44 104 PRO B CA 1
ATOM 2240 C C . PRO B 1 104 ? -12.156 -29.016 -9.539 1 52.44 104 PRO B C 1
ATOM 2242 O O . PRO B 1 104 ? -13.344 -28.953 -9.852 1 52.44 104 PRO B O 1
ATOM 2245 N N . PHE B 1 105 ? -11.641 -28.641 -8.367 1 53.84 105 PHE B N 1
ATOM 2246 C CA . PHE B 1 105 ? -12.562 -27.938 -7.48 1 53.84 105 PHE B CA 1
ATOM 2247 C C . PHE B 1 105 ? -12.133 -26.484 -7.309 1 53.84 105 PHE B C 1
ATOM 2249 O O . PHE B 1 105 ? -11.734 -26.078 -6.215 1 53.84 105 PHE B O 1
ATOM 2256 N N . PRO B 1 106 ? -12.211 -25.781 -8.453 1 56.78 106 PRO B N 1
ATOM 2257 C CA . PRO B 1 106 ? -11.664 -24.422 -8.469 1 56.78 106 PRO B CA 1
ATOM 2258 C C . PRO B 1 106 ? -12.297 -23.516 -7.414 1 56.78 106 PRO B C 1
ATOM 2260 O O . PRO B 1 106 ? -11.758 -22.453 -7.109 1 56.78 106 PRO B O 1
ATOM 2263 N N . THR B 1 107 ? -13.305 -24.141 -6.754 1 62.53 107 THR B N 1
ATOM 2264 C CA . THR B 1 107 ? -14.016 -23.312 -5.793 1 62.53 107 THR B CA 1
ATOM 2265 C C . THR B 1 107 ? -13.336 -23.359 -4.426 1 62.53 107 THR B C 1
ATOM 2267 O O . THR B 1 107 ? -13.57 -22.5 -3.582 1 62.53 107 THR B O 1
ATOM 2270 N N . ILE B 1 108 ? -12.445 -24.266 -4.266 1 74.62 108 ILE B N 1
ATOM 2271 C CA . ILE B 1 108 ? -11.812 -24.359 -2.957 1 74.62 108 ILE B CA 1
ATOM 2272 C C . ILE B 1 108 ? -10.375 -23.844 -3.041 1 74.62 108 ILE B C 1
ATOM 2274 O O . ILE B 1 108 ? -9.445 -24.609 -3.311 1 74.62 108 ILE B O 1
ATOM 2278 N N . ARG B 1 109 ? -10.258 -22.594 -2.939 1 84.44 109 ARG B N 1
ATOM 2279 C CA . ARG B 1 109 ? -8.93 -22 -2.994 1 84.44 109 ARG B CA 1
ATOM 2280 C C . ARG B 1 109 ? -8.867 -20.703 -2.182 1 84.44 109 ARG B C 1
ATOM 2282 O O . ARG B 1 109 ? -9.898 -20.062 -1.957 1 84.44 109 ARG B O 1
ATOM 2289 N N . HIS B 1 110 ? -7.637 -20.438 -1.74 1 90.69 110 HIS B N 1
ATOM 2290 C CA . HIS B 1 110 ? -7.449 -19.125 -1.147 1 90.69 110 HIS B CA 1
ATOM 2291 C C . HIS B 1 110 ? -7.797 -18.016 -2.141 1 90.69 110 HIS B C 1
ATOM 2293 O O . HIS B 1 110 ? -7.418 -18.094 -3.311 1 90.69 110 HIS B O 1
ATOM 2299 N N . VAL B 1 111 ? -8.438 -17.031 -1.695 1 91 111 VAL B N 1
ATOM 2300 C CA . VAL B 1 111 ? -8.766 -15.875 -2.529 1 91 111 VAL B CA 1
ATOM 2301 C C . VAL B 1 111 ? -7.488 -15.289 -3.125 1 91 111 VAL B C 1
ATOM 2303 O O . VAL B 1 111 ? -7.477 -14.844 -4.277 1 91 111 VAL B O 1
ATOM 2306 N N . GLY B 1 112 ? -6.391 -15.328 -2.408 1 95.38 112 GLY B N 1
ATOM 2307 C CA . GLY B 1 112 ? -5.145 -14.703 -2.826 1 95.38 112 GLY B CA 1
ATOM 2308 C C . GLY B 1 112 ? -4.258 -15.625 -3.639 1 95.38 112 GLY B C 1
ATOM 2309 O O . GLY B 1 112 ? -3.141 -15.25 -4.008 1 95.38 112 GLY B O 1
ATOM 2310 N N . ASP B 1 113 ? -4.715 -16.812 -3.916 1 94.12 113 ASP B N 1
ATOM 2311 C CA . ASP B 1 113 ? -3.914 -17.734 -4.715 1 94.12 113 ASP B CA 1
ATOM 2312 C C . ASP B 1 113 ? -4.094 -17.469 -6.207 1 94.12 113 ASP B C 1
ATOM 2314 O O . ASP B 1 113 ? -5.09 -17.891 -6.801 1 94.12 113 ASP B O 1
ATOM 2318 N N . LEU 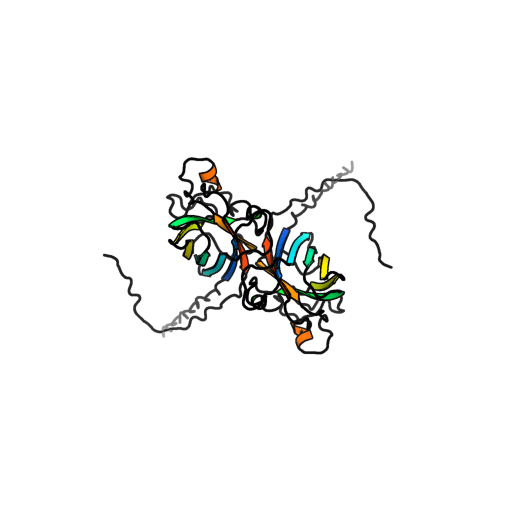B 1 114 ? -3.043 -16.906 -6.832 1 94.56 114 LEU B N 1
ATOM 2319 C CA . LEU B 1 114 ? -3.133 -16.562 -8.25 1 94.56 114 LEU B CA 1
ATOM 2320 C C . LEU B 1 114 ? -2.33 -17.547 -9.094 1 94.56 114 LEU B C 1
ATOM 2322 O O . LEU B 1 114 ? -2.154 -17.328 -10.297 1 94.56 114 LEU B O 1
ATOM 2326 N N . GLY B 1 115 ? -1.832 -18.547 -8.469 1 93.62 115 GLY B N 1
ATOM 2327 C CA . GLY B 1 115 ? -1.108 -19.562 -9.203 1 93.62 115 GLY B CA 1
ATOM 2328 C C . GLY B 1 115 ? 0.363 -19.25 -9.391 1 93.62 115 GLY B C 1
ATOM 2329 O O . GLY B 1 115 ? 1.068 -18.969 -8.414 1 93.62 115 GLY B O 1
ATOM 2330 N N . ASN B 1 116 ? 0.801 -19.266 -10.703 1 96.44 116 ASN B N 1
ATOM 2331 C CA . ASN B 1 116 ? 2.217 -19.125 -11.031 1 96.44 116 ASN B CA 1
ATOM 2332 C C . ASN B 1 116 ? 2.441 -18.078 -12.117 1 96.44 116 ASN B C 1
ATOM 2334 O O . ASN B 1 116 ? 1.534 -17.781 -12.891 1 96.44 116 ASN B O 1
ATOM 2338 N N . VAL B 1 117 ? 3.629 -17.562 -12.094 1 97.69 117 VAL B N 1
ATOM 2339 C CA . VAL B 1 117 ? 4.148 -16.766 -13.203 1 97.69 117 VAL B CA 1
ATOM 2340 C C . VAL B 1 117 ? 5.453 -17.375 -13.711 1 97.69 117 VAL B C 1
ATOM 2342 O O . VAL B 1 117 ? 6.191 -18 -12.945 1 97.69 117 VAL B O 1
ATOM 2345 N N . GLN B 1 118 ? 5.691 -17.172 -14.938 1 98.31 118 GLN B N 1
ATOM 2346 C CA . GLN B 1 118 ? 6.883 -17.734 -15.562 1 98.31 118 GLN B CA 1
ATOM 2347 C C . GLN B 1 118 ? 7.926 -16.656 -15.836 1 98.31 118 GLN B C 1
ATOM 2349 O O . GLN B 1 118 ? 7.641 -15.656 -16.5 1 98.31 118 GLN B O 1
ATOM 2354 N N . ALA B 1 119 ? 9.117 -16.875 -15.328 1 98.75 119 ALA B N 1
ATOM 2355 C CA . ALA B 1 119 ? 10.234 -15.992 -15.672 1 98.75 119 ALA B CA 1
ATOM 2356 C C . ALA B 1 119 ? 10.867 -16.406 -17 1 98.75 119 ALA B C 1
ATOM 2358 O O . ALA B 1 119 ? 11.016 -17.609 -17.281 1 98.75 119 ALA B O 1
ATOM 2359 N N . SER B 1 120 ? 11.234 -15.477 -17.766 1 98.62 120 SER B N 1
ATOM 2360 C CA . SER B 1 120 ? 11.992 -15.727 -18.984 1 98.62 120 SER B CA 1
ATOM 2361 C C . SER B 1 120 ? 13.422 -16.172 -18.672 1 98.62 120 SER B C 1
ATOM 2363 O O . SER B 1 120 ? 13.805 -16.266 -17.5 1 98.62 120 SER B O 1
ATOM 2365 N N . ALA B 1 121 ? 14.156 -16.422 -19.734 1 98.44 121 ALA B N 1
ATOM 2366 C CA . ALA B 1 121 ? 15.562 -16.766 -19.594 1 98.44 121 ALA B CA 1
ATOM 2367 C C . ALA B 1 121 ? 16.359 -15.609 -19 1 98.44 121 ALA B C 1
ATOM 2369 O O . ALA B 1 121 ? 17.438 -15.805 -18.453 1 98.44 121 ALA B O 1
ATOM 2370 N N . ALA B 1 122 ? 15.867 -14.438 -19.078 1 98.44 122 ALA B N 1
ATOM 2371 C CA . ALA B 1 122 ? 16.516 -13.25 -18.531 1 98.44 122 ALA B CA 1
ATOM 2372 C C . ALA B 1 122 ? 16.094 -13.023 -17.078 1 98.44 122 ALA B C 1
ATOM 2374 O O . ALA B 1 122 ? 16.5 -12.039 -16.453 1 98.44 122 ALA B O 1
ATOM 2375 N N . GLY B 1 123 ? 15.227 -13.836 -16.578 1 98.69 123 GLY B N 1
ATOM 2376 C CA . GLY B 1 123 ? 14.766 -13.703 -15.195 1 98.69 123 GLY B CA 1
ATOM 2377 C C . GLY B 1 123 ? 13.672 -12.672 -15.031 1 98.69 123 GLY B C 1
ATOM 2378 O O . GLY B 1 123 ? 13.555 -12.039 -13.977 1 98.69 123 GLY B O 1
ATOM 2379 N N . VAL B 1 124 ? 12.93 -12.461 -16.094 1 98.88 124 VAL B N 1
ATOM 2380 C CA . VAL B 1 124 ? 11.844 -11.484 -16.078 1 98.88 124 VAL B CA 1
ATOM 2381 C C . VAL B 1 124 ? 10.508 -12.195 -16.297 1 98.88 124 VAL B C 1
ATOM 2383 O O . VAL B 1 124 ? 10.352 -12.945 -17.266 1 98.88 124 VAL B O 1
ATOM 2386 N N . ALA B 1 125 ? 9.586 -12.031 -15.383 1 98.88 125 ALA B N 1
ATOM 2387 C CA . ALA B 1 125 ? 8.211 -12.461 -15.617 1 98.88 125 ALA B CA 1
ATOM 2388 C C . ALA B 1 125 ? 7.363 -11.32 -16.172 1 98.88 125 ALA B C 1
ATOM 2390 O O . ALA B 1 125 ? 7.129 -10.32 -15.484 1 98.88 125 ALA B O 1
ATOM 2391 N N . ASN B 1 126 ? 6.961 -11.406 -17.359 1 98.75 126 ASN B N 1
ATOM 2392 C CA . ASN B 1 126 ? 5.949 -10.516 -17.938 1 98.75 126 ASN B CA 1
ATOM 2393 C C . ASN B 1 126 ? 4.539 -11.055 -17.703 1 98.75 126 ASN B C 1
ATOM 2395 O O . ASN B 1 126 ? 4.219 -12.164 -18.141 1 98.75 126 ASN B O 1
ATOM 2399 N N . ILE B 1 127 ? 3.748 -10.266 -17.078 1 98.44 127 ILE B N 1
ATOM 2400 C CA . ILE B 1 127 ? 2.447 -10.75 -16.641 1 98.44 127 ILE B CA 1
ATOM 2401 C C . ILE B 1 127 ? 1.336 -9.992 -17.359 1 98.44 127 ILE B C 1
ATOM 2403 O O . ILE B 1 127 ? 1.376 -8.758 -17.453 1 98.44 127 ILE B O 1
ATOM 2407 N N . ASN B 1 128 ? 0.435 -10.609 -17.891 1 98.31 128 ASN B N 1
ATOM 2408 C CA . ASN B 1 128 ? -0.849 -10.156 -18.422 1 98.31 128 ASN B CA 1
ATOM 2409 C C . ASN B 1 128 ? -1.907 -11.258 -18.328 1 98.31 128 ASN B C 1
ATOM 2411 O O . ASN B 1 128 ? -2.029 -12.086 -19.234 1 98.31 128 ASN B O 1
ATOM 2415 N N . ALA B 1 129 ? -2.631 -11.258 -17.266 1 96.88 129 ALA B N 1
ATOM 2416 C CA . ALA B 1 129 ? -3.51 -12.391 -16.984 1 96.88 129 ALA B CA 1
ATOM 2417 C C . ALA B 1 129 ? -4.781 -11.938 -16.266 1 96.88 129 ALA B C 1
ATOM 2419 O O . ALA B 1 129 ? -4.797 -10.891 -15.617 1 96.88 129 ALA B O 1
ATOM 2420 N N . ASN B 1 130 ? -5.758 -12.742 -16.453 1 95.94 130 ASN B N 1
ATOM 2421 C CA . ASN B 1 130 ? -7.051 -12.508 -15.82 1 95.94 130 ASN B CA 1
ATOM 2422 C C . ASN B 1 130 ? -7.312 -13.5 -14.688 1 95.94 130 ASN B C 1
ATOM 2424 O O . ASN B 1 130 ? -7.004 -14.68 -14.82 1 95.94 130 ASN B O 1
ATOM 2428 N N . PHE B 1 131 ? -7.824 -12.953 -13.672 1 93.06 131 PHE B N 1
ATOM 2429 C CA . PHE B 1 131 ? -8.172 -13.773 -12.516 1 93.06 131 PHE B CA 1
ATOM 2430 C C . PHE B 1 131 ? -9.617 -13.539 -12.094 1 93.06 131 PHE B C 1
ATOM 2432 O O . PHE B 1 131 ? -10.141 -12.43 -12.242 1 93.06 131 PHE B O 1
ATOM 2439 N N . ARG B 1 132 ? -10.141 -14.562 -11.523 1 89.44 132 ARG B N 1
ATOM 2440 C CA . ARG B 1 132 ? -11.484 -14.477 -10.961 1 89.44 132 ARG B CA 1
ATOM 2441 C C . ARG B 1 132 ? -11.469 -14.711 -9.461 1 89.44 132 ARG B C 1
ATOM 2443 O O . ARG B 1 132 ? -10.445 -15.109 -8.898 1 89.44 132 ARG B O 1
ATOM 2450 N N . ARG B 1 133 ? -12.5 -14.344 -8.734 1 88.06 133 ARG B N 1
ATOM 2451 C CA . ARG B 1 133 ? -12.703 -14.57 -7.309 1 88.06 133 ARG B CA 1
ATOM 2452 C C . ARG B 1 133 ? -11.773 -13.688 -6.477 1 88.06 133 ARG B C 1
ATOM 2454 O O . ARG B 1 133 ? -11.68 -13.859 -5.258 1 88.06 133 ARG B O 1
ATOM 2461 N N . VAL B 1 134 ? -10.953 -13.023 -7.094 1 93.81 134 VAL B N 1
ATOM 2462 C CA . VAL B 1 134 ? -10.109 -12.008 -6.469 1 93.81 134 VAL B CA 1
ATOM 2463 C C . VAL B 1 134 ? -10.375 -10.648 -7.113 1 93.81 134 VAL B C 1
ATOM 2465 O O . VAL B 1 134 ? -10.617 -10.562 -8.32 1 93.81 134 VAL B O 1
ATOM 2468 N N . GLY B 1 135 ? -10.352 -9.609 -6.227 1 95.44 135 GLY B N 1
ATOM 2469 C CA . GLY B 1 135 ? -10.656 -8.328 -6.848 1 95.44 135 GLY B CA 1
ATOM 2470 C C . GLY B 1 135 ? -10.336 -7.141 -5.961 1 95.44 135 GLY B C 1
ATOM 2471 O O . GLY B 1 135 ? -9.742 -7.301 -4.895 1 95.44 135 GLY B O 1
ATOM 2472 N N . LEU B 1 136 ? -10.719 -5.996 -6.48 1 96.38 136 LEU B N 1
ATOM 2473 C CA . LEU B 1 136 ? -10.43 -4.715 -5.848 1 96.38 136 LEU B CA 1
ATOM 2474 C C . LEU B 1 136 ? -11.68 -4.145 -5.18 1 96.38 136 LEU B C 1
ATOM 2476 O O . LEU B 1 136 ? -11.617 -3.115 -4.504 1 96.38 136 LEU B O 1
ATOM 2480 N N . SER B 1 137 ? -12.734 -4.805 -5.297 1 91.38 137 SER B N 1
ATOM 2481 C CA . SER B 1 137 ? -14.008 -4.328 -4.758 1 91.38 137 SER B CA 1
ATOM 2482 C C . SER B 1 137 ? -14.57 -5.297 -3.723 1 91.38 137 SER B C 1
ATOM 2484 O O . SER B 1 137 ? -14.102 -6.434 -3.613 1 91.38 137 SER B O 1
ATOM 2486 N N . GLY B 1 138 ? -15.5 -4.699 -2.922 1 88.31 138 GLY B N 1
ATOM 2487 C CA . GLY B 1 138 ? -16.234 -5.566 -2.01 1 88.31 138 GLY B CA 1
ATOM 2488 C C . GLY B 1 138 ? -15.461 -5.883 -0.742 1 88.31 138 GLY B C 1
ATOM 2489 O O . GLY B 1 138 ? -14.398 -5.312 -0.499 1 88.31 138 GLY B O 1
ATOM 2490 N N . PRO B 1 139 ? -15.984 -6.781 0.028 1 88.69 139 PRO B N 1
ATOM 2491 C CA . PRO B 1 139 ? -15.414 -7.043 1.353 1 88.69 139 PRO B CA 1
ATOM 2492 C C . PRO B 1 139 ? -14.07 -7.766 1.285 1 88.69 139 PRO B C 1
ATOM 2494 O O . PRO B 1 139 ? -13.32 -7.77 2.264 1 88.69 139 PRO B O 1
ATOM 2497 N N . PHE B 1 140 ? -13.836 -8.305 0.157 1 92.06 140 PHE B N 1
ATOM 2498 C CA . PHE B 1 140 ? -12.602 -9.07 0.053 1 92.06 140 PHE B CA 1
ATOM 2499 C C . PHE B 1 140 ? -11.602 -8.359 -0.849 1 92.06 140 PHE B C 1
ATOM 2501 O O . PHE B 1 140 ? -10.75 -9 -1.474 1 92.06 140 PHE B O 1
ATOM 2508 N N . SER B 1 141 ? -11.797 -7.039 -0.898 1 95.19 141 SER B N 1
ATOM 2509 C CA . SER B 1 141 ? -10.875 -6.234 -1.687 1 95.19 141 SER B CA 1
ATOM 2510 C C . SER B 1 141 ? -9.43 -6.508 -1.286 1 95.19 141 SER B C 1
ATOM 2512 O O . SER B 1 141 ? -9.117 -6.637 -0.099 1 95.19 141 SER B O 1
ATOM 2514 N N . ILE B 1 142 ? -8.539 -6.461 -2.283 1 97.81 142 ILE B N 1
ATOM 2515 C CA . ILE B 1 142 ? -7.145 -6.773 -1.992 1 97.81 142 ILE B CA 1
ATOM 2516 C C . ILE B 1 142 ? -6.34 -5.484 -1.846 1 97.81 142 ILE B C 1
ATOM 2518 O O . ILE B 1 142 ? -5.129 -5.52 -1.629 1 97.81 142 ILE B O 1
ATOM 2522 N N . PHE B 1 143 ? -6.969 -4.297 -1.875 1 97.75 143 PHE B N 1
ATOM 2523 C C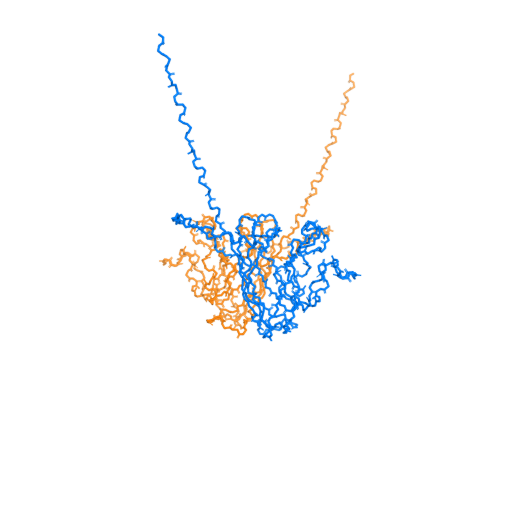A . PHE B 1 143 ? -6.242 -3.061 -1.596 1 97.75 143 PHE B CA 1
ATOM 2524 C C . PHE B 1 143 ? -5.566 -3.127 -0.232 1 97.75 143 PHE B C 1
ATOM 2526 O O . PHE B 1 143 ? -6.164 -3.596 0.74 1 97.75 143 PHE B O 1
ATOM 2533 N N . GLY B 1 144 ? -4.328 -2.6 -0.234 1 98.31 144 GLY B N 1
ATOM 2534 C CA . GLY B 1 144 ? -3.586 -2.529 1.014 1 98.31 144 GLY B CA 1
ATOM 2535 C C . GLY B 1 144 ? -2.9 -3.832 1.376 1 98.31 144 GLY B C 1
ATOM 2536 O O . GLY B 1 144 ? -2.109 -3.883 2.32 1 98.31 144 GLY B O 1
ATOM 2537 N N . ARG B 1 145 ? -3.193 -4.887 0.69 1 98.56 145 ARG B N 1
ATOM 2538 C CA . ARG B 1 145 ? -2.531 -6.172 0.892 1 98.56 145 ARG B CA 1
ATOM 2539 C C . ARG B 1 145 ? -1.296 -6.297 0.005 1 98.56 145 ARG B C 1
ATOM 2541 O O . ARG B 1 145 ? -0.973 -5.379 -0.751 1 98.56 145 ARG B O 1
ATOM 2548 N N . ALA B 1 146 ? -0.583 -7.434 0.13 1 98.88 146 ALA B N 1
ATOM 2549 C CA . ALA B 1 146 ? 0.686 -7.527 -0.586 1 98.88 146 ALA B CA 1
ATOM 2550 C C . ALA B 1 146 ? 0.628 -8.602 -1.666 1 98.88 146 ALA B C 1
ATOM 2552 O O . ALA B 1 146 ? 0.17 -9.719 -1.413 1 98.88 146 ALA B O 1
ATOM 2553 N N . ILE B 1 147 ? 1.068 -8.242 -2.863 1 98.94 147 ILE B N 1
ATOM 2554 C CA . ILE B 1 147 ? 1.393 -9.234 -3.881 1 98.94 147 ILE B CA 1
ATOM 2555 C C . ILE B 1 147 ? 2.791 -9.797 -3.629 1 98.94 147 ILE B C 1
ATOM 2557 O O . ILE B 1 147 ? 3.715 -9.047 -3.301 1 98.94 147 ILE B O 1
ATOM 2561 N N . VAL B 1 148 ? 2.916 -11.094 -3.725 1 98.81 148 VAL B N 1
ATOM 2562 C CA . VAL B 1 148 ? 4.16 -11.773 -3.381 1 98.81 148 VAL B CA 1
ATOM 2563 C C . VAL B 1 148 ? 4.543 -12.75 -4.496 1 98.81 148 VAL B C 1
ATOM 2565 O O . VAL B 1 148 ? 3.691 -13.484 -5 1 98.81 148 VAL B O 1
ATOM 2568 N N . VAL B 1 149 ? 5.801 -12.727 -4.867 1 98.88 149 VAL B N 1
ATOM 2569 C CA . VAL B 1 149 ? 6.398 -13.711 -5.758 1 98.88 149 VAL B CA 1
ATOM 2570 C C . VAL B 1 149 ? 7.297 -14.656 -4.957 1 98.88 149 VAL B C 1
ATOM 2572 O O . VAL B 1 149 ? 8.141 -14.203 -4.18 1 98.88 149 VAL B O 1
ATOM 2575 N N . HIS B 1 150 ? 7.07 -15.922 -5.152 1 98.69 150 HIS B N 1
ATOM 2576 C CA . HIS B 1 150 ? 7.832 -16.938 -4.43 1 98.69 150 HIS B CA 1
ATOM 2577 C C . HIS B 1 150 ? 8.969 -17.5 -5.285 1 98.69 150 HIS B C 1
ATOM 2579 O O . HIS B 1 150 ? 8.984 -17.297 -6.5 1 98.69 150 HIS B O 1
ATOM 2585 N N . ALA B 1 151 ? 9.875 -18.156 -4.633 1 98.31 151 ALA B N 1
ATOM 2586 C CA . ALA B 1 151 ? 11.086 -18.672 -5.273 1 98.31 151 ALA B CA 1
ATOM 2587 C C . ALA B 1 151 ? 10.773 -19.875 -6.148 1 98.31 151 ALA B C 1
ATOM 2589 O O . ALA B 1 151 ? 11.383 -20.062 -7.203 1 98.31 151 ALA B O 1
ATOM 2590 N N . MET B 1 152 ? 9.82 -20.656 -5.711 1 98.06 152 MET B N 1
ATOM 2591 C CA . MET B 1 152 ? 9.523 -21.906 -6.406 1 98.06 152 MET B CA 1
ATOM 2592 C C . MET B 1 152 ? 8.102 -21.891 -6.969 1 98.06 152 MET B C 1
ATOM 2594 O O . MET B 1 152 ? 7.301 -21.016 -6.613 1 98.06 152 MET B O 1
ATOM 2598 N N . GLN B 1 153 ? 7.875 -22.859 -7.805 1 97.31 153 GLN B N 1
ATOM 2599 C CA . GLN B 1 153 ? 6.551 -23.047 -8.383 1 97.31 153 GLN B CA 1
ATOM 2600 C C . GLN B 1 153 ? 5.535 -23.453 -7.32 1 97.31 153 GLN B C 1
ATOM 2602 O O . GLN B 1 153 ? 5.836 -24.266 -6.445 1 97.31 153 GLN B O 1
ATOM 2607 N N . ASP B 1 154 ? 4.375 -22.766 -7.367 1 95.06 154 ASP B N 1
ATOM 2608 C CA . ASP B 1 154 ? 3.219 -23.234 -6.613 1 95.06 154 ASP B CA 1
ATOM 2609 C C . ASP B 1 154 ? 2.725 -24.578 -7.148 1 95.06 154 ASP B C 1
ATOM 2611 O O . ASP B 1 154 ? 2.406 -24.703 -8.336 1 95.06 154 ASP B O 1
ATOM 2615 N N . ASP B 1 155 ? 2.553 -25.562 -6.395 1 92.06 155 ASP B N 1
ATOM 2616 C CA . ASP B 1 155 ? 2.145 -26.875 -6.863 1 92.06 155 ASP B CA 1
ATOM 2617 C C . ASP B 1 155 ? 0.624 -27.031 -6.836 1 92.06 155 ASP B C 1
ATOM 2619 O O . ASP B 1 155 ? 0.097 -28.125 -7 1 92.06 155 ASP B O 1
ATOM 2623 N N . LEU B 1 156 ? -0.067 -25.953 -6.48 1 85.5 156 LEU B N 1
ATOM 2624 C CA . LEU B 1 156 ? -1.52 -25.828 -6.535 1 85.5 156 LEU B CA 1
ATOM 2625 C C . LEU B 1 156 ? -2.18 -26.797 -5.562 1 85.5 156 LEU B C 1
ATOM 2627 O O . LEU B 1 156 ? -3.285 -27.297 -5.816 1 85.5 156 LEU B O 1
ATOM 2631 N N . GLY B 1 157 ? -1.444 -27.109 -4.559 1 84.62 157 GLY B N 1
ATOM 2632 C CA . GLY B 1 157 ? -1.978 -28 -3.537 1 84.62 157 GLY B CA 1
ATOM 2633 C C . GLY B 1 157 ? -1.849 -29.469 -3.9 1 84.62 157 GLY B C 1
ATOM 2634 O O . GLY B 1 157 ? -2.324 -30.344 -3.166 1 84.62 157 GLY B O 1
ATOM 2635 N N . LEU B 1 158 ? -1.126 -29.812 -4.926 1 84.06 158 LEU B N 1
ATOM 2636 C CA . LEU B 1 158 ? -1.113 -31.156 -5.473 1 84.06 158 LEU B CA 1
ATOM 2637 C C . LEU B 1 158 ? 0.196 -31.875 -5.141 1 84.06 158 LEU B C 1
ATOM 2639 O O . LEU B 1 158 ? 0.384 -33.031 -5.5 1 84.06 158 LEU B O 1
ATOM 2643 N N . GLY B 1 159 ? 1.098 -31.25 -4.488 1 87.56 159 GLY B N 1
ATOM 2644 C CA . GLY B 1 159 ? 2.426 -31.797 -4.246 1 87.56 159 GLY B CA 1
ATOM 2645 C C . GLY B 1 159 ? 2.439 -32.906 -3.207 1 87.56 159 GLY B C 1
ATOM 2646 O O . GLY B 1 159 ? 3.412 -33.656 -3.104 1 87.56 159 GLY B O 1
ATOM 2647 N N . GLY B 1 160 ? 1.408 -33.062 -2.367 1 87.62 160 GLY B N 1
ATOM 2648 C CA . GLY B 1 160 ? 1.312 -34.156 -1.435 1 87.62 160 GLY B CA 1
ATOM 2649 C C . GLY B 1 160 ? 2.049 -33.906 -0.132 1 87.62 160 GLY B C 1
ATOM 2650 O O . GLY B 1 160 ? 2.277 -34.844 0.646 1 87.62 160 GLY B O 1
ATOM 2651 N N . VAL B 1 161 ? 2.574 -32.781 0.051 1 90.75 161 VAL B N 1
ATOM 2652 C CA . VAL B 1 161 ? 3.24 -32.438 1.301 1 90.75 161 VAL B CA 1
ATOM 2653 C C . VAL B 1 161 ? 2.422 -31.375 2.039 1 90.75 161 VAL B C 1
ATOM 2655 O O . VAL B 1 161 ? 1.601 -30.688 1.435 1 90.75 161 VAL B O 1
ATOM 2658 N N . PRO B 1 162 ? 2.576 -31.266 3.385 1 88.19 162 PRO B N 1
ATOM 2659 C CA . PRO B 1 162 ? 1.781 -30.312 4.164 1 88.19 162 PRO B CA 1
ATOM 2660 C C . PRO B 1 162 ? 1.844 -28.891 3.6 1 88.19 162 PRO B C 1
ATOM 2662 O O . PRO B 1 162 ? 0.825 -28.203 3.555 1 88.19 162 PRO B O 1
ATOM 2665 N N . ALA B 1 163 ? 2.965 -28.453 3.117 1 90.06 163 ALA B N 1
ATOM 2666 C CA . ALA B 1 163 ? 3.131 -27.109 2.596 1 90.06 163 ALA B CA 1
ATOM 2667 C C . ALA B 1 163 ? 2.287 -26.891 1.341 1 90.06 163 ALA B C 1
ATOM 2669 O O . ALA B 1 163 ? 1.936 -25.766 1.006 1 90.06 163 ALA B O 1
ATOM 2670 N N . SER B 1 164 ? 1.941 -27.969 0.659 1 89.38 164 SER B N 1
ATOM 2671 C CA . SER B 1 164 ? 1.09 -27.875 -0.522 1 89.38 164 SER B CA 1
ATOM 2672 C C . SER B 1 164 ? -0.278 -27.297 -0.172 1 89.38 164 SER B C 1
ATOM 2674 O O . SER B 1 164 ? -0.842 -26.516 -0.94 1 89.38 164 SER B O 1
ATOM 2676 N N . LEU B 1 165 ? -0.72 -27.531 0.99 1 84.19 165 LEU B N 1
ATOM 2677 C CA . LEU B 1 165 ? -2.09 -27.188 1.359 1 84.19 165 LEU B CA 1
ATOM 2678 C C . LEU B 1 165 ? -2.166 -25.766 1.919 1 84.19 165 LEU B C 1
ATOM 2680 O O . LEU B 1 165 ? -3.256 -25.203 2.043 1 84.19 165 LEU B O 1
ATOM 2684 N N . THR B 1 166 ? -1.037 -25.188 2.195 1 85.19 166 THR B N 1
ATOM 2685 C CA . THR B 1 166 ? -1.068 -23.859 2.812 1 85.19 166 THR B CA 1
ATOM 2686 C C . THR B 1 166 ? -0.475 -22.812 1.878 1 85.19 166 THR 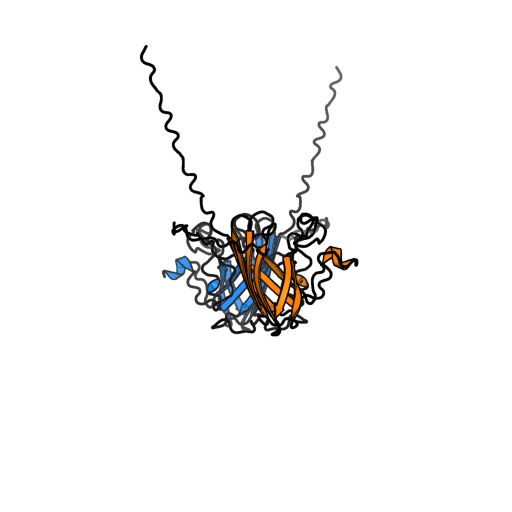B C 1
ATOM 2688 O O . THR B 1 166 ? -1.047 -21.734 1.703 1 85.19 166 THR B O 1
ATOM 2691 N N . THR B 1 167 ? 0.641 -23.266 1.247 1 87.69 167 THR B N 1
ATOM 2692 C CA . THR B 1 167 ? 1.354 -22.25 0.465 1 87.69 167 THR B CA 1
ATOM 2693 C C . THR B 1 167 ? 1.532 -22.719 -0.978 1 87.69 167 THR B C 1
ATOM 2695 O O . THR B 1 167 ? 2.148 -22.031 -1.788 1 87.69 167 THR B O 1
ATOM 2698 N N . GLY B 1 168 ? 1.059 -24 -1.238 1 91 168 GLY B N 1
ATOM 2699 C CA . GLY B 1 168 ? 1.366 -24.594 -2.527 1 91 168 GLY B CA 1
ATOM 2700 C C . GLY B 1 168 ? 2.816 -25.016 -2.658 1 91 168 GLY B C 1
ATOM 2701 O O . GLY B 1 168 ? 3.305 -25.25 -3.768 1 91 168 GLY B O 1
ATOM 2702 N N . ASN B 1 169 ? 3.484 -24.953 -1.511 1 94.81 169 ASN B N 1
ATOM 2703 C CA . ASN B 1 169 ? 4.891 -25.344 -1.461 1 94.81 169 ASN B CA 1
ATOM 2704 C C . ASN B 1 169 ? 5.742 -24.484 -2.395 1 94.81 169 ASN B C 1
ATOM 2706 O O . ASN B 1 169 ? 6.602 -25 -3.109 1 94.81 169 ASN B O 1
ATOM 2710 N N . ALA B 1 170 ? 5.523 -23.25 -2.391 1 96.31 170 ALA B N 1
ATOM 2711 C CA . ALA B 1 170 ? 6.133 -22.375 -3.387 1 96.31 170 ALA B CA 1
ATOM 2712 C C . ALA B 1 170 ? 7.457 -21.797 -2.881 1 96.31 170 ALA B C 1
ATOM 2714 O O . ALA B 1 170 ? 8.094 -21 -3.562 1 96.31 170 ALA B O 1
ATOM 2715 N N . GLY B 1 171 ? 7.918 -22.109 -1.651 1 96.81 171 GLY B N 1
ATOM 2716 C CA . GLY B 1 171 ? 9.227 -21.719 -1.148 1 96.81 171 GLY B CA 1
ATOM 2717 C C . GLY B 1 171 ? 9.273 -20.297 -0.652 1 96.81 171 GLY B C 1
ATOM 2718 O O . GLY B 1 171 ? 8.242 -19.703 -0.312 1 96.81 171 GLY B O 1
ATOM 2719 N N . ALA B 1 172 ? 10.523 -19.766 -0.582 1 97 172 ALA B N 1
ATOM 2720 C CA . ALA B 1 172 ? 10.773 -18.453 0.011 1 97 172 ALA B CA 1
ATOM 2721 C C . ALA B 1 172 ? 10.141 -17.344 -0.822 1 97 172 ALA B C 1
ATOM 2723 O O . ALA B 1 172 ? 9.875 -17.516 -2.014 1 97 172 ALA B O 1
ATOM 2724 N N . ARG B 1 173 ? 9.867 -16.25 -0.169 1 98.12 173 ARG B N 1
ATOM 2725 C CA . ARG B 1 173 ? 9.414 -15.047 -0.856 1 98.12 173 ARG B CA 1
ATOM 2726 C C . ARG B 1 173 ? 10.586 -14.281 -1.465 1 98.12 173 ARG B C 1
ATOM 2728 O O . ARG B 1 173 ? 11.586 -14.039 -0.792 1 98.12 173 ARG B O 1
ATOM 2735 N N . VAL B 1 174 ? 10.477 -13.898 -2.76 1 98.25 174 VAL B N 1
ATOM 2736 C CA . VAL B 1 174 ? 11.648 -13.305 -3.4 1 98.25 174 VAL B CA 1
ATOM 2737 C C . VAL B 1 174 ? 11.344 -11.859 -3.783 1 98.25 174 VAL B C 1
ATOM 2739 O O . VAL B 1 174 ? 12.258 -11.086 -4.074 1 98.25 174 VAL B O 1
ATOM 2742 N N . ALA B 1 175 ? 10.086 -11.477 -3.793 1 98.62 175 ALA B N 1
ATOM 2743 C CA . ALA B 1 175 ? 9.68 -10.102 -4.051 1 98.62 175 ALA B CA 1
ATOM 2744 C C . ALA B 1 175 ? 8.258 -9.852 -3.541 1 98.62 175 ALA B C 1
ATOM 2746 O O . ALA B 1 175 ? 7.438 -10.766 -3.494 1 98.62 175 ALA B O 1
ATOM 2747 N N . CYS B 1 176 ? 7.992 -8.633 -3.154 1 98.75 176 CYS B N 1
ATOM 2748 C CA . CYS B 1 176 ? 6.637 -8.297 -2.727 1 98.75 176 CYS B CA 1
ATOM 2749 C C . CYS B 1 176 ? 6.379 -6.805 -2.844 1 98.75 176 CYS B C 1
ATOM 2751 O O . CYS B 1 176 ? 7.316 -6.016 -2.988 1 98.75 176 CYS B O 1
ATOM 2753 N N . GLY B 1 177 ? 5.172 -6.391 -2.883 1 98.81 177 GLY B N 1
ATOM 2754 C CA . GLY B 1 177 ? 4.719 -5.012 -2.955 1 98.81 177 GLY B CA 1
ATOM 2755 C C . GLY B 1 177 ? 3.297 -4.824 -2.459 1 98.81 177 GLY B C 1
ATOM 2756 O O . GLY B 1 177 ? 2.457 -5.715 -2.615 1 98.81 177 GLY B O 1
ATOM 2757 N N . ILE B 1 178 ? 3.023 -3.664 -1.885 1 98.94 178 ILE B N 1
ATOM 2758 C CA . ILE B 1 178 ? 1.683 -3.346 -1.406 1 98.94 178 ILE B CA 1
ATOM 2759 C C . ILE B 1 178 ? 0.815 -2.881 -2.574 1 98.94 178 ILE B C 1
ATOM 2761 O O . ILE B 1 178 ? 1.257 -2.084 -3.404 1 98.94 178 ILE B O 1
ATOM 2765 N N . ILE B 1 179 ? -0.405 -3.373 -2.629 1 98.94 179 ILE B N 1
ATOM 2766 C CA . ILE B 1 179 ? -1.338 -3.004 -3.688 1 98.94 179 ILE B CA 1
ATOM 2767 C C . ILE B 1 179 ? -2.045 -1.7 -3.322 1 98.94 179 ILE B C 1
ATOM 2769 O O . ILE B 1 179 ? -2.885 -1.674 -2.42 1 98.94 179 ILE B O 1
ATOM 2773 N N . GLY B 1 180 ? -1.708 -0.681 -4.039 1 98.81 180 GLY B N 1
ATOM 2774 C CA . GLY B 1 180 ? -2.252 0.647 -3.807 1 98.81 180 GLY B CA 1
ATOM 2775 C C . GLY B 1 180 ? -3.473 0.948 -4.656 1 98.81 180 GLY B C 1
ATOM 2776 O O . GLY B 1 180 ? -3.709 0.288 -5.672 1 98.81 180 GLY B O 1
ATOM 2777 N N . ARG B 1 181 ? -4.191 1.962 -4.227 1 97.88 181 ARG B N 1
ATOM 2778 C CA . ARG B 1 181 ? -5.398 2.408 -4.914 1 97.88 181 ARG B CA 1
ATOM 2779 C C . ARG B 1 181 ? -5.074 3.471 -5.957 1 97.88 181 ARG B C 1
ATOM 2781 O O . ARG B 1 181 ? -4.398 4.461 -5.656 1 97.88 181 ARG B O 1
ATOM 2788 N N . LEU B 1 182 ? -5.516 3.277 -7.176 1 97.12 182 LEU B N 1
ATOM 2789 C CA . LEU B 1 182 ? -5.414 4.305 -8.203 1 97.12 182 LEU B CA 1
ATOM 2790 C C . LEU B 1 182 ? -6.762 4.977 -8.438 1 97.12 182 LEU B C 1
ATOM 2792 O O . LEU B 1 182 ? -7.75 4.645 -7.777 1 97.12 182 LEU B O 1
ATOM 2796 N N . VAL B 1 183 ? -6.723 6.027 -9.312 1 85.94 183 VAL B N 1
ATOM 2797 C CA . VAL B 1 183 ? -7.961 6.715 -9.672 1 85.94 183 VAL B CA 1
ATOM 2798 C C . VAL B 1 183 ? -8.859 5.773 -10.469 1 85.94 183 VAL B C 1
ATOM 2800 O O . VAL B 1 183 ? -8.375 4.934 -11.234 1 85.94 183 VAL B O 1
ATOM 2803 N N . ARG B 1 184 ? -10.164 6.004 -10.141 1 73.31 184 ARG B N 1
ATOM 2804 C CA . ARG B 1 184 ? -11.109 5.227 -10.93 1 73.31 184 ARG B CA 1
ATOM 2805 C C . ARG B 1 184 ? -11.188 5.75 -12.367 1 73.31 184 ARG B C 1
ATOM 2807 O O . ARG B 1 184 ? -11.055 6.953 -12.602 1 73.31 184 ARG B O 1
ATOM 2814 N N . TYR B 1 185 ? -11 4.859 -13.344 1 56.66 185 TYR B N 1
ATOM 2815 C CA . TYR B 1 185 ? -11.156 5.266 -14.742 1 56.66 185 TYR B CA 1
ATOM 2816 C C . TYR B 1 185 ? -12.602 5.098 -15.195 1 56.66 185 TYR B C 1
ATOM 2818 O O . TYR B 1 185 ? -13.227 4.062 -14.938 1 56.66 185 TYR B O 1
ATOM 2826 N N . ASN B 1 186 ? -13.312 6.203 -15.336 1 49.84 186 ASN B N 1
ATOM 2827 C CA . ASN B 1 186 ? -14.586 6.047 -16.016 1 49.84 186 ASN B CA 1
ATOM 2828 C C . ASN B 1 186 ? -14.391 5.664 -17.484 1 49.84 186 ASN B C 1
ATOM 2830 O O . ASN B 1 186 ? -13.664 6.344 -18.219 1 49.84 186 ASN B O 1
ATOM 2834 N N . CYS B 1 187 ? -14.305 4.418 -17.828 1 40.03 187 CYS B N 1
ATOM 2835 C CA . CYS B 1 187 ? -14.258 4.039 -19.234 1 40.03 187 CYS B CA 1
ATOM 2836 C C . CYS B 1 187 ? -15.375 4.715 -20.016 1 40.03 187 CYS B C 1
ATOM 2838 O O . CYS B 1 187 ? -16.547 4.539 -19.703 1 40.03 187 CYS B O 1
ATOM 2840 N N . SER B 1 188 ? -15.219 5.805 -20.438 1 35.38 188 SER B N 1
ATOM 2841 C CA . SER B 1 188 ? -16.172 6.273 -21.438 1 35.38 188 SER B CA 1
ATOM 2842 C C . SER B 1 188 ? -16.328 5.254 -22.562 1 35.38 188 SER B C 1
ATOM 2844 O O . SER B 1 188 ? -15.344 4.801 -23.141 1 35.38 188 SER B O 1
ATOM 2846 N N . PHE B 1 189 ? -17.359 4.406 -22.531 1 30.81 189 PHE B N 1
ATOM 2847 C CA . PHE B 1 189 ? -17.75 3.658 -23.719 1 30.81 189 PHE B CA 1
ATOM 2848 C C . PHE B 1 189 ? -17.703 4.543 -24.953 1 30.81 189 PHE B C 1
ATOM 2850 O O . PHE B 1 189 ? -18.484 5.488 -25.094 1 30.81 189 PHE B O 1
ATOM 2857 N N . LYS B 1 190 ? -16.641 4.895 -25.453 1 30.92 190 LYS B N 1
ATOM 2858 C CA . LYS B 1 190 ? -16.859 5.297 -26.844 1 30.92 190 LYS B CA 1
ATOM 2859 C C . LYS B 1 190 ? -17.516 4.18 -27.641 1 30.92 190 LYS B C 1
ATOM 2861 O O . LYS B 1 190 ? -17.172 3.008 -27.484 1 30.92 190 LYS B O 1
ATOM 2866 N N . ASN B 1 191 ? -18.75 4.258 -28.062 1 30.56 191 ASN B N 1
ATOM 2867 C CA . ASN B 1 191 ? -19.438 3.508 -29.109 1 30.56 191 ASN B CA 1
ATOM 2868 C C . ASN B 1 191 ? -18.484 3.166 -30.266 1 30.56 191 ASN B C 1
ATOM 2870 O O . ASN B 1 191 ? -18.359 3.936 -31.219 1 30.56 191 ASN B O 1
ATOM 2874 N N . THR B 1 192 ? -17.203 2.928 -30.078 1 28.28 192 THR B N 1
ATOM 2875 C CA . THR B 1 192 ? -16.656 2.537 -31.375 1 28.28 192 THR B CA 1
ATOM 2876 C C . THR B 1 192 ? -17.438 1.361 -31.953 1 28.28 192 THR B C 1
ATOM 2878 O O . THR B 1 192 ? -18.078 0.613 -31.219 1 28.28 192 THR B O 1
ATOM 2881 N N . ASP B 1 193 ? -17.453 1.209 -33.375 1 27.86 193 ASP B N 1
ATOM 2882 C CA . ASP B 1 193 ? -17.969 0.231 -34.344 1 27.86 193 ASP B CA 1
ATOM 2883 C C . ASP B 1 193 ? -17.641 -1.193 -33.906 1 27.86 193 ASP B C 1
ATOM 2885 O O . ASP B 1 193 ? -16.75 -1.405 -33.062 1 27.86 193 ASP B O 1
ATOM 2889 N N . SER B 1 194 ? -18.141 -2.32 -34.656 1 27.64 194 SER B N 1
ATOM 2890 C CA . SER B 1 194 ? -18.359 -3.754 -34.812 1 27.64 194 SER B CA 1
ATOM 2891 C C . SER B 1 194 ? -17.031 -4.523 -34.75 1 27.64 194 SER B C 1
ATOM 2893 O O . SER B 1 194 ? -17 -5.719 -35.062 1 27.64 194 SER B O 1
ATOM 2895 N N . SER B 1 195 ? -15.773 -4.004 -34.719 1 26.55 195 SER B N 1
ATOM 2896 C CA . SER B 1 195 ? -14.859 -4.992 -35.25 1 26.55 195 SER B CA 1
ATOM 2897 C C . SER B 1 195 ? -14.797 -6.242 -34.375 1 26.55 195 SER B C 1
ATOM 2899 O O . SER B 1 195 ? -15.125 -6.195 -33.188 1 26.55 195 SER B O 1
ATOM 2901 N N . GLU B 1 196 ? -14.25 -7.414 -34.906 1 25.39 196 GLU B N 1
ATOM 2902 C CA . GLU B 1 196 ? -14.148 -8.867 -34.781 1 25.39 196 GLU B CA 1
ATOM 2903 C C . GLU B 1 196 ? -13.344 -9.258 -33.562 1 25.39 196 GLU B C 1
ATOM 2905 O O . GLU B 1 196 ? -12.195 -8.844 -33.406 1 25.39 196 GLU B O 1
ATOM 2910 N N . LEU B 1 197 ? -13.914 -9.445 -32.406 1 23.61 197 LEU B N 1
ATOM 2911 C CA . LEU B 1 197 ? -13.359 -10.094 -31.234 1 23.61 197 LEU B CA 1
ATOM 2912 C C . LEU B 1 197 ? -12.789 -11.461 -31.578 1 23.61 197 LEU B C 1
ATOM 2914 O O . LEU B 1 197 ? -13.539 -12.367 -31.969 1 23.61 197 LEU B O 1
ATOM 2918 N N . VAL B 1 198 ? -11.625 -11.453 -32.281 1 21.06 198 VAL B N 1
ATOM 2919 C CA . VAL B 1 198 ? -11.039 -12.758 -32.562 1 21.06 198 VAL B CA 1
ATOM 2920 C C . VAL B 1 198 ? -10.656 -13.461 -31.281 1 21.06 198 VAL B C 1
ATOM 2922 O O . VAL B 1 198 ? -9.836 -12.953 -30.5 1 21.06 198 VAL B O 1
ATOM 2925 N N . VAL B 1 199 ? -11.531 -14.117 -30.625 1 23.59 199 VAL B N 1
ATOM 2926 C CA . VAL B 1 199 ? -11.445 -15.094 -29.531 1 23.59 199 VAL B CA 1
ATOM 2927 C C . VAL B 1 199 ? -10.492 -16.219 -29.938 1 23.59 199 VAL B C 1
ATOM 2929 O O . VAL B 1 199 ? -10.727 -16.922 -30.922 1 23.59 199 VAL B O 1
ATOM 2932 N N . ALA B 1 200 ? -9.156 -16.031 -29.938 1 20.98 200 ALA B N 1
ATOM 2933 C CA . ALA B 1 200 ? -8.359 -17.219 -30.234 1 20.98 200 ALA B CA 1
ATOM 2934 C C . ALA B 1 200 ? -8.703 -18.359 -29.281 1 20.98 200 ALA B C 1
ATOM 2936 O O . ALA B 1 200 ? -8.648 -18.203 -28.062 1 20.98 200 ALA B O 1
ATOM 2937 N N . ILE B 1 201 ? -9.625 -19.25 -29.734 1 20.81 201 ILE B N 1
ATOM 2938 C CA . ILE B 1 201 ? -9.992 -20.594 -29.281 1 20.81 201 ILE B CA 1
ATOM 2939 C C . ILE B 1 201 ? -8.766 -21.5 -29.312 1 20.81 201 ILE B C 1
ATOM 2941 O O . ILE B 1 201 ? -8.188 -21.734 -30.375 1 20.81 201 ILE B O 1
ATOM 2945 N N . ILE B 1 202 ? -7.809 -21.391 -28.406 1 20.08 202 ILE B N 1
ATOM 2946 C CA . ILE B 1 202 ? -6.836 -22.469 -28.484 1 20.08 202 ILE B CA 1
ATOM 2947 C C . ILE B 1 202 ? -7.559 -23.812 -28.453 1 20.08 202 ILE B C 1
ATOM 2949 O O . ILE B 1 202 ? -8.375 -24.078 -27.562 1 20.08 202 ILE B O 1
ATOM 2953 N N . SER B 1 203 ? -7.719 -24.406 -29.734 1 22.86 203 SER B N 1
ATOM 2954 C CA . SER B 1 203 ? -8.055 -25.797 -30.016 1 22.86 203 SER B CA 1
ATOM 2955 C C . SER B 1 203 ? -7.203 -26.75 -29.188 1 22.86 203 SER B C 1
ATOM 2957 O O . SER B 1 203 ? -6.035 -26.469 -28.922 1 22.86 203 SER B O 1
#

Nearest PDB structures (foldseek):
  3gtv-assembly6_K  TM=9.109E-01  e=8.663E-17  Homo sapiens
  8gsq-assembly4_H  TM=9.139E-01  e=1.722E-16  Homo sapiens
  2zky-assembly5_I  TM=9.144E-01  e=2.165E-16  Homo sapiens
  4mcm-assembly4_G  TM=9.123E-01  e=2.427E-16  Homo sapiens
  8gsq-assembly3_E  TM=9.013E-01  e=1.823E-16  Homo sapiens

InterPro domains:
  IPR001424 Superoxide dismutase, copper/zinc binding domain [PF00080] (44-179)
  IPR001424 Superoxide dismutase, copper/zinc binding domain [PR00068] (71-93)
  IPR001424 Superoxide dismutase, copper/zinc binding domain [PR00068] (129-151)
  IPR001424 Superoxide dismutase, copper/zinc binding domain [PR00068] (154-180)
  IPR001424 Superoxide dismutase, copper/zinc binding domain [cd00305] (36-176)
  IPR018152 Superoxide dismutase, copper/zinc, binding site [PS00087] (71-81)
  IPR018152 Superoxide dismutase, copper/zinc, binding site [PS00332] (168-179)
  IPR024134 Superoxide dismutase (Cu/Zn) / superoxide dismutase copper chaperone [PTHR10003] (20-185)
  IPR036423 Superoxide dismutase-like, copper/zinc binding domain superfamily [G3DSA:2.60.40.200] (20-182)
  IPR036423 Superoxide dismutase-like, copper/zinc binding domain superfamily [SSF49329] (40-181)

pLDDT: mean 81.46, std 24.05, range [20.08, 98.94]

Sequence (406 aa):
MHVATFILLLSFVSFSSSQMAALRGRAYVFTAQANNNNPFPLAGILDFTENNEILTVSGSVSGLTAGQMHGFHVHAVGDIGNSCNAALGHYNPLGRTHGGPGQPFPTIRHVGDLGNVQASAAGVANINANFRRVGLSGPFSIFGRAIVVHAMQDDLGLGGVPASLTTGNAGARVACGIIGRLVRYNCSFKNTDSSELVVAIISMHVATFILLLSFVSFSSSQMAALRGRAYVFTAQANNNNPFPLAGILDFTENNEILTVSGSVSGLTAGQMHGFHVHAVGDIGNSCNAALGHYNPLGRTHGGPGQPFPTIRHVGDLGNVQASAAGVANINANFRRVGLSGPFSIFGRAIVVHAMQDDLGLGGVPASLTTGNAGARVACGIIGRLVRYNCSFKNTDSSELVVAIIS

Secondary structure (DSSP, 8-state):
--------------------PBEEEEEEEEE--GGGPSSBPEEEEEEEEEETTEEEEEEEE-SPPTT-EEEEEEES----TTTTGGG-SB--TT------TT-SSTTSS-TTEEEEEE--TTS-EEEEEEESS-BSSSTTB-TTSEEEEESS---TT-SSSHHHHHHTT--SEEEEEE-EE---B------------------/---------------------BEEEEEEEEE--GGGPSSBPEEEEEEEEEETTEEEEEEEE-SPPTT-EEEEEEES----TTTTGGG-SB--TT------TT-SSTTSS-TTEEEEEE--TTS-EEEEEEESS-BSSSTTB-TTSEEEEESS---TT-SSSHHHHHHTT--SEEEEEE-EE---B------------------

Radius of gyration: 25.97 Å; Cα contacts (8 Å, |Δi|>4): 1088; chains: 2; bounding box: 87×68×85 Å